Protein AF-0000000072294100 (afdb_homodimer)

Solvent-accessible surface area (backbone atoms only — not comparable to full-atom values): 34343 Å² total; per-residue (Å²): 130,80,55,60,40,29,37,27,40,62,36,71,49,70,52,37,43,16,49,45,47,56,40,46,75,69,44,30,41,40,36,28,47,60,72,92,53,54,70,67,53,51,52,52,34,57,74,61,70,39,41,77,34,87,36,61,46,58,42,53,72,61,26,45,32,34,45,44,48,45,55,43,87,44,50,56,59,48,53,51,50,49,45,53,27,51,71,64,42,84,73,66,74,85,65,66,34,36,38,35,41,38,29,60,35,17,21,70,55,50,44,50,45,46,50,49,41,51,72,75,35,63,68,46,44,57,25,32,15,14,70,44,61,46,53,35,41,52,64,85,48,82,82,63,79,83,53,46,57,43,48,58,72,58,78,81,53,69,45,36,55,30,43,24,36,24,10,16,80,51,57,57,52,72,41,88,67,49,14,46,61,49,29,56,74,54,38,51,46,80,74,44,56,50,66,24,43,15,14,35,40,38,33,29,52,43,43,46,54,58,46,39,32,50,39,43,54,52,24,44,25,33,22,47,77,57,73,35,37,70,59,44,53,51,50,34,54,50,24,31,43,34,51,40,66,40,44,55,37,32,53,35,37,34,38,52,43,19,65,58,44,22,53,32,25,44,22,35,18,39,37,39,17,76,59,65,44,77,37,22,77,80,60,76,83,76,71,91,73,58,55,24,46,31,38,35,44,18,48,53,28,42,42,42,28,72,44,26,74,40,34,72,30,36,88,92,57,71,84,68,32,81,38,63,68,45,36,24,48,40,48,49,53,21,48,52,52,52,53,60,73,73,106,131,80,55,60,40,29,37,26,40,61,38,73,49,72,52,36,42,17,48,46,46,55,40,47,78,69,44,30,39,40,34,29,48,60,71,92,55,56,70,68,52,51,53,52,33,58,75,60,70,39,41,78,36,87,38,62,46,56,42,53,72,63,25,45,32,35,45,42,46,45,55,42,85,44,49,55,59,48,52,51,53,51,46,54,25,51,71,63,43,83,73,66,75,85,65,65,35,35,39,36,41,38,28,59,34,18,23,69,53,49,44,50,44,46,49,51,42,50,73,77,34,62,67,46,44,57,25,32,15,13,67,44,63,46,53,35,40,54,65,86,50,82,80,64,78,85,54,47,55,43,49,60,72,60,79,81,53,70,45,35,57,30,44,25,35,25,10,16,80,52,59,56,53,72,39,88,68,49,14,46,60,49,29,58,73,55,39,50,44,82,75,44,56,51,66,25,44,15,13,36,39,37,32,29,52,45,42,46,55,59,45,39,33,48,39,42,54,52,24,43,25,32,21,47,75,58,73,34,37,71,58,44,54,50,49,34,53,50,23,32,44,36,52,40,67,38,44,56,39,33,53,34,35,33,38,52,43,19,64,58,45,23,53,31,25,42,23,35,19,38,38,38,17,75,58,63,43,77,37,24,79,81,59,77,86,75,72,91,72,58,55,25,45,31,39,35,45,19,49,53,27,42,42,43,28,73,44,25,74,41,34,73,30,37,88,92,58,71,83,67,30,82,39,61,68,44,36,25,49,40,47,49,54,22,49,52,52,52,52,60,72,74,105

Sequence (686 aa):
MSPLATVGIISIGEMGMGVAKLLIAHNYRVVTNIEGRSQDTHDRAQKSKIELLPTDTSLVSQSDYILSIVPPRDALPLAIRITTAFNSLSPPKSSPLFYLDLNAIAPATARSVASHISTTSPSIKFIDGGIIGGAPKLKNDTTTPNTTASIDPDLEHAWSRPSIPISGPHELSKAPISGAHLADLLNTNYLGEEIGKASGLKCCFASTTKGFTALCIQAFTSAQRLGVLGELEKEMSERVPGLWKSVNGGITGMPPKAYRWVREMEEIGICHGETGFSGGESTDGKGEEGKGIFGEIADVYRSVADETVLGEEKTEKRKRGKTVEDVAQCMTEGLTSKRAKKEMSPLATVGIISIGEMGMGVAKLLIAHNYRVVTNIEGRSQDTHDRAQKSKIELLPTDTSLVSQSDYILSIVPPRDALPLAIRITTAFNSLSPPKSSPLFYLDLNAIAPATARSVASHISTTSPSIKFIDGGIIGGAPKLKNDTTTPNTTASIDPDLEHAWSRPSIPISGPHELSKAPISGAHLADLLNTNYLGEEIGKASGLKCCFASTTKGFTALCIQAFTSAQRLGVLGELEKEMSERVPGLWKSVNGGITGMPPKAYRWVREMEEIGICHGETGFSGGESTDGKGEEGKGIFGEIADVYRSVADETVLGEEKTEKRKRGKTVEDVAQCMTEGLTSKRAKKE

Organism: Botryotinia fuckeliana (strain B05.10) (NCBI:txid332648)

pLDDT: mean 90.98, std 12.31, range [32.12, 98.88]

Secondary structure (DSSP, 8-state):
---S-EEEE---SHHHHHHHHHHHHTT-EEEEE-TT--HHHHHHHHHTTPEEESSHHHHHHH-SEEEE---GGGHHHHHHHHHHHHHH-SSPPSSPPEEEE-SS--HHHHHHHHHHHHHH-TTSEEEEE--BSPPPEETT--SS---SS-----SSSSEE--BEEEESSS-GGG-TTTHHHHHHHTTEEE--SSTTHHHHHHHHHHHHHHHHHHHHHHHHHHHHHTT-HHHHHHHHHHH-HHHHHHHHHHHHHSGGGHHHHHHHHHHHHHHHHHTT-TTS---STTS----HHHHHHHHHHHHHHHHSGGGG-BTTB--S-SSHHHHHHHHHHHHHHHHHHH-/---S-EEEE---SHHHHHHHHHHHHTT-EEEEE-TT--HHHHHHHHHTTPEEESSHHHHHHH-SEEEE---GGGHHHHHHHHHHHHHH-SSPPSSPPEEEE-SS--HHHHHHHHHHHHHH-TTSEEEEE--BSPPPEETT--SS---SS------SSSEE--BEEEESSS-GGG-TTTHHHHHHHTTEEE--SSTTHHHHHHHHHHHHHHHHHHHHHHHHHHHHHTT-HHHHHHHHHHH-HHHHHHHHHHHHHSGGGHHHHHHHHHHHHHHHHHTT-TTS---SSSS----HHHHHHHHHHHHHHHHSGGGG-BTTB--S-SSHHHHHHHHHHHHHHHHHHH-

Nearest PDB structures (foldseek):
  1i36-assembly1_A  TM=6.777E-01  e=4.966E-16  Methanothermobacter thermautotrophicus
  3qsg-assembly1_A-2  TM=7.563E-01  e=5.477E-14  Alicyclobacillus acidocaldarius subsp. acidocaldarius DSM 446
  2y0d-assembly1_C  TM=5.256E-01  e=2.795E-09  Burkholderia cepacia
  9d9k-assembly1_A  TM=7.387E-01  e=4.416E-02  Pseudomonas aeruginosa PAO1
  4hv4-assembly2_B  TM=6.264E-01  e=1.853E-01  Yersinia pestis CO92

Foldseek 3Di:
DAALFEEEEADCDQQSVLLLLLRVVVRYQYEYECVPHDPVRVVSCVVSNHHYDHALLVRLQRGQEYEYEDQPVCQQVVLVRNLVSQVPDVPHRPFEYEYEDAYLFALVVQVVSVVVCCVRPVSHHYKYKYWAAGHKDFPPDPPADQQALDFQPDPPDRIRATEMEIEAQDQQCPGPRCSVVSCVSNNYDYDYHDRRPRSLVNLVVCCVQLVLQLVLLVVQLVCVVVVNNVVVLVCCCPPPVVSSSSHWSSQLSCLQPLVSVLVSLLRSQQNVVVVPDFQHDPPDPDDPGDNPSSNVSSVSSVLSLPQFPSVVAHSNRGDFSNGSNRSSVRSNVSVVVVVVVVD/DAALFEEEEADCDQQSVLLLLLRVVVRYQYEYECVPHDPVRVVSCVVSNHHYDHALLVRLQRGQEYEYEDQPVCQQVVLVRNLVSQVPDVPHRPFEYEYEDAYLFALVVQVVSVVVCCVRPVSHHYKYKYWAAGHKDFPPDPPADQQALDDQPDPPDRIRATEMEIEAQDQQCPGPRCSVVSCVSNNYDYDYHDRRPRSLVNLVVCCVQLVLQLVLLVVQLVCVVVVNNVVVLVCCCPPVVVSSSSHWSSQLSCLQPLVSVLVSLLRSQQNVVVVPDFQHDPPDPDDPGDNPSSNVSSVSSVLSLPQFPSVVAHSNRGDFSNGSNRSSVRSNVSVVVVVVVVD

Structure (mmCIF, N/CA/C/O backbone):
data_AF-0000000072294100-model_v1
#
loop_
_entity.id
_entity.type
_entity.pdbx_description
1 polymer '6-phosphogluconate dehydrogenase protein'
#
loop_
_atom_site.group_PDB
_atom_site.id
_atom_site.type_symbol
_atom_site.label_atom_id
_atom_site.label_alt_id
_atom_site.label_comp_id
_atom_site.label_asym_id
_atom_site.label_entity_id
_atom_site.label_seq_id
_atom_site.pdbx_PDB_ins_code
_atom_site.Cartn_x
_atom_site.Cartn_y
_atom_site.Cartn_z
_atom_site.occupancy
_atom_site.B_iso_or_equiv
_atom_site.auth_seq_id
_atom_site.auth_comp_id
_atom_site.auth_asym_id
_atom_site.auth_atom_id
_atom_site.pdbx_PDB_model_num
ATOM 1 N N . MET A 1 1 ? 3.203 48.438 1.327 1 75.81 1 MET A N 1
ATOM 2 C CA . MET A 1 1 ? 1.822 48.188 1.729 1 75.81 1 MET A CA 1
ATOM 3 C C . MET A 1 1 ? 1.77 47.375 3.018 1 75.81 1 MET A C 1
ATOM 5 O O . MET A 1 1 ? 2.658 46.562 3.279 1 75.81 1 MET A O 1
ATOM 9 N N . SER A 1 2 ? 0.898 47.719 3.846 1 93 2 SER A N 1
ATOM 10 C CA . SER A 1 2 ? 0.736 47 5.109 1 93 2 SER A CA 1
ATOM 11 C C . SER A 1 2 ? 0.395 45.531 4.883 1 93 2 SER A C 1
ATOM 13 O O . SER A 1 2 ? -0.343 45.188 3.955 1 93 2 SER A O 1
ATOM 15 N N . PRO A 1 3 ? 0.986 44.688 5.68 1 95.88 3 PRO A N 1
ATOM 16 C CA . PRO A 1 3 ? 0.688 43.25 5.484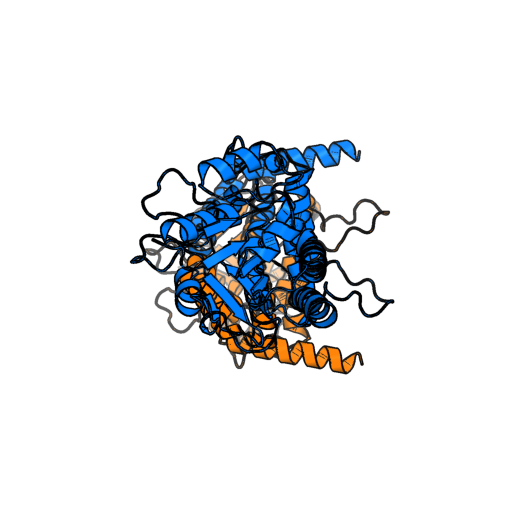 1 95.88 3 PRO A CA 1
ATOM 17 C C . PRO A 1 3 ? -0.783 42.938 5.727 1 95.88 3 PRO A C 1
ATOM 19 O O . PRO A 1 3 ? -1.448 43.594 6.523 1 95.88 3 PRO A O 1
ATOM 22 N N . LEU A 1 4 ? -1.256 41.969 5.008 1 97.69 4 LEU A N 1
ATOM 23 C CA . LEU A 1 4 ? -2.641 41.531 5.141 1 97.69 4 LEU A CA 1
ATOM 24 C C . LEU A 1 4 ? -2.898 40.938 6.531 1 97.69 4 LEU A C 1
ATOM 26 O O . LEU A 1 4 ? -3.965 41.156 7.105 1 97.69 4 LEU A O 1
ATOM 30 N N . ALA A 1 5 ? -1.98 40.25 7.09 1 97.94 5 ALA A N 1
ATOM 31 C CA . ALA A 1 5 ? -1.996 39.625 8.414 1 97.94 5 ALA A CA 1
ATOM 32 C C . ALA A 1 5 ? -0.599 39.156 8.828 1 97.94 5 ALA A C 1
ATOM 34 O O . ALA A 1 5 ? 0.326 39.188 8.008 1 97.94 5 ALA A O 1
ATOM 35 N N . THR A 1 6 ? -0.448 38.938 10.039 1 97.88 6 THR A N 1
ATOM 36 C CA . THR A 1 6 ? 0.78 38.312 10.547 1 97.88 6 THR A CA 1
ATOM 37 C C . THR A 1 6 ? 0.568 36.844 10.875 1 97.88 6 THR A C 1
ATOM 39 O O . THR A 1 6 ? -0.317 36.5 11.656 1 97.88 6 THR A O 1
ATOM 42 N N . VAL A 1 7 ? 1.367 36 10.219 1 98.5 7 VAL A N 1
ATOM 43 C CA . VAL A 1 7 ? 1.238 34.562 10.383 1 98.5 7 VAL A CA 1
ATOM 44 C C . VAL A 1 7 ? 2.496 34 11.047 1 98.5 7 VAL A C 1
ATOM 46 O O . VAL A 1 7 ? 3.607 34.188 10.547 1 98.5 7 VAL A O 1
ATOM 49 N N . GLY A 1 8 ? 2.332 33.406 12.219 1 97.38 8 GLY A N 1
ATOM 50 C CA . GLY A 1 8 ? 3.426 32.688 12.859 1 97.38 8 GLY A CA 1
ATOM 51 C C . GLY A 1 8 ? 3.572 31.25 12.375 1 97.38 8 GLY A C 1
ATOM 52 O O . GLY A 1 8 ? 2.602 30.5 12.367 1 97.38 8 GLY A O 1
ATOM 53 N N . ILE A 1 9 ? 4.75 30.859 11.898 1 95.19 9 ILE A N 1
ATOM 54 C CA . ILE A 1 9 ? 5.09 29.484 11.539 1 95.19 9 ILE A CA 1
ATOM 55 C C . ILE A 1 9 ? 6.258 29.016 12.406 1 95.19 9 ILE A C 1
ATOM 57 O O . ILE A 1 9 ? 7.367 29.547 12.312 1 95.19 9 ILE A O 1
ATOM 61 N N . ILE A 1 10 ? 6.066 28.047 13.211 1 83.56 10 ILE A N 1
ATOM 62 C CA . ILE A 1 10 ? 7.016 27.688 14.258 1 83.56 10 ILE A CA 1
ATOM 63 C C . ILE A 1 10 ? 8.148 26.844 13.672 1 83.56 10 ILE A C 1
ATOM 65 O O . ILE A 1 10 ? 9.32 27.078 13.977 1 83.56 10 ILE A O 1
ATOM 69 N N . SER A 1 11 ? 7.809 25.812 12.852 1 84 11 SER A N 1
ATOM 70 C CA . SER A 1 11 ? 8.852 24.969 12.266 1 84 11 SER A CA 1
ATOM 71 C C . SER A 1 11 ? 9.055 25.312 10.789 1 84 11 SER A C 1
ATOM 73 O O . SER A 1 11 ? 8.109 25.297 10.008 1 84 11 SER A O 1
ATOM 75 N N . ILE A 1 12 ? 10.352 25.609 10.492 1 85.25 12 ILE A N 1
ATOM 76 C CA . ILE A 1 12 ? 10.672 26.031 9.133 1 85.25 12 ILE A CA 1
ATOM 77 C C . ILE A 1 12 ? 11.367 24.891 8.391 1 85.25 12 ILE A C 1
ATOM 79 O O . ILE A 1 12 ? 12.43 25.094 7.793 1 85.25 12 ILE A O 1
ATOM 83 N N . GLY A 1 13 ? 10.703 23.719 8.438 1 82.12 13 GLY A N 1
ATOM 84 C CA . GLY A 1 13 ? 11.125 22.672 7.535 1 82.12 13 GLY A CA 1
ATOM 85 C C . GLY A 1 13 ? 10.703 22.906 6.098 1 82.12 13 GLY A C 1
ATOM 86 O O . GLY A 1 13 ? 10.367 24.031 5.719 1 82.12 13 GLY A O 1
ATOM 87 N N . GLU A 1 14 ? 10.75 21.891 5.309 1 83.94 14 GLU A N 1
ATOM 88 C CA . GLU A 1 14 ? 10.414 22.016 3.893 1 83.94 14 GLU A CA 1
ATOM 89 C C . GLU A 1 14 ? 9.008 22.578 3.703 1 83.94 14 GLU A C 1
ATOM 91 O O . GLU A 1 14 ? 8.82 23.531 2.943 1 83.94 14 GLU A O 1
ATOM 96 N N . MET A 1 15 ? 8.031 22.016 4.422 1 90.81 15 MET A N 1
ATOM 97 C CA . MET A 1 15 ? 6.645 22.453 4.285 1 90.81 15 MET A CA 1
ATOM 98 C C . MET A 1 15 ? 6.457 23.844 4.867 1 90.81 15 MET A C 1
ATOM 100 O O . MET A 1 15 ? 5.859 24.719 4.227 1 90.81 15 MET A O 1
ATOM 104 N N . GLY A 1 16 ? 7.027 24.062 6.086 1 92.19 16 GLY A N 1
ATOM 105 C CA . GLY A 1 16 ? 6.93 25.391 6.691 1 92.19 16 GLY A CA 1
ATOM 106 C C . GLY A 1 16 ? 7.555 26.484 5.848 1 92.19 16 GLY A C 1
ATOM 107 O O . GLY A 1 16 ? 6.988 27.562 5.715 1 92.19 16 GLY A O 1
ATOM 108 N N . MET A 1 17 ? 8.664 26.203 5.254 1 89.81 17 MET A N 1
ATOM 109 C CA . MET A 1 17 ? 9.352 27.156 4.398 1 89.81 17 MET A CA 1
ATOM 110 C C . MET A 1 17 ? 8.539 27.453 3.139 1 89.81 17 MET A C 1
ATOM 112 O O . MET A 1 17 ? 8.438 28.609 2.719 1 89.81 17 MET A O 1
ATOM 116 N N . GLY A 1 18 ? 7.996 26.391 2.529 1 92.5 18 GLY A N 1
ATOM 117 C CA . GLY A 1 18 ? 7.164 26.578 1.354 1 92.5 18 GLY A CA 1
ATOM 118 C C . GLY A 1 18 ? 5.945 27.438 1.622 1 92.5 18 GLY A C 1
ATOM 119 O O . GLY A 1 18 ? 5.629 28.344 0.84 1 92.5 18 GLY A O 1
ATOM 120 N N . VAL A 1 19 ? 5.32 27.234 2.742 1 96.5 19 VAL A N 1
ATOM 121 C CA . VAL A 1 19 ? 4.137 28 3.129 1 96.5 19 VAL A CA 1
ATOM 122 C C . VAL A 1 19 ? 4.531 29.453 3.426 1 96.5 19 VAL A C 1
ATOM 124 O O . VAL A 1 19 ? 3.834 30.375 3.025 1 96.5 19 VAL A O 1
ATOM 127 N N . ALA A 1 20 ? 5.664 29.625 4.082 1 96 20 ALA A N 1
ATOM 128 C CA . ALA A 1 20 ? 6.152 30.953 4.398 1 96 20 ALA A CA 1
ATOM 129 C C . ALA A 1 20 ? 6.41 31.766 3.129 1 96 20 ALA A C 1
ATOM 131 O O . ALA A 1 20 ? 5.996 32.906 3.021 1 96 20 ALA A O 1
ATOM 132 N N . LYS A 1 21 ? 7.066 31.141 2.186 1 94.38 21 LYS A N 1
ATOM 133 C CA . LYS A 1 21 ? 7.383 31.828 0.934 1 94.38 21 LYS A CA 1
ATOM 134 C C . LYS A 1 21 ? 6.113 32.219 0.185 1 94.38 21 LYS A C 1
ATOM 136 O O . LYS A 1 21 ? 6.027 33.312 -0.373 1 94.38 21 LYS A O 1
ATOM 141 N N . LEU A 1 22 ? 5.152 31.328 0.161 1 96.69 22 LEU A N 1
ATOM 142 C CA . LEU A 1 22 ? 3.871 31.609 -0.478 1 96.69 22 LEU A CA 1
ATOM 143 C C . LEU A 1 22 ? 3.195 32.812 0.158 1 96.69 22 LEU A C 1
ATOM 145 O O . LEU A 1 22 ? 2.736 33.719 -0.546 1 96.69 22 LEU A O 1
ATOM 149 N N . LEU A 1 23 ? 3.184 32.844 1.499 1 98.12 23 LEU A N 1
ATOM 150 C CA . LEU A 1 23 ? 2.523 33.906 2.244 1 98.12 23 LEU A CA 1
ATOM 151 C C . LEU A 1 23 ? 3.232 35.25 2.031 1 98.12 23 LEU A C 1
ATOM 153 O O . LEU A 1 23 ? 2.586 36.25 1.769 1 98.12 23 LEU A O 1
ATOM 157 N N . ILE A 1 24 ? 4.535 35.219 2.066 1 97.06 24 ILE A N 1
ATOM 158 C CA . ILE A 1 24 ? 5.324 36.438 1.92 1 97.06 24 ILE A CA 1
ATOM 159 C C . ILE A 1 24 ? 5.145 37 0.513 1 97.06 24 ILE A C 1
ATOM 161 O O . ILE A 1 24 ? 4.977 38.219 0.34 1 97.06 24 ILE A O 1
ATOM 165 N N . ALA A 1 25 ? 5.105 36.125 -0.446 1 95.88 25 ALA A N 1
ATOM 166 C CA . ALA A 1 25 ? 4.934 36.531 -1.834 1 95.88 25 ALA A CA 1
ATOM 167 C C . ALA A 1 25 ? 3.57 37.188 -2.043 1 95.88 25 ALA A C 1
ATOM 169 O O . ALA A 1 25 ? 3.346 37.875 -3.053 1 95.88 25 ALA A O 1
ATOM 170 N N . HIS A 1 26 ? 2.652 37.031 -1.127 1 97.69 26 HIS A N 1
ATOM 171 C CA . HIS A 1 26 ? 1.308 37.562 -1.276 1 97.69 26 HIS A CA 1
ATOM 172 C C . HIS A 1 26 ? 0.988 38.562 -0.163 1 97.69 26 HIS A C 1
ATOM 174 O O . HIS A 1 26 ? -0.151 38.625 0.307 1 97.69 26 HIS A O 1
ATOM 180 N N . ASN A 1 27 ? 1.977 39.125 0.441 1 97.75 27 ASN A N 1
ATOM 181 C CA . ASN A 1 27 ? 1.911 40.312 1.293 1 97.75 27 ASN A CA 1
ATOM 182 C C . ASN A 1 27 ? 1.47 39.969 2.711 1 97.75 27 ASN A C 1
ATOM 184 O O . ASN A 1 27 ? 0.745 40.719 3.35 1 97.75 27 ASN A O 1
ATOM 188 N N . TYR A 1 28 ? 1.839 38.812 3.15 1 98.38 28 TYR A N 1
ATOM 189 C CA . TYR A 1 28 ? 1.704 38.469 4.562 1 98.38 28 TYR A CA 1
ATOM 190 C C . TYR A 1 28 ? 3.023 38.656 5.301 1 98.38 28 TYR A C 1
ATOM 192 O O . TYR A 1 28 ? 4.098 38.438 4.73 1 98.38 28 TYR A O 1
ATOM 200 N N . ARG A 1 29 ? 2.898 39.125 6.512 1 97.94 29 ARG A N 1
ATOM 201 C CA . ARG A 1 29 ? 4.043 39.125 7.414 1 97.94 29 ARG A CA 1
ATOM 202 C C . ARG A 1 29 ? 4.191 37.75 8.078 1 97.94 29 ARG A C 1
ATOM 204 O O . ARG A 1 29 ? 3.236 37.219 8.656 1 97.94 29 ARG A O 1
ATOM 211 N N . VAL A 1 30 ? 5.332 37.094 7.875 1 97.69 30 VAL A N 1
ATOM 212 C CA . VAL A 1 30 ? 5.559 35.781 8.461 1 97.69 30 VAL A CA 1
ATOM 213 C C . VAL A 1 30 ? 6.633 35.875 9.547 1 97.69 30 VAL A C 1
ATOM 215 O O . VAL A 1 30 ? 7.703 36.438 9.32 1 97.69 30 VAL A O 1
ATOM 218 N N . VAL A 1 31 ? 6.34 35.375 10.727 1 96.12 31 VAL A N 1
ATOM 219 C CA . VAL A 1 31 ? 7.258 35.438 11.859 1 96.12 31 VAL A CA 1
ATOM 220 C C . VAL A 1 31 ? 7.512 34.031 12.414 1 96.12 31 VAL A C 1
ATOM 222 O O . VAL A 1 31 ? 6.68 33.156 12.25 1 96.12 31 VAL A O 1
ATOM 225 N N . THR A 1 32 ? 8.641 33.75 12.977 1 94.19 32 THR A N 1
ATOM 226 C CA . THR A 1 32 ? 8.984 32.5 13.648 1 94.19 32 THR A CA 1
ATOM 227 C C . THR A 1 32 ? 9.867 32.75 14.859 1 94.19 32 THR A C 1
ATOM 229 O O . THR A 1 32 ? 10.344 33.875 15.062 1 94.19 32 THR A O 1
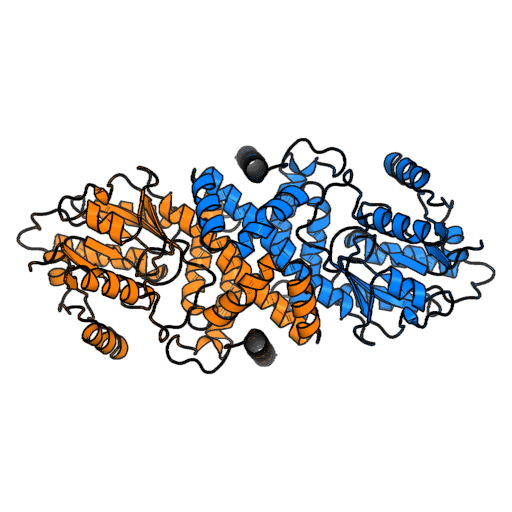ATOM 232 N N . ASN A 1 33 ? 9.805 31.781 15.797 1 88.31 33 ASN A N 1
ATOM 233 C CA . ASN A 1 33 ? 10.727 31.781 16.922 1 88.31 33 ASN A CA 1
ATOM 234 C C . ASN A 1 33 ? 11.852 30.766 16.719 1 88.31 33 ASN A C 1
ATOM 236 O O . ASN A 1 33 ? 11.609 29.547 16.688 1 88.31 33 ASN A O 1
ATOM 240 N N . ILE A 1 34 ? 13.016 31.172 16.5 1 71.31 34 ILE A N 1
ATOM 241 C CA . ILE A 1 34 ? 14.078 30.219 16.203 1 71.31 34 ILE A CA 1
ATOM 242 C C . ILE A 1 34 ? 14.953 30.016 17.438 1 71.31 34 ILE A C 1
ATOM 244 O O . ILE A 1 34 ? 16.125 29.641 17.312 1 71.31 34 ILE A O 1
ATOM 248 N N . GLU A 1 35 ? 14.32 30.297 18.547 1 70.12 35 GLU A N 1
ATOM 249 C CA . GLU A 1 35 ? 15.125 30.047 19.734 1 70.12 35 GLU A CA 1
ATOM 250 C C . GLU A 1 35 ? 15.484 28.562 19.844 1 70.12 35 GLU A C 1
ATOM 252 O O . GLU A 1 35 ? 14.617 27.703 19.734 1 70.12 35 GLU A O 1
ATOM 257 N N . GLY A 1 36 ? 16.688 28.219 19.969 1 64.94 36 GLY A N 1
ATOM 258 C CA . GLY A 1 36 ? 17.156 26.859 20.172 1 64.94 36 GLY A CA 1
ATOM 259 C C . GLY A 1 36 ? 17.234 26.062 18.891 1 64.94 36 GLY A C 1
ATOM 260 O O . GLY A 1 36 ? 17.375 24.828 18.922 1 64.94 36 GLY A O 1
ATOM 261 N N . ARG A 1 37 ? 17.109 26.766 17.734 1 71 37 ARG A N 1
ATOM 262 C CA . ARG A 1 37 ? 17.156 26.016 16.469 1 71 37 ARG A CA 1
ATOM 263 C C . ARG A 1 37 ? 18.547 26.047 15.867 1 71 37 ARG A C 1
ATOM 265 O O . ARG A 1 37 ? 19.422 26.781 16.344 1 71 37 ARG A O 1
ATOM 272 N N . SER A 1 38 ? 18.719 25.141 14.93 1 69.81 38 SER A N 1
ATOM 273 C CA . SER A 1 38 ? 20.016 25 14.289 1 69.81 38 SER A CA 1
ATOM 274 C C . SER A 1 38 ? 20.344 26.219 13.445 1 69.81 38 SER A C 1
ATOM 276 O O . SER A 1 38 ? 19.469 27.016 13.109 1 69.81 38 SER A O 1
ATOM 278 N N . GLN A 1 39 ? 21.688 26.406 13.172 1 74.94 39 GLN A N 1
ATOM 279 C CA . GLN A 1 39 ? 22.172 27.469 12.305 1 74.94 39 GLN A CA 1
ATOM 280 C C . GLN A 1 39 ? 21.562 27.359 10.914 1 74.94 39 GLN A C 1
ATOM 282 O O . GLN A 1 39 ? 21.266 28.375 10.273 1 74.94 39 GLN A O 1
ATOM 287 N N . ASP A 1 40 ? 21.312 26.188 10.539 1 70.94 40 ASP A N 1
ATOM 288 C CA . ASP A 1 40 ? 20.703 25.969 9.227 1 70.94 40 ASP A CA 1
ATOM 289 C C . ASP A 1 40 ? 19.297 26.562 9.156 1 70.94 40 ASP A C 1
ATOM 291 O O . ASP A 1 40 ? 18.938 27.172 8.156 1 70.94 40 ASP A O 1
ATOM 295 N N . THR A 1 41 ? 18.625 26.422 10.227 1 73.56 41 THR A N 1
ATOM 296 C CA . THR A 1 41 ? 17.266 26.953 10.289 1 73.56 41 THR A CA 1
ATOM 297 C C . THR A 1 41 ? 17.297 28.484 10.297 1 73.56 41 THR A C 1
ATOM 299 O O . THR A 1 41 ? 16.469 29.125 9.641 1 73.56 41 THR A O 1
ATOM 302 N N . HIS A 1 42 ? 18.312 29.016 10.969 1 76.56 42 HIS A N 1
ATOM 303 C CA . HIS A 1 42 ? 18.469 30.469 11 1 76.56 42 HIS A CA 1
ATOM 304 C C . HIS A 1 42 ? 18.75 31.016 9.609 1 76.56 42 HIS A C 1
ATOM 306 O O . HIS A 1 42 ? 18.141 32 9.203 1 76.56 42 HIS A O 1
ATOM 312 N N . ASP A 1 43 ? 19.609 30.375 9 1 76.56 43 ASP A N 1
ATOM 313 C CA . ASP A 1 43 ? 20 30.828 7.676 1 76.56 43 ASP A CA 1
ATOM 314 C C . ASP A 1 43 ? 18.844 30.75 6.691 1 76.56 43 ASP A C 1
ATOM 316 O O . ASP A 1 43 ? 18.625 31.672 5.902 1 76.56 43 ASP A O 1
ATOM 320 N N . ARG A 1 44 ? 18.031 29.734 6.797 1 75.12 44 ARG A N 1
ATOM 321 C CA . ARG A 1 44 ? 16.891 29.547 5.91 1 75.12 44 ARG A CA 1
ATOM 322 C C . ARG A 1 44 ? 15.836 30.625 6.137 1 75.12 44 ARG A C 1
ATOM 324 O O . ARG A 1 44 ? 15.266 31.156 5.18 1 75.12 44 ARG A O 1
ATOM 331 N N . ALA A 1 45 ? 15.672 30.906 7.363 1 80.06 45 ALA A N 1
ATOM 332 C CA . ALA A 1 45 ? 14.664 31.891 7.723 1 80.06 45 ALA A CA 1
ATOM 333 C C . ALA A 1 45 ? 15.062 33.281 7.242 1 80.06 45 ALA A C 1
ATOM 335 O O . ALA A 1 45 ? 14.242 34.031 6.695 1 80.06 45 ALA A O 1
ATOM 336 N N . GLN A 1 46 ? 16.297 33.531 7.387 1 78.56 46 GLN A N 1
ATOM 337 C CA . GLN A 1 46 ? 16.797 34.844 6.988 1 78.56 46 GLN A CA 1
ATOM 338 C C . GLN A 1 46 ? 16.734 35.031 5.473 1 78.56 46 GLN A C 1
ATOM 340 O O . GLN A 1 46 ? 16.312 36.062 4.977 1 78.56 46 GLN A O 1
ATOM 345 N N . LYS A 1 47 ? 17.047 34 4.832 1 80.44 47 LYS A N 1
ATOM 346 C CA . LYS A 1 47 ? 17.078 34.062 3.373 1 80.44 47 LYS A CA 1
ATOM 347 C C . LYS A 1 47 ? 15.672 34.156 2.797 1 80.44 47 LYS A C 1
ATOM 349 O O . LYS A 1 47 ? 15.484 34.719 1.707 1 80.44 47 LYS A O 1
ATOM 354 N N . SER A 1 48 ? 14.727 33.781 3.543 1 83.56 48 SER A N 1
ATOM 355 C CA . SER A 1 48 ? 13.359 33.719 3.033 1 83.56 48 SER A CA 1
ATOM 356 C C . SER A 1 48 ? 12.508 34.875 3.57 1 83.56 48 SER A C 1
ATOM 358 O O . SER A 1 48 ? 11.281 34.844 3.451 1 83.56 48 SER A O 1
ATOM 360 N N . LYS A 1 49 ? 13.102 35.844 4.242 1 88.56 49 LYS A N 1
ATOM 361 C CA . LYS A 1 49 ? 12.445 37.062 4.742 1 88.56 49 LYS A CA 1
ATOM 362 C C . LYS A 1 49 ? 11.438 36.719 5.836 1 88.56 49 LYS A C 1
ATOM 364 O O . LYS A 1 49 ? 10.398 37.375 5.957 1 88.56 49 LYS A O 1
ATOM 369 N N . ILE A 1 50 ? 11.664 35.594 6.477 1 92.75 50 ILE A N 1
ATOM 370 C CA . ILE A 1 50 ? 10.906 35.25 7.672 1 92.75 50 ILE A CA 1
ATOM 371 C C . ILE A 1 50 ? 11.453 36.031 8.867 1 92.75 50 ILE A C 1
ATOM 373 O O . ILE A 1 50 ? 12.648 36 9.141 1 92.75 50 ILE A O 1
ATOM 377 N N . GLU A 1 51 ? 10.617 36.781 9.469 1 92.94 51 GLU A N 1
ATOM 378 C CA . GLU A 1 51 ? 11.07 37.625 10.586 1 92.94 51 GLU A CA 1
ATOM 379 C C . GLU A 1 51 ? 11.266 36.75 11.844 1 92.94 51 GLU A C 1
ATOM 381 O O . GLU A 1 51 ? 10.398 35.969 12.195 1 92.94 51 GLU A O 1
ATOM 386 N N . LEU A 1 52 ? 12.383 36.969 12.461 1 90.94 52 LEU A N 1
ATOM 387 C CA . LEU A 1 52 ? 12.711 36.25 13.68 1 90.94 52 LEU A CA 1
ATOM 388 C C . LEU A 1 52 ? 12.32 37.031 14.922 1 90.94 52 LEU A C 1
ATOM 390 O O . LEU A 1 52 ? 12.688 38.188 15.055 1 90.94 52 LEU A O 1
ATOM 394 N N . LEU A 1 53 ? 11.523 36.406 15.703 1 91.5 53 LEU A N 1
ATOM 395 C CA . LEU A 1 53 ? 11.156 37 16.984 1 91.5 53 LEU A CA 1
ATOM 396 C C . LEU A 1 53 ? 11.844 36.281 18.141 1 91.5 53 LEU A C 1
ATOM 398 O O . LEU A 1 53 ? 12.117 35.094 18.047 1 91.5 53 LEU A O 1
ATOM 402 N N . PRO A 1 54 ? 12.109 36.906 19.203 1 87.56 54 PRO A N 1
ATOM 403 C CA . PRO A 1 54 ? 13.008 36.375 20.234 1 87.56 54 PRO A CA 1
ATOM 404 C C . PRO A 1 54 ? 12.32 35.375 21.156 1 87.56 54 PRO A C 1
ATOM 406 O O . PRO A 1 54 ? 12.984 34.5 21.75 1 87.56 54 PRO A O 1
ATOM 409 N N . THR A 1 55 ? 10.953 35.531 21.359 1 90.38 55 THR A N 1
ATOM 410 C CA . THR A 1 55 ? 10.258 34.688 22.328 1 90.38 55 THR A CA 1
ATOM 411 C C . THR A 1 55 ? 8.914 34.219 21.781 1 90.38 55 THR A C 1
ATOM 413 O O . THR A 1 55 ? 8.383 34.844 20.828 1 90.38 55 THR A O 1
ATOM 416 N N . ASP A 1 56 ? 8.367 33.219 22.438 1 93.81 56 ASP A N 1
ATOM 417 C CA . ASP A 1 56 ? 7.02 32.781 22.109 1 93.81 56 ASP A CA 1
ATOM 418 C C . ASP A 1 56 ? 5.984 33.844 22.406 1 93.81 56 ASP A C 1
ATOM 420 O O . ASP A 1 56 ? 4.992 34 21.688 1 93.81 56 ASP A O 1
ATOM 424 N N . THR A 1 57 ? 6.273 34.594 23.469 1 94.25 57 THR A N 1
ATOM 425 C CA . THR A 1 57 ? 5.363 35.688 23.844 1 94.25 57 THR A CA 1
ATOM 426 C C . THR A 1 57 ? 5.301 36.75 22.75 1 94.25 57 THR A C 1
ATOM 428 O O . THR A 1 57 ? 4.215 37.219 22.391 1 94.25 57 THR A O 1
ATOM 431 N N . SER A 1 58 ? 6.469 37.125 22.234 1 93.44 58 SER A N 1
ATOM 432 C CA . SER A 1 58 ? 6.508 38.062 21.141 1 93.44 58 SER A CA 1
ATOM 433 C C . SER A 1 58 ? 5.832 37.5 19.891 1 93.44 58 SER A C 1
ATOM 435 O O . SER A 1 58 ? 5.145 38.25 19.172 1 93.44 58 SER A O 1
ATOM 437 N N . LEU A 1 59 ? 5.988 36.219 19.672 1 95.31 59 LEU A N 1
ATOM 438 C CA . LEU A 1 59 ? 5.391 35.562 18.516 1 95.31 59 LEU A CA 1
ATOM 439 C C . LEU A 1 59 ? 3.867 35.594 18.609 1 95.31 59 LEU A C 1
ATOM 441 O O . LEU A 1 59 ? 3.188 36 17.656 1 95.31 59 LEU A O 1
ATOM 445 N N . VAL A 1 60 ? 3.33 35.219 19.734 1 96.31 60 VAL A N 1
ATOM 446 C CA . VAL A 1 60 ? 1.888 35.094 19.922 1 96.31 60 VAL A CA 1
ATOM 447 C C . VAL A 1 60 ? 1.267 36.5 19.922 1 96.31 60 VAL A C 1
ATOM 449 O O . VAL A 1 60 ? 0.18 36.688 19.375 1 96.31 60 VAL A O 1
ATOM 452 N N . SER A 1 61 ? 1.986 37.5 20.516 1 95.44 61 SER A N 1
ATOM 453 C CA . SER A 1 61 ? 1.465 38.844 20.609 1 95.44 61 SER A CA 1
ATOM 454 C C . SER A 1 61 ? 1.329 39.469 19.219 1 95.44 61 SER A C 1
ATOM 456 O O . SER A 1 61 ? 0.411 40.25 18.984 1 95.44 61 SER A O 1
ATOM 458 N N . GLN A 1 62 ? 2.172 39.094 18.344 1 94.94 62 GLN A N 1
ATOM 459 C CA . GLN A 1 62 ? 2.225 39.781 17.047 1 94.94 62 GLN A CA 1
ATOM 460 C C . GLN A 1 62 ? 1.462 39 15.977 1 94.94 62 GLN A C 1
ATOM 462 O O . GLN A 1 62 ? 1.151 39.531 14.914 1 94.94 62 GLN A O 1
ATOM 467 N N . SER A 1 63 ? 1.104 37.719 16.266 1 97.56 63 SER A N 1
ATOM 468 C CA . SER A 1 63 ? 0.507 36.875 15.258 1 97.56 63 SER A CA 1
ATOM 469 C C . SER A 1 63 ? -1.016 36.938 15.289 1 97.56 63 SER A C 1
ATOM 471 O O . SER A 1 63 ? -1.621 36.969 16.359 1 97.56 63 SER A O 1
ATOM 473 N N . ASP A 1 64 ? -1.595 37.031 14.133 1 98.12 64 ASP A N 1
ATOM 474 C CA . ASP A 1 64 ? -3.033 36.812 13.977 1 98.12 64 ASP A CA 1
ATOM 475 C C . ASP A 1 64 ? -3.373 35.344 13.836 1 98.12 64 ASP A C 1
ATOM 477 O O . ASP A 1 64 ? -4.426 34.906 14.297 1 98.12 64 ASP A O 1
ATOM 481 N N . TYR A 1 65 ? -2.537 34.625 13.172 1 98.5 65 TYR A N 1
ATOM 482 C CA . TYR A 1 65 ? -2.635 33.188 12.922 1 98.5 65 TYR A CA 1
ATOM 483 C C . TYR A 1 65 ? -1.337 32.469 13.297 1 98.5 65 TYR A C 1
ATOM 485 O O . TYR A 1 65 ? -0.247 33 13.07 1 98.5 65 TYR A O 1
ATOM 493 N N . ILE A 1 66 ? -1.436 31.328 13.852 1 98.19 66 ILE A N 1
ATOM 494 C CA . ILE A 1 66 ? -0.298 30.438 14.031 1 98.19 66 ILE A CA 1
ATOM 495 C C . ILE A 1 66 ? -0.548 29.125 13.281 1 98.19 66 ILE A C 1
ATOM 497 O O . ILE A 1 66 ? -1.576 28.484 13.484 1 98.19 66 ILE A O 1
ATOM 501 N N . LEU A 1 67 ? 0.319 28.797 12.367 1 98.38 67 LEU A N 1
ATOM 502 C CA . LEU A 1 67 ? 0.271 27.531 11.656 1 98.38 67 LEU A CA 1
ATOM 503 C C . LEU A 1 67 ? 1.203 26.516 12.305 1 98.38 67 LEU A C 1
ATOM 505 O O . LEU A 1 67 ? 2.424 26.688 12.289 1 98.38 67 LEU A O 1
ATOM 509 N N . SER A 1 68 ? 0.598 25.547 12.945 1 97.56 68 SER A N 1
ATOM 510 C CA . SER A 1 68 ? 1.376 24.438 13.5 1 97.56 68 SER A CA 1
ATOM 511 C C . SER A 1 68 ? 1.721 23.406 12.43 1 97.56 68 SER A C 1
ATOM 513 O O . SER A 1 68 ? 0.856 22.656 11.992 1 97.56 68 SER A O 1
ATOM 515 N N . ILE A 1 69 ? 2.902 23.375 11.93 1 95.62 69 ILE A N 1
ATOM 516 C CA . ILE A 1 69 ? 3.459 22.438 10.961 1 95.62 69 ILE A CA 1
ATOM 517 C C . ILE A 1 69 ? 4.707 21.781 11.547 1 95.62 69 ILE A C 1
ATOM 519 O O . ILE A 1 69 ? 5.832 22.172 11.227 1 95.62 69 ILE A O 1
ATOM 523 N N . VAL A 1 70 ? 4.523 20.828 12.422 1 93.06 70 VAL A N 1
ATOM 524 C CA . VAL A 1 70 ? 5.605 20.172 13.148 1 93.06 70 VAL A CA 1
ATOM 525 C C . VAL A 1 70 ? 5.426 18.656 13.07 1 93.06 70 VAL A C 1
ATOM 527 O O . VAL A 1 70 ? 4.355 18.172 12.703 1 93.06 70 VAL A O 1
ATOM 530 N N . PRO A 1 71 ? 6.48 17.906 13.305 1 91.44 71 PRO A N 1
ATOM 531 C CA . PRO A 1 71 ? 6.281 16.453 13.43 1 91.44 71 PRO A CA 1
ATOM 532 C C . PRO A 1 71 ? 5.227 16.094 14.469 1 91.44 71 PRO A C 1
ATOM 534 O O . PRO A 1 71 ? 5.039 16.828 15.445 1 91.44 71 PRO A O 1
ATOM 537 N N . PRO A 1 72 ? 4.566 14.992 14.273 1 94.81 72 PRO A N 1
ATOM 538 C CA . PRO A 1 72 ? 3.451 14.633 15.148 1 94.81 72 PRO A CA 1
ATOM 539 C C . PRO A 1 72 ? 3.826 14.664 16.625 1 94.81 72 PRO A C 1
ATOM 541 O O . PRO A 1 72 ? 3.025 15.094 17.469 1 94.81 72 PRO A O 1
ATOM 544 N N . ARG A 1 73 ? 5.047 14.281 16.984 1 91.5 73 ARG A N 1
ATOM 545 C CA . ARG A 1 73 ? 5.469 14.203 18.391 1 91.5 73 ARG A CA 1
ATOM 546 C C . ARG A 1 73 ? 5.48 15.586 19.031 1 91.5 73 ARG A C 1
ATOM 548 O O . ARG A 1 73 ? 5.383 15.703 20.25 1 91.5 73 ARG A O 1
ATOM 555 N N . ASP A 1 74 ? 5.512 16.578 18.25 1 93.81 74 ASP A N 1
ATOM 556 C CA . ASP A 1 74 ? 5.668 17.938 18.75 1 93.81 74 ASP A CA 1
ATOM 557 C C . ASP A 1 74 ? 4.34 18.703 18.734 1 93.81 74 ASP A C 1
ATOM 559 O O . ASP A 1 74 ? 4.262 19.844 19.172 1 93.81 74 ASP A O 1
ATOM 563 N N . ALA A 1 75 ? 3.225 18.062 18.281 1 96.5 75 ALA A N 1
ATOM 564 C CA . ALA A 1 75 ? 1.953 18.75 18.094 1 96.5 75 ALA A CA 1
ATOM 565 C C . ALA A 1 75 ? 1.404 19.25 19.422 1 96.5 75 ALA A C 1
ATOM 567 O O . ALA A 1 75 ? 1.146 20.453 19.594 1 96.5 75 ALA A O 1
ATOM 568 N N . LEU A 1 76 ? 1.277 18.375 20.422 1 97.5 76 LEU A N 1
ATOM 569 C CA . LEU A 1 76 ? 0.71 18.75 21.719 1 97.5 76 LEU A CA 1
ATOM 570 C C . LEU A 1 76 ? 1.677 19.625 22.5 1 97.5 76 LEU A C 1
ATOM 572 O O . LEU A 1 76 ? 1.275 20.656 23.047 1 97.5 76 LEU A O 1
ATOM 576 N N . PRO A 1 77 ? 2.973 19.328 22.516 1 96.56 77 PRO A N 1
ATOM 577 C CA . PRO A 1 77 ? 3.928 20.219 23.188 1 96.56 77 PRO A CA 1
ATOM 578 C C . PRO A 1 77 ? 3.91 21.641 22.625 1 96.56 77 PRO A C 1
ATOM 580 O O . PRO A 1 77 ? 4.035 22.609 23.391 1 96.56 77 PRO A O 1
ATOM 583 N N . LEU A 1 78 ? 3.781 21.781 21.328 1 95.94 78 LEU A N 1
ATOM 584 C CA . LEU A 1 78 ? 3.732 23.109 20.734 1 95.94 78 LEU A CA 1
ATOM 585 C C . LEU A 1 78 ? 2.482 23.859 21.172 1 95.94 78 LEU A C 1
ATOM 587 O O . LEU A 1 78 ? 2.543 25.047 21.484 1 95.94 78 LEU A O 1
ATOM 591 N N . ALA A 1 79 ? 1.347 23.172 21.203 1 98 79 ALA A N 1
ATOM 592 C CA . ALA A 1 79 ? 0.112 23.797 21.672 1 98 79 ALA A CA 1
ATOM 593 C C . ALA A 1 79 ? 0.261 24.297 23.094 1 98 79 ALA A C 1
ATOM 595 O O . ALA A 1 79 ? -0.194 25.391 23.438 1 98 79 ALA A O 1
ATOM 596 N N . ILE A 1 80 ? 0.896 23.484 23.891 1 97.94 80 ILE A N 1
ATOM 597 C CA . ILE A 1 80 ? 1.128 23.844 25.281 1 97.94 80 ILE A CA 1
ATOM 598 C C . ILE A 1 80 ? 2.012 25.094 25.359 1 97.94 80 ILE A C 1
ATOM 600 O O . ILE A 1 80 ? 1.726 26.016 26.109 1 97.94 80 ILE A O 1
ATOM 604 N N . ARG A 1 81 ? 3.01 25.094 24.531 1 95.94 81 ARG A N 1
ATOM 605 C CA . ARG A 1 81 ? 3.932 26.219 24.469 1 95.94 81 ARG A CA 1
ATOM 606 C C . ARG A 1 81 ? 3.205 27.5 24.062 1 95.94 81 ARG A C 1
ATOM 608 O O . ARG A 1 81 ? 3.404 28.547 24.672 1 95.94 81 ARG A O 1
ATOM 615 N N . ILE A 1 82 ? 2.373 27.422 23.109 1 96.81 82 ILE A N 1
ATOM 616 C CA . ILE A 1 82 ? 1.675 28.578 22.562 1 96.81 82 ILE A CA 1
ATOM 617 C C . ILE A 1 82 ? 0.639 29.078 23.562 1 96.81 82 ILE A C 1
ATOM 619 O O . ILE A 1 82 ? 0.503 30.297 23.781 1 96.81 82 ILE A O 1
ATOM 623 N N . THR A 1 83 ? -0.103 28.188 24.203 1 97.62 83 THR A N 1
ATOM 624 C CA . THR A 1 83 ? -1.108 28.594 25.188 1 97.62 83 THR A CA 1
ATOM 625 C C . THR A 1 83 ? -0.45 29.219 26.406 1 97.62 83 THR A C 1
ATOM 627 O O . THR A 1 83 ? -0.97 30.188 26.969 1 97.62 83 THR A O 1
ATOM 630 N N . THR A 1 84 ? 0.704 28.656 26.797 1 97.56 84 THR A N 1
ATOM 631 C CA . THR A 1 84 ? 1.447 29.234 27.906 1 97.56 84 THR A CA 1
ATOM 632 C C . THR A 1 84 ? 1.862 30.672 27.594 1 97.56 84 THR A C 1
ATOM 634 O O . THR A 1 84 ? 1.669 31.578 28.422 1 97.56 84 THR A O 1
ATOM 637 N N . ALA A 1 85 ? 2.389 30.875 26.422 1 96.75 85 ALA A N 1
ATOM 638 C CA . ALA A 1 85 ? 2.799 32.219 26 1 96.75 85 ALA A CA 1
ATOM 639 C C . ALA A 1 85 ? 1.598 33.156 25.891 1 96.75 85 ALA A C 1
ATOM 641 O O . ALA A 1 85 ? 1.672 34.312 26.312 1 96.75 85 ALA A O 1
ATOM 642 N N . PHE A 1 86 ? 0.533 32.656 25.359 1 97.25 86 PHE A N 1
ATOM 643 C CA . PHE A 1 86 ? -0.683 33.438 25.172 1 97.25 86 PHE A CA 1
ATOM 644 C C . PHE A 1 86 ? -1.218 33.938 26.516 1 97.25 86 PHE A C 1
ATOM 646 O O . PHE A 1 86 ? -1.573 35.125 26.656 1 97.25 86 PHE A O 1
ATOM 653 N N . ASN A 1 87 ? -1.213 33.062 27.453 1 96.25 87 ASN A N 1
ATOM 654 C CA . ASN A 1 87 ? -1.771 33.375 28.766 1 96.25 87 ASN A CA 1
ATOM 655 C C . ASN A 1 87 ? -0.859 34.312 29.562 1 96.25 87 ASN A C 1
ATOM 657 O O . ASN A 1 87 ? -1.294 34.938 30.531 1 96.25 87 ASN A O 1
ATOM 661 N N . SER A 1 88 ? 0.378 34.438 29.109 1 95.81 88 SER A N 1
ATOM 662 C CA . SER A 1 88 ? 1.338 35.281 29.812 1 95.81 88 SER A CA 1
ATOM 663 C C . SER A 1 88 ? 1.316 36.719 29.281 1 95.81 88 SER A C 1
ATOM 665 O O . SER A 1 88 ? 1.943 37.594 29.859 1 95.81 88 SER A O 1
ATOM 667 N N . LEU A 1 89 ? 0.584 36.906 28.25 1 94.88 89 LEU A N 1
ATOM 668 C CA . LEU A 1 89 ? 0.547 38.25 27.641 1 94.88 89 LEU A CA 1
ATOM 669 C C . LEU A 1 89 ? -0.087 39.25 28.594 1 94.88 89 LEU A C 1
ATOM 671 O O . LEU A 1 89 ? -1.104 38.969 29.234 1 94.88 89 LEU A O 1
ATOM 675 N N . SER A 1 90 ? 0.56 40.469 28.703 1 91.69 90 SER A N 1
ATOM 676 C CA . SER A 1 90 ? 0.045 41.594 29.469 1 91.69 90 SER A CA 1
ATOM 677 C C . SER A 1 90 ? 0.259 42.906 28.719 1 91.69 90 SER A C 1
ATOM 679 O O . SER A 1 90 ? 1.397 43.312 28.516 1 91.69 90 SER A O 1
ATOM 681 N N . PRO A 1 91 ? -0.852 43.531 28.25 1 90.38 91 PRO A N 1
ATOM 682 C CA . PRO A 1 91 ? -2.26 43.156 28.375 1 90.38 91 PRO A CA 1
ATOM 683 C C . PRO A 1 91 ? -2.623 41.969 27.484 1 90.38 91 PRO A C 1
ATOM 685 O O . PRO A 1 91 ? -1.848 41.594 26.594 1 90.38 91 PRO A O 1
ATOM 688 N N . PRO A 1 92 ? -3.771 41.438 27.703 1 88.81 92 PRO A N 1
ATOM 689 C CA . PRO A 1 92 ? -4.211 40.312 26.859 1 88.81 92 PRO A CA 1
ATOM 690 C C . PRO A 1 92 ? -4.398 40.719 25.406 1 88.81 92 PRO A C 1
ATOM 692 O O . PRO A 1 92 ? -4.625 41.906 25.109 1 88.81 92 PRO A O 1
ATOM 695 N N . LYS A 1 93 ? -4.238 39.781 24.625 1 90.12 93 LYS A N 1
ATOM 696 C CA . LYS A 1 93 ? -4.418 40.031 23.203 1 90.12 93 LYS A CA 1
ATOM 697 C C . LYS A 1 93 ? -5.852 40.438 22.891 1 90.12 93 LYS A C 1
ATOM 699 O O . LYS A 1 93 ? -6.801 39.812 23.375 1 90.12 93 LYS A O 1
ATOM 704 N N . SER A 1 94 ? -5.945 41.469 22.203 1 82.62 94 SER A N 1
ATOM 705 C CA . SER A 1 94 ? -7.254 42.031 21.906 1 82.62 94 SER A CA 1
ATOM 706 C C . SER A 1 94 ? -7.98 41.219 20.844 1 82.62 94 SER A C 1
ATOM 708 O O . SER A 1 94 ? -9.203 41.062 20.906 1 82.62 94 SER A O 1
ATOM 710 N N . SER A 1 95 ? -7.305 40.812 19.797 1 82.12 95 SER A N 1
ATOM 711 C CA . SER A 1 95 ? -7.895 40.031 18.703 1 82.12 95 SER A CA 1
ATOM 712 C C . SER A 1 95 ? -7.684 38.531 18.922 1 82.12 95 SER A C 1
ATOM 714 O O . SER A 1 95 ? -6.688 38.125 19.531 1 82.12 95 SER A O 1
ATOM 716 N N . PRO A 1 96 ? -8.648 37.812 18.438 1 89.69 96 PRO A N 1
ATOM 717 C CA . PRO A 1 96 ? -8.508 36.375 18.594 1 89.69 96 PRO A CA 1
ATOM 718 C C . PRO A 1 96 ? -7.324 35.812 17.828 1 89.69 96 PRO A C 1
ATOM 720 O O . PRO A 1 96 ? -7.043 36.25 16.703 1 89.69 96 PRO A O 1
ATOM 723 N N . LEU A 1 97 ? -6.609 35 18.453 1 97.12 97 LEU A N 1
ATOM 724 C CA . LEU A 1 97 ? -5.562 34.219 17.797 1 97.12 97 LEU A CA 1
ATOM 725 C C . LEU A 1 97 ? -6.129 32.938 17.203 1 97.12 97 LEU A C 1
ATOM 727 O O . LEU A 1 97 ? -6.848 32.188 17.875 1 97.12 97 LEU A O 1
ATOM 731 N N . PHE A 1 98 ? -5.949 32.75 15.93 1 98.5 98 PHE A N 1
ATOM 732 C CA . PHE A 1 98 ? -6.332 31.5 15.281 1 98.5 98 PHE A CA 1
ATOM 733 C C . PHE A 1 98 ? -5.16 30.516 15.25 1 98.5 98 PHE A C 1
ATOM 735 O O . PHE A 1 98 ? -4.062 30.875 14.812 1 98.5 98 PHE A O 1
ATOM 742 N N . TYR A 1 99 ? -5.367 29.391 15.828 1 98.69 99 TYR A N 1
ATOM 743 C CA . TYR A 1 99 ? -4.371 28.328 15.844 1 98.69 99 TYR A CA 1
ATOM 744 C C . TYR A 1 99 ? -4.762 27.203 14.883 1 98.69 99 TYR A C 1
ATOM 746 O O . TYR A 1 99 ? -5.715 26.469 15.141 1 98.69 99 TYR A O 1
ATOM 754 N N . LEU A 1 100 ? -4.074 27.094 13.781 1 98.81 100 LEU A N 1
ATOM 755 C CA . LEU A 1 100 ? -4.316 26.047 12.805 1 98.81 100 LEU A CA 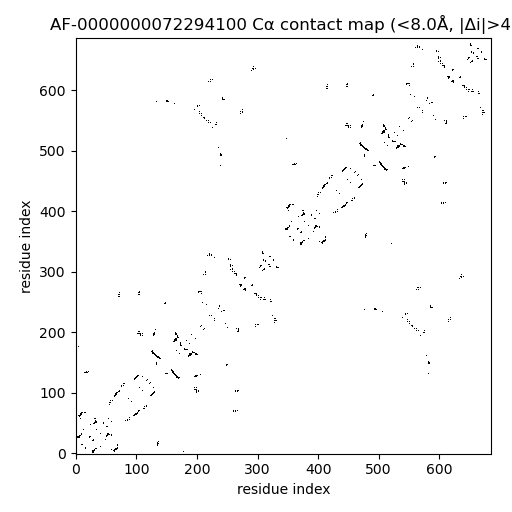1
ATOM 756 C C . LEU A 1 100 ? -3.375 24.859 13.031 1 98.81 100 LEU A C 1
ATOM 758 O O . LEU A 1 100 ? -2.166 24.984 12.805 1 98.81 100 LEU A O 1
ATOM 762 N N . ASP A 1 101 ? -3.926 23.766 13.5 1 98.69 101 ASP A N 1
ATOM 763 C CA . ASP A 1 101 ? -3.15 22.547 13.625 1 98.69 101 ASP A CA 1
ATOM 764 C C . ASP A 1 101 ? -3.098 21.781 12.305 1 98.69 101 ASP A C 1
ATOM 766 O O . ASP A 1 101 ? -4.008 21.016 11.977 1 98.69 101 ASP A O 1
ATOM 770 N N . LEU A 1 102 ? -2.01 21.953 11.586 1 98.5 102 LEU A N 1
ATOM 771 C CA . LEU A 1 102 ? -1.887 21.375 10.25 1 98.5 102 LEU A CA 1
ATOM 772 C C . LEU A 1 102 ? -0.931 20.188 10.258 1 98.5 102 LEU A C 1
ATOM 774 O O . LEU A 1 102 ? -0.279 19.891 9.25 1 98.5 102 LEU A O 1
ATOM 778 N N . ASN A 1 103 ? -0.79 19.547 11.453 1 97.5 103 ASN A N 1
ATOM 779 C CA . ASN A 1 103 ? 0.135 18.438 11.664 1 97.5 103 ASN A CA 1
ATOM 780 C C . ASN A 1 103 ? -0.455 17.125 11.172 1 97.5 103 ASN A C 1
ATOM 782 O O . ASN A 1 103 ? -1.676 16.984 11.078 1 97.5 103 ASN A O 1
ATOM 786 N N . ALA A 1 104 ? 0.431 16.203 10.82 1 97.56 104 ALA A N 1
ATOM 787 C CA . ALA A 1 104 ? 0.02 14.852 10.438 1 97.56 104 ALA A CA 1
ATOM 788 C C . ALA A 1 104 ? -0.312 14.008 11.664 1 97.56 104 ALA A C 1
ATOM 790 O O . ALA A 1 104 ? 0.439 13.102 12.023 1 97.56 104 ALA A O 1
ATOM 791 N N . ILE A 1 105 ? -1.438 14.258 12.305 1 98.25 105 ILE A N 1
ATOM 792 C CA . ILE A 1 105 ? -1.839 13.586 13.539 1 98.25 105 ILE A CA 1
ATOM 793 C C . ILE A 1 105 ? -3.223 12.969 13.359 1 98.25 105 ILE A C 1
ATOM 795 O O . ILE A 1 105 ? -3.953 13.32 12.43 1 98.25 105 ILE A O 1
ATOM 799 N N . ALA A 1 106 ? -3.584 12.031 14.242 1 98.44 106 ALA A N 1
ATOM 800 C CA . ALA A 1 106 ? -4.883 11.367 14.234 1 98.44 106 ALA A CA 1
ATOM 801 C C . ALA A 1 106 ? -5.98 12.305 14.742 1 98.44 106 ALA A C 1
ATOM 803 O O . ALA A 1 106 ? -5.699 13.258 15.461 1 98.44 106 ALA A O 1
ATOM 804 N N . PRO A 1 107 ? -7.219 12 14.367 1 98.5 107 PRO A N 1
ATOM 805 C CA . PRO A 1 107 ? -8.344 12.773 14.898 1 98.5 107 PRO A CA 1
ATOM 806 C C . PRO A 1 107 ? -8.344 12.828 16.422 1 98.5 107 PRO A C 1
ATOM 808 O O . PRO A 1 107 ? -8.609 13.883 17.016 1 98.5 107 PRO A O 1
ATOM 811 N N . ALA A 1 108 ? -8.055 11.719 17.062 1 97.56 108 ALA A N 1
ATOM 812 C CA . ALA A 1 108 ? -8.016 11.68 18.516 1 97.56 108 ALA A CA 1
ATOM 813 C C . ALA A 1 108 ? -6.969 12.641 19.078 1 97.56 108 ALA A C 1
ATOM 815 O O . ALA A 1 108 ? -7.207 13.32 20.078 1 97.56 108 ALA A O 1
ATOM 816 N N . THR A 1 109 ? -5.84 12.695 18.453 1 98.19 109 THR A N 1
ATOM 817 C CA . THR A 1 109 ? -4.785 13.617 18.859 1 98.19 109 THR A CA 1
ATOM 818 C C . THR A 1 109 ? -5.211 15.062 18.609 1 98.19 109 THR A C 1
ATOM 820 O O . THR A 1 109 ? -4.969 15.93 19.453 1 98.19 109 THR A O 1
ATOM 823 N N . ALA A 1 110 ? -5.809 15.312 17.484 1 98.69 110 ALA A N 1
ATOM 824 C CA . ALA A 1 110 ? -6.316 16.656 17.203 1 98.69 110 ALA A CA 1
ATOM 825 C C . ALA A 1 110 ? -7.32 17.094 18.25 1 98.69 110 ALA A C 1
ATOM 827 O O . ALA A 1 110 ? -7.301 18.25 18.688 1 98.69 110 ALA A O 1
ATOM 828 N N . ARG A 1 111 ? -8.18 16.203 18.656 1 98.5 111 ARG A N 1
ATOM 829 C CA . ARG A 1 111 ? -9.164 16.516 19.688 1 98.5 111 ARG A CA 1
ATOM 830 C C . ARG A 1 111 ? -8.484 16.781 21.031 1 98.5 111 ARG A C 1
ATOM 832 O O . ARG A 1 111 ? -8.938 17.641 21.797 1 98.5 111 ARG A O 1
ATOM 839 N N . SER A 1 112 ? -7.406 16.062 21.25 1 98.19 112 SER A N 1
ATOM 840 C CA . SER A 1 112 ? -6.645 16.312 22.469 1 98.19 112 SER A CA 1
ATOM 841 C C . SER A 1 112 ? -6.02 17.703 22.453 1 98.19 112 SER A C 1
ATOM 843 O O . SER A 1 112 ? -6.031 18.391 23.469 1 98.19 112 SER A O 1
ATOM 845 N N . VAL A 1 113 ? -5.457 18.094 21.375 1 98.69 113 VAL A N 1
ATOM 846 C CA . VAL A 1 113 ? -4.875 19.438 21.234 1 98.69 113 VAL A CA 1
ATOM 847 C C . VAL A 1 113 ? -5.965 20.484 21.391 1 98.69 113 VAL A C 1
ATOM 849 O O . VAL A 1 113 ? -5.789 21.469 22.109 1 98.69 113 VAL A O 1
ATOM 852 N N . ALA A 1 114 ? -7.066 20.266 20.75 1 98.69 114 ALA A N 1
ATOM 853 C CA . ALA A 1 114 ? -8.195 21.188 20.828 1 98.69 114 ALA A CA 1
ATOM 854 C C . ALA A 1 114 ? -8.688 21.344 22.266 1 98.69 114 ALA A C 1
ATOM 856 O O . ALA A 1 114 ? -8.984 22.453 22.703 1 98.69 114 ALA A O 1
ATOM 857 N N . SER A 1 115 ? -8.82 20.203 22.906 1 98.38 115 SER A N 1
ATOM 858 C CA . SER A 1 115 ? -9.289 20.203 24.297 1 98.38 115 SER A CA 1
ATOM 859 C C . SER A 1 115 ? -8.344 20.984 25.188 1 98.38 115 SER A C 1
ATOM 861 O O . SER A 1 115 ? -8.781 21.75 26.047 1 98.38 115 SER A O 1
ATOM 863 N N . HIS A 1 116 ? -7.102 20.812 24.969 1 98.56 116 HIS A N 1
ATOM 864 C CA . HIS A 1 116 ? -6.121 21.562 25.75 1 98.56 116 HIS A CA 1
ATOM 865 C C . HIS A 1 116 ? -6.277 23.062 25.547 1 98.56 116 HIS A C 1
ATOM 867 O O . HIS A 1 116 ? -6.309 23.828 26.516 1 98.56 116 HIS A O 1
ATOM 873 N N . ILE A 1 117 ? -6.383 23.5 24.328 1 98.25 117 ILE A N 1
ATOM 874 C CA . ILE A 1 117 ? -6.465 24.906 24 1 98.25 117 ILE A CA 1
ATOM 875 C C . ILE A 1 117 ? -7.766 25.5 24.531 1 98.25 117 ILE A C 1
ATOM 877 O O . ILE A 1 117 ? -7.766 26.562 25.156 1 98.25 117 ILE A O 1
ATOM 881 N N . SER A 1 118 ? -8.875 24.766 24.344 1 96.88 118 SER A N 1
ATOM 882 C CA . SER A 1 118 ? -10.172 25.266 24.781 1 96.88 118 SER A CA 1
ATOM 883 C C . SER A 1 118 ? -10.234 25.406 26.297 1 96.88 118 SER A C 1
ATOM 885 O O . SER A 1 118 ? -10.891 26.312 26.812 1 96.88 118 SER A O 1
ATOM 887 N N . THR A 1 119 ? -9.539 24.516 27 1 97.5 119 THR A N 1
ATOM 888 C CA . THR A 1 119 ? -9.57 24.516 28.453 1 97.5 119 THR A CA 1
ATOM 889 C C . THR A 1 119 ? -8.641 25.594 29.031 1 97.5 119 THR A C 1
ATOM 891 O O . THR A 1 119 ? -9 26.281 29.984 1 97.5 119 THR A O 1
ATOM 894 N N . THR A 1 120 ? -7.523 25.797 28.406 1 96.94 120 THR A N 1
ATOM 895 C CA . THR A 1 120 ? -6.496 26.656 29 1 96.94 120 THR A CA 1
ATOM 896 C C . THR A 1 120 ? -6.562 28.062 28.422 1 96.94 120 THR A C 1
ATOM 898 O O . THR A 1 120 ? -6.195 29.031 29.109 1 96.94 120 THR A O 1
ATOM 901 N N . SER A 1 121 ? -6.938 28.188 27.188 1 96.06 121 SER A N 1
ATOM 902 C CA . SER A 1 121 ? -6.988 29.469 26.5 1 96.06 121 SER A CA 1
ATOM 903 C C . SER A 1 121 ? -8.188 29.547 25.562 1 96.06 121 SER A C 1
ATOM 905 O O . SER A 1 121 ? -8.031 29.641 24.344 1 96.06 121 SER A O 1
ATOM 907 N N . PRO A 1 122 ? -9.375 29.688 26.125 1 93.81 122 PRO A N 1
ATOM 908 C CA . PRO A 1 122 ? -10.602 29.609 25.328 1 93.81 122 PRO A CA 1
ATOM 909 C C . PRO A 1 122 ? -10.703 30.734 24.281 1 93.81 122 PRO A C 1
ATOM 911 O O . PRO A 1 122 ? -11.492 30.641 23.344 1 93.81 122 PRO A O 1
ATOM 914 N N . SER A 1 123 ? -9.906 31.766 24.438 1 94.88 123 SER A N 1
ATOM 915 C CA . SER A 1 123 ? -9.945 32.875 23.5 1 94.88 123 SER A CA 1
ATOM 916 C C . SER A 1 123 ? -9.219 32.531 22.203 1 94.88 123 SER A C 1
ATOM 918 O O . SER A 1 123 ? -9.367 33.219 21.188 1 94.88 123 SER A O 1
ATOM 920 N N . ILE A 1 124 ? -8.383 31.5 22.203 1 97.62 124 ILE A N 1
ATOM 921 C CA . ILE A 1 124 ? -7.727 31.016 21 1 97.62 124 ILE A CA 1
ATOM 922 C C . ILE A 1 124 ? -8.703 30.188 20.172 1 97.62 124 ILE A C 1
ATOM 924 O O . ILE A 1 124 ? -9.375 29.297 20.703 1 97.62 124 ILE A O 1
ATOM 928 N N . LYS A 1 125 ? -8.852 30.547 18.938 1 98.25 125 LYS A N 1
ATOM 929 C CA . LYS A 1 125 ? -9.711 29.797 18.031 1 98.25 125 LYS A CA 1
ATOM 930 C C . LYS A 1 125 ? -8.945 28.656 17.359 1 98.25 125 LYS A C 1
ATOM 932 O O . LYS A 1 125 ? -8.078 28.906 16.516 1 98.25 125 LYS A O 1
ATOM 937 N N . PHE A 1 126 ? -9.312 27.438 17.688 1 98.62 126 PHE A N 1
ATOM 938 C CA . PHE A 1 126 ? -8.625 26.25 17.188 1 98.62 126 PHE A CA 1
ATOM 939 C C . PHE A 1 126 ? -9.242 25.781 15.867 1 98.62 126 PHE A C 1
ATOM 941 O O . PHE A 1 126 ? -10.461 25.688 15.75 1 98.62 126 PHE A O 1
ATOM 948 N N . ILE A 1 127 ? -8.414 25.5 14.875 1 98.81 127 ILE A N 1
ATOM 949 C CA . ILE A 1 127 ? -8.828 24.938 13.594 1 98.81 127 ILE A CA 1
ATOM 950 C C . ILE A 1 127 ? -8.062 23.641 13.336 1 98.81 127 ILE A C 1
ATOM 952 O O . ILE A 1 127 ? -6.828 23.625 13.328 1 98.81 127 ILE A O 1
ATOM 956 N N . ASP A 1 128 ? -8.797 22.516 13.211 1 98.88 128 ASP A N 1
ATOM 957 C CA . ASP A 1 128 ? -8.25 21.234 12.812 1 98.88 128 ASP A CA 1
ATOM 958 C C . ASP A 1 128 ? -7.918 21.203 11.328 1 98.88 128 ASP A C 1
ATOM 960 O O . ASP A 1 128 ? -8.727 21.641 10.5 1 98.88 128 ASP A O 1
ATOM 964 N N . GLY A 1 129 ? -6.727 20.719 11.016 1 98.69 129 GLY A N 1
ATOM 965 C CA . GLY A 1 129 ? -6.363 20.672 9.609 1 98.69 129 GLY A CA 1
ATOM 966 C C . GLY A 1 129 ? -5.332 19.609 9.297 1 98.69 129 GLY A C 1
ATOM 967 O O . GLY A 1 129 ? -4.965 18.812 10.164 1 98.69 129 GLY A O 1
ATOM 968 N N . GLY A 1 130 ? -4.969 19.484 8.062 1 98.19 130 GLY A N 1
ATOM 969 C CA . GLY A 1 130 ? -3.916 18.656 7.504 1 98.19 130 GLY A CA 1
ATOM 970 C C . GLY A 1 130 ? -3.451 19.109 6.137 1 98.19 130 GLY A C 1
ATOM 971 O O . GLY A 1 130 ? -4.191 19.797 5.418 1 98.19 130 GLY A O 1
ATOM 972 N N . ILE A 1 131 ? -2.236 18.812 5.867 1 97.81 131 ILE A N 1
ATOM 973 C CA . ILE A 1 131 ? -1.679 19.234 4.582 1 97.81 131 ILE A CA 1
ATOM 974 C C . ILE A 1 131 ? -1.545 18.016 3.67 1 97.81 131 ILE A C 1
ATOM 976 O O . ILE A 1 131 ? -0.888 17.031 4.023 1 97.81 131 ILE A O 1
ATOM 980 N N . ILE A 1 132 ? -2.164 18.062 2.508 1 97.44 132 ILE A N 1
ATOM 981 C CA . ILE A 1 132 ? -2.102 17 1.514 1 97.44 132 ILE A CA 1
ATOM 982 C C . ILE A 1 132 ? -1.4 17.5 0.256 1 97.44 132 ILE A C 1
ATOM 984 O O . ILE A 1 132 ? -1.885 18.422 -0.403 1 97.44 132 ILE A O 1
ATOM 988 N N . GLY A 1 133 ? -0.281 16.891 -0.073 1 94 133 GLY A N 1
ATOM 989 C CA . GLY A 1 133 ? 0.496 17.312 -1.225 1 94 133 GLY A CA 1
ATOM 990 C C . GLY A 1 133 ? 1.841 17.906 -0.849 1 94 133 GLY A C 1
ATOM 991 O O . GLY A 1 133 ? 2.219 17.906 0.325 1 94 133 GLY A O 1
ATOM 992 N N . GLY A 1 134 ? 2.584 18.438 -1.795 1 91.06 134 GLY A N 1
ATOM 993 C CA . GLY A 1 134 ? 3.924 18.953 -1.585 1 91.06 134 GLY A CA 1
ATOM 994 C C . GLY A 1 134 ? 3.934 20.391 -1.114 1 91.06 134 GLY A C 1
ATOM 995 O O . GLY A 1 134 ? 2.916 21.094 -1.192 1 91.06 134 GLY A O 1
ATOM 996 N N . ALA A 1 135 ? 5.109 20.781 -0.637 1 92.25 135 ALA A N 1
ATOM 997 C CA . ALA A 1 135 ? 5.273 22.156 -0.188 1 92.25 135 ALA A CA 1
ATOM 998 C C . ALA A 1 135 ? 5.047 23.141 -1.335 1 92.25 135 ALA A C 1
ATOM 1000 O O . ALA A 1 135 ? 5.41 22.859 -2.48 1 92.25 135 ALA A O 1
ATOM 1001 N N . PRO A 1 136 ? 4.465 24.266 -1 1 94.69 136 PRO A N 1
ATOM 1002 C CA . PRO A 1 136 ? 4.266 25.297 -2.027 1 94.69 136 PRO A CA 1
ATOM 1003 C C . PRO A 1 136 ? 5.566 25.703 -2.715 1 94.69 136 PRO A C 1
ATOM 1005 O O . PRO A 1 136 ? 6.605 25.828 -2.061 1 94.69 136 PRO A O 1
ATOM 1008 N N . LYS A 1 137 ? 5.508 25.844 -4.008 1 92.62 137 LYS A N 1
ATOM 1009 C CA . LYS A 1 137 ? 6.629 26.328 -4.812 1 92.62 137 LYS A CA 1
ATOM 1010 C C . LYS A 1 137 ? 6.141 26.969 -6.105 1 92.62 137 LYS A C 1
ATOM 1012 O O . LYS A 1 137 ? 5.059 26.641 -6.602 1 92.62 137 LYS A O 1
ATOM 1017 N N . LEU A 1 138 ? 6.953 27.828 -6.547 1 92.81 138 LEU A N 1
ATOM 1018 C CA . LEU A 1 138 ? 6.652 28.391 -7.859 1 92.81 138 LEU A CA 1
ATOM 1019 C C . LEU A 1 138 ? 6.762 27.328 -8.945 1 92.81 138 LEU A C 1
ATOM 1021 O O . LEU A 1 138 ? 7.73 26.562 -8.969 1 92.81 138 LEU A O 1
ATOM 1025 N N . LYS A 1 139 ? 5.777 27.188 -9.758 1 89.75 139 LYS A N 1
ATOM 1026 C CA . LYS A 1 139 ? 5.734 26.141 -10.781 1 89.75 139 LYS A CA 1
ATOM 1027 C C . LYS A 1 139 ? 6.895 26.281 -11.758 1 89.75 139 LYS A C 1
ATOM 1029 O O . LYS A 1 139 ? 7.387 25.281 -12.297 1 89.75 139 LYS A O 1
ATOM 1034 N N . ASN A 1 140 ? 7.422 27.406 -12 1 85.88 140 ASN A N 1
ATOM 1035 C CA . ASN A 1 140 ? 8.539 27.594 -12.914 1 85.88 140 ASN A CA 1
ATOM 1036 C C . ASN A 1 140 ? 9.883 27.453 -12.203 1 85.88 140 ASN A C 1
ATOM 1038 O O . ASN A 1 140 ? 10.93 27.578 -12.828 1 85.88 140 ASN A O 1
ATOM 1042 N N . ASP A 1 141 ? 9.742 27.125 -10.898 1 82.88 141 ASP A N 1
ATOM 1043 C CA . ASP A 1 141 ? 10.969 26.875 -10.141 1 82.88 141 ASP A CA 1
ATOM 1044 C C . ASP A 1 141 ? 11.547 25.5 -10.477 1 82.88 141 ASP A C 1
ATOM 1046 O O . ASP A 1 141 ? 10.953 24.469 -10.141 1 82.88 141 ASP A O 1
ATOM 1050 N N . THR A 1 142 ? 12.609 25.406 -11.125 1 75.62 142 THR A N 1
ATOM 1051 C CA . THR A 1 142 ? 13.242 24.156 -11.523 1 75.62 142 THR A CA 1
ATOM 1052 C C . THR A 1 142 ? 14.32 23.75 -10.523 1 75.62 142 THR A C 1
ATOM 1054 O O . THR A 1 142 ? 14.977 22.719 -10.695 1 75.62 142 THR A O 1
ATOM 1057 N N . THR A 1 143 ? 14.5 24.531 -9.539 1 70.81 143 THR A N 1
ATOM 1058 C CA . THR A 1 143 ? 15.594 24.297 -8.602 1 70.81 143 THR A CA 1
ATOM 1059 C C . THR A 1 143 ? 15.117 23.438 -7.422 1 70.81 143 THR A C 1
ATOM 1061 O O . THR A 1 143 ? 15.93 22.781 -6.762 1 70.81 143 THR A O 1
ATOM 1064 N N . THR A 1 144 ? 13.875 23.484 -7.223 1 69.75 144 THR A N 1
ATOM 1065 C CA . THR A 1 144 ? 13.344 22.719 -6.098 1 69.75 144 THR A CA 1
ATOM 1066 C C . THR A 1 144 ? 12.844 21.359 -6.562 1 69.75 144 THR A C 1
ATOM 1068 O O . THR A 1 144 ? 11.93 21.281 -7.387 1 69.75 144 THR A O 1
ATOM 1071 N N . PRO A 1 145 ? 13.531 20.328 -6.086 1 66.56 145 PRO A N 1
ATOM 1072 C CA . PRO A 1 145 ? 13.102 19 -6.523 1 66.56 145 PRO A CA 1
ATOM 1073 C C . PRO A 1 145 ? 11.727 18.609 -5.988 1 66.56 145 PRO A C 1
ATOM 1075 O O . PRO A 1 145 ? 11.336 19.047 -4.898 1 66.56 145 PRO A O 1
ATOM 1078 N N . ASN A 1 146 ? 11.016 17.875 -6.898 1 66.56 146 ASN A N 1
ATOM 1079 C CA . ASN A 1 146 ? 9.773 17.266 -6.43 1 66.56 146 ASN A CA 1
ATOM 1080 C C . ASN A 1 146 ? 10.031 16.078 -5.52 1 66.56 146 ASN A C 1
ATOM 1082 O O . ASN A 1 146 ? 10.734 15.141 -5.898 1 66.56 146 ASN A O 1
ATOM 1086 N N . THR A 1 147 ? 9.523 16.156 -4.348 1 68.31 147 THR A N 1
ATOM 1087 C CA . THR A 1 147 ? 9.859 15.125 -3.373 1 68.31 147 THR A CA 1
ATOM 1088 C C . THR A 1 147 ? 8.617 14.336 -2.971 1 68.31 147 THR A C 1
ATOM 1090 O O . THR A 1 147 ? 8.609 13.664 -1.938 1 68.31 147 THR A O 1
ATOM 1093 N N . THR A 1 148 ? 7.527 14.539 -3.684 1 76.5 148 THR A N 1
ATOM 1094 C CA . THR A 1 148 ? 6.301 13.836 -3.334 1 76.5 148 THR A CA 1
ATOM 1095 C C . THR A 1 148 ? 5.672 13.195 -4.57 1 76.5 148 THR A C 1
ATOM 1097 O O . THR A 1 148 ? 5.93 13.625 -5.695 1 76.5 148 THR A O 1
ATOM 1100 N N . ALA A 1 149 ? 4.875 12.195 -4.312 1 74.31 149 ALA A N 1
ATOM 1101 C CA . ALA A 1 149 ? 4.141 11.523 -5.379 1 74.31 149 ALA A CA 1
ATOM 1102 C C . ALA A 1 149 ? 2.9 12.32 -5.781 1 74.31 149 ALA A C 1
ATOM 1104 O O . ALA A 1 149 ? 2.336 12.102 -6.855 1 74.31 149 ALA A O 1
ATOM 1105 N N . SER A 1 150 ? 2.564 13.281 -5.047 1 85.88 150 SER A N 1
ATOM 1106 C CA . SER A 1 150 ? 1.363 14.078 -5.277 1 85.88 150 SER A CA 1
ATOM 1107 C C . SER A 1 150 ? 1.614 15.164 -6.316 1 85.88 150 SER A C 1
ATOM 1109 O O . SER A 1 150 ? 2.709 15.727 -6.383 1 85.88 150 SER A O 1
ATOM 1111 N N . ILE A 1 151 ? 0.607 15.391 -7.098 1 86 151 ILE A N 1
ATOM 1112 C CA . ILE A 1 151 ? 0.687 16.453 -8.094 1 86 151 ILE A CA 1
ATOM 1113 C C . ILE A 1 151 ? -0.3 17.562 -7.738 1 86 151 ILE A C 1
ATOM 1115 O O . ILE A 1 151 ? -1.246 17.344 -6.977 1 86 151 ILE A O 1
ATOM 1119 N N . ASP A 1 152 ? -0.001 18.75 -8.219 1 89.5 152 ASP A N 1
ATOM 1120 C CA . ASP A 1 152 ? -0.94 19.875 -8.125 1 89.5 152 ASP A CA 1
ATOM 1121 C C . ASP A 1 152 ? -1.889 19.891 -9.32 1 89.5 152 ASP A C 1
ATOM 1123 O O . ASP A 1 152 ? -1.458 20.109 -10.461 1 89.5 152 ASP A O 1
ATOM 1127 N N . PRO A 1 153 ? -3.176 19.719 -8.984 1 89.38 153 PRO A N 1
ATOM 1128 C CA . PRO A 1 153 ? -4.113 19.656 -10.109 1 89.38 153 PRO A CA 1
ATOM 1129 C C . PRO A 1 153 ? -4.395 21.031 -10.719 1 89.38 153 PRO A C 1
ATOM 1131 O O . PRO A 1 153 ? -4.969 21.125 -11.805 1 89.38 153 PRO A O 1
ATOM 1134 N N . ASP A 1 154 ? -4.09 22.078 -9.969 1 90.12 154 ASP A N 1
ATOM 1135 C CA . ASP A 1 154 ? -4.352 23.438 -10.438 1 90.12 154 ASP A CA 1
ATOM 1136 C C . ASP A 1 154 ? -3.213 23.938 -11.32 1 90.12 154 ASP A C 1
ATOM 1138 O O . ASP A 1 154 ? -2.238 24.5 -10.828 1 90.12 154 ASP A O 1
ATOM 1142 N N . LEU A 1 155 ? -3.453 23.953 -12.594 1 84.69 155 LEU A N 1
ATOM 1143 C CA . LEU A 1 155 ? -2.395 24.312 -13.531 1 84.69 155 LEU A CA 1
ATOM 1144 C C . LEU A 1 155 ? -2.352 25.828 -13.758 1 84.69 155 LEU A C 1
ATOM 1146 O O . LEU A 1 155 ? -1.342 26.359 -14.227 1 84.69 155 LEU A O 1
ATOM 1150 N N . GLU A 1 156 ? -3.365 26.484 -13.344 1 89.62 156 GLU A N 1
ATOM 1151 C CA . GLU A 1 156 ? -3.48 27.906 -13.664 1 89.62 156 GLU A CA 1
ATOM 1152 C C . GLU A 1 156 ? -2.775 28.766 -12.617 1 89.62 156 GLU A C 1
ATOM 1154 O O . GLU A 1 156 ? -2.219 29.812 -12.945 1 89.62 156 GLU A O 1
ATOM 1159 N N . HIS A 1 157 ? -2.795 28.312 -11.414 1 92.12 157 HIS A N 1
ATOM 1160 C CA . HIS A 1 157 ? -2.143 29.078 -10.359 1 92.12 157 HIS A CA 1
ATOM 1161 C C . HIS A 1 157 ? -0.627 29.078 -10.539 1 92.12 157 HIS A C 1
ATOM 1163 O O . HIS A 1 157 ? -0.038 28.062 -10.906 1 92.12 157 HIS A O 1
ATOM 1169 N N . ALA A 1 158 ? 0.025 30.188 -10.25 1 94.06 158 ALA A N 1
ATOM 1170 C CA . ALA A 1 158 ? 1.462 30.328 -10.477 1 94.06 158 ALA A CA 1
ATOM 1171 C C . ALA A 1 158 ? 2.252 29.438 -9.523 1 94.06 158 ALA A C 1
ATOM 1173 O O . ALA A 1 158 ? 3.391 29.062 -9.812 1 94.06 158 ALA A O 1
ATOM 1174 N N . TRP A 1 159 ? 1.588 29.141 -8.414 1 95.62 159 TRP A N 1
ATOM 1175 C CA . TRP A 1 159 ? 2.229 28.312 -7.398 1 95.62 159 TRP A CA 1
ATOM 1176 C C . TRP A 1 159 ? 1.63 26.906 -7.383 1 95.62 159 TRP A C 1
ATOM 1178 O O . TRP A 1 159 ? 0.426 26.734 -7.594 1 95.62 159 TRP A O 1
ATOM 1188 N N . SER A 1 160 ? 2.457 25.891 -7.285 1 94.62 160 SER A N 1
ATOM 1189 C CA . SER A 1 160 ? 1.951 24.609 -6.809 1 94.62 160 SER A CA 1
ATOM 1190 C C . SER A 1 160 ? 1.633 24.656 -5.316 1 94.62 160 SER A C 1
ATOM 1192 O O . SER A 1 160 ? 2.467 25.078 -4.512 1 94.62 160 SER A O 1
ATOM 1194 N N . ARG A 1 161 ? 0.436 24.344 -5.008 1 96 161 ARG A N 1
ATOM 1195 C CA . ARG A 1 161 ? -0.014 24.422 -3.619 1 96 161 ARG A CA 1
ATOM 1196 C C . ARG A 1 161 ? -0.627 23.109 -3.168 1 96 161 ARG A C 1
ATOM 1198 O O . ARG A 1 161 ? -1.298 22.422 -3.949 1 96 161 ARG A O 1
ATOM 1205 N N . PRO A 1 162 ? -0.402 22.719 -1.933 1 96.88 162 PRO A N 1
ATOM 1206 C CA . PRO A 1 162 ? -1.118 21.547 -1.392 1 96.88 162 PRO A CA 1
ATOM 1207 C C . PRO A 1 162 ? -2.596 21.844 -1.136 1 96.88 162 PRO A C 1
ATOM 1209 O O . PRO A 1 162 ? -3.037 22.984 -1.266 1 96.88 162 PRO A O 1
ATOM 1212 N N . SER A 1 163 ? -3.348 20.766 -0.915 1 97.62 163 SER A N 1
ATOM 1213 C CA . SER A 1 163 ? -4.695 20.859 -0.362 1 97.62 163 SER A CA 1
ATOM 1214 C C . SER A 1 163 ? -4.668 20.859 1.162 1 97.62 163 SER A C 1
ATOM 1216 O O . SER A 1 163 ? -3.973 20.047 1.774 1 97.62 163 SER A O 1
ATOM 1218 N N . ILE A 1 164 ? -5.398 21.797 1.726 1 98.62 164 ILE A N 1
ATOM 1219 C CA . ILE A 1 164 ? -5.434 21.875 3.182 1 98.62 164 ILE A CA 1
ATOM 1220 C C . ILE A 1 164 ? -6.875 21.75 3.674 1 98.62 164 ILE A C 1
ATOM 1222 O O . ILE A 1 164 ? -7.547 22.766 3.885 1 98.62 164 ILE A O 1
ATOM 1226 N N . PRO A 1 165 ? -7.324 20.547 3.885 1 98.88 165 PRO A N 1
ATOM 1227 C CA . PRO A 1 165 ? -8.617 20.406 4.57 1 98.88 165 PRO A CA 1
ATOM 1228 C C . PRO A 1 165 ? -8.594 20.969 5.988 1 98.88 165 PRO A C 1
ATOM 1230 O O . PRO A 1 165 ? -7.59 20.828 6.699 1 98.88 165 PRO A O 1
ATOM 1233 N N . ILE A 1 166 ? -9.672 21.641 6.371 1 98.88 166 ILE A N 1
ATOM 1234 C CA . ILE A 1 166 ? -9.812 22.172 7.727 1 98.88 166 ILE A CA 1
ATOM 1235 C C . ILE A 1 166 ? -11.195 21.812 8.273 1 98.88 166 ILE A C 1
ATOM 1237 O O . ILE A 1 166 ? -12.133 21.594 7.504 1 98.88 166 ILE A O 1
ATOM 1241 N N . SER A 1 167 ? -11.312 21.703 9.523 1 98.88 167 SER A N 1
ATOM 1242 C CA . SER A 1 167 ? -12.578 21.406 10.195 1 98.88 167 SER A CA 1
ATOM 1243 C C . SER A 1 167 ? -12.609 22 11.602 1 98.88 167 SER A C 1
ATOM 1245 O O . SER A 1 167 ? -11.594 22.5 12.086 1 98.88 167 SER A O 1
ATOM 1247 N N . GLY A 1 168 ? -13.727 21.969 12.242 1 98.5 168 GLY A N 1
ATOM 1248 C CA . GLY A 1 168 ? -13.961 22.562 13.555 1 98.5 168 GLY A CA 1
ATOM 1249 C C . GLY A 1 168 ? -14.945 23.719 13.523 1 98.5 168 GLY A C 1
ATOM 1250 O O . GLY A 1 168 ? -15.398 24.125 12.453 1 98.5 168 GLY A O 1
ATOM 1251 N N . PRO A 1 169 ? -15.242 24.203 14.656 1 98 169 PRO A N 1
ATOM 1252 C CA . PRO A 1 169 ? -16.312 25.203 14.75 1 98 169 PRO A CA 1
ATOM 1253 C C . PRO A 1 169 ? -15.93 26.547 14.125 1 98 169 PRO A C 1
ATOM 1255 O O . PRO A 1 169 ? -16.797 27.359 13.836 1 98 169 PRO A O 1
ATOM 1258 N N . HIS A 1 170 ? -14.703 26.828 13.875 1 97.62 170 HIS A N 1
ATOM 1259 C CA . HIS A 1 170 ? -14.242 28.094 13.328 1 97.62 170 HIS A CA 1
ATOM 1260 C C . HIS A 1 170 ? -13.781 27.938 11.883 1 97.62 170 HIS A C 1
ATOM 1262 O O . HIS A 1 170 ? -12.789 27.25 11.617 1 97.62 170 HIS A O 1
ATOM 1268 N N . GLU A 1 171 ? -14.414 28.594 11.008 1 97.75 171 GLU A N 1
ATOM 1269 C CA . GLU A 1 171 ? -14.039 28.594 9.594 1 97.75 171 GLU A CA 1
ATOM 1270 C C . GLU A 1 171 ? -12.992 29.672 9.305 1 97.75 171 GLU A C 1
ATOM 1272 O O . GLU A 1 171 ? -13.188 30.844 9.617 1 97.75 171 GLU A O 1
ATOM 1277 N N . LEU A 1 172 ? -11.945 29.281 8.672 1 98.62 172 LEU A N 1
ATOM 1278 C CA . LEU A 1 172 ? -10.852 30.203 8.406 1 98.62 172 LEU A CA 1
ATOM 1279 C C . LEU A 1 172 ? -11.32 31.375 7.547 1 98.62 172 LEU A C 1
ATOM 1281 O O . LEU A 1 172 ? -10.922 32.5 7.773 1 98.62 172 LEU A O 1
ATOM 1285 N N . SER A 1 173 ? -12.18 31.125 6.57 1 98.44 173 SER A N 1
ATOM 1286 C CA . SER A 1 173 ? -12.633 32.125 5.625 1 98.44 173 SER A CA 1
ATOM 1287 C C . SER A 1 173 ? -13.438 33.219 6.328 1 98.44 173 SER A C 1
ATOM 1289 O O . SER A 1 173 ? -13.617 34.312 5.789 1 98.44 173 SER A O 1
ATOM 1291 N N . LYS A 1 174 ? -13.883 32.969 7.535 1 97.81 174 LYS A N 1
ATOM 1292 C CA . LYS A 1 174 ? -14.703 33.906 8.281 1 97.81 174 LYS A CA 1
ATOM 1293 C C . LYS A 1 174 ? -13.883 34.625 9.344 1 97.81 174 LYS A C 1
ATOM 1295 O O . LYS A 1 174 ? -14.406 35.469 10.078 1 97.81 174 LYS A O 1
ATOM 1300 N N . ALA A 1 175 ? -12.602 34.312 9.453 1 97.56 175 ALA A N 1
ATOM 1301 C CA . ALA A 1 175 ? -11.734 35.031 10.391 1 97.56 175 ALA A CA 1
ATOM 1302 C C . ALA A 1 175 ? -11.648 36.5 10.031 1 97.56 175 ALA A C 1
ATOM 1304 O O . ALA A 1 175 ? -11.609 36.875 8.852 1 97.56 175 ALA A O 1
ATOM 1305 N N . PRO A 1 176 ? -11.57 37.375 10.977 1 96.12 176 PRO A N 1
ATOM 1306 C CA . PRO A 1 176 ? -11.727 38.812 10.742 1 96.12 176 PRO A CA 1
ATOM 1307 C C . PRO A 1 176 ? -10.531 39.406 10.023 1 96.12 176 PRO A C 1
ATOM 1309 O O . PRO A 1 176 ? -10.688 40.375 9.273 1 96.12 176 PRO A O 1
ATOM 1312 N N . ILE A 1 177 ? -9.383 38.844 10.25 1 97.06 177 ILE A N 1
ATOM 1313 C CA . ILE A 1 177 ? -8.188 39.469 9.68 1 97.06 177 ILE A CA 1
ATOM 1314 C C . ILE A 1 177 ? -7.754 38.688 8.438 1 97.06 177 ILE A C 1
ATOM 1316 O O . ILE A 1 177 ? -6.961 37.75 8.523 1 97.06 177 ILE A O 1
ATOM 1320 N N . SER A 1 178 ? -8.227 39.125 7.277 1 97.81 178 SER A N 1
ATOM 1321 C CA . SER A 1 178 ? -7.871 38.625 5.961 1 97.81 178 SER A CA 1
ATOM 1322 C C . SER A 1 178 ? -8.188 37.125 5.855 1 97.81 178 SER A C 1
ATOM 1324 O O . SER A 1 178 ? -7.539 36.406 5.098 1 97.81 178 SER A O 1
ATOM 1326 N N . GLY A 1 179 ? -9.18 36.625 6.562 1 98.19 179 GLY A N 1
ATOM 1327 C CA . GLY A 1 179 ? -9.492 35.219 6.645 1 98.19 179 GLY A CA 1
ATOM 1328 C C . GLY A 1 179 ? -9.852 34.594 5.305 1 98.19 179 GLY A C 1
ATOM 1329 O O . GLY A 1 179 ? -9.383 33.5 4.961 1 98.19 179 GLY A O 1
ATOM 1330 N N . ALA A 1 180 ? -10.656 35.25 4.551 1 98.44 180 ALA A N 1
ATOM 1331 C CA . ALA A 1 180 ? -11.109 34.75 3.254 1 98.44 180 ALA A CA 1
ATOM 1332 C C . ALA A 1 180 ? -9.938 34.625 2.279 1 98.44 180 ALA A C 1
ATOM 1334 O O . ALA A 1 180 ? -9.82 33.625 1.563 1 98.44 180 ALA A O 1
ATOM 1335 N N . HIS A 1 181 ? -9.133 35.656 2.26 1 98.56 181 HIS A N 1
ATOM 1336 C CA . HIS A 1 181 ? -7.98 35.656 1.367 1 98.56 181 HIS A CA 1
ATOM 1337 C C . HIS A 1 181 ? -6.984 34.562 1.769 1 98.56 181 HIS A C 1
ATOM 1339 O O . HIS A 1 181 ? -6.43 33.875 0.909 1 98.56 181 HIS A O 1
ATOM 1345 N N . LEU A 1 182 ? -6.742 34.406 3.08 1 98.75 182 LEU A N 1
ATOM 1346 C CA . LEU A 1 182 ? -5.812 33.406 3.58 1 98.75 182 LEU A CA 1
ATOM 1347 C C . LEU A 1 182 ? -6.301 32 3.24 1 98.75 182 LEU A C 1
ATOM 1349 O O . LEU A 1 182 ? -5.516 31.156 2.814 1 98.75 182 LEU A O 1
ATOM 1353 N N . ALA A 1 183 ? -7.59 31.781 3.432 1 98.81 183 ALA A N 1
ATOM 1354 C CA . ALA A 1 183 ? -8.188 30.484 3.131 1 98.81 183 ALA A CA 1
ATOM 1355 C C . ALA A 1 183 ? -8.016 30.125 1.655 1 98.81 183 ALA A C 1
ATOM 1357 O O . ALA A 1 183 ? -7.707 28.984 1.314 1 98.81 183 ALA A O 1
ATOM 1358 N N . ASP A 1 184 ? -8.219 31.078 0.868 1 98 184 ASP A N 1
ATOM 1359 C CA . ASP A 1 184 ? -8.078 30.859 -0.57 1 98 184 ASP A CA 1
ATOM 1360 C C . ASP A 1 184 ? -6.617 30.625 -0.948 1 98 184 ASP A C 1
ATOM 1362 O O . ASP A 1 184 ? -6.312 29.688 -1.695 1 98 184 ASP A O 1
ATOM 1366 N N . LEU A 1 185 ? -5.734 31.453 -0.431 1 98.19 185 LEU A N 1
ATOM 1367 C CA . LEU A 1 185 ? -4.316 31.375 -0.765 1 98.19 185 LEU A CA 1
ATOM 1368 C C . LEU A 1 185 ? -3.732 30.031 -0.335 1 98.19 185 LEU A C 1
ATOM 1370 O O . LEU A 1 185 ? -2.939 29.422 -1.065 1 98.19 185 LEU A O 1
ATOM 1374 N N . LEU A 1 186 ? -4.172 29.547 0.821 1 98.19 186 LEU A N 1
ATOM 1375 C CA . LEU A 1 186 ? -3.664 28.297 1.356 1 98.19 186 LEU A CA 1
ATOM 1376 C C . LEU A 1 186 ? -4.375 27.109 0.72 1 98.19 186 LEU A C 1
ATOM 1378 O O . LEU A 1 186 ? -4.039 25.953 1 1 98.19 186 LEU A O 1
ATOM 1382 N N . ASN A 1 187 ? -5.344 27.375 -0.132 1 97.81 187 ASN A N 1
ATOM 1383 C CA . ASN A 1 187 ? -6.078 26.328 -0.824 1 97.81 187 ASN A CA 1
ATOM 1384 C C . ASN A 1 187 ? -6.805 25.406 0.158 1 97.81 187 ASN A C 1
ATOM 1386 O O . ASN A 1 187 ? -6.703 24.188 0.062 1 97.81 187 ASN A O 1
ATOM 1390 N N . THR A 1 188 ? -7.52 26.031 1.146 1 98.44 188 THR A N 1
ATOM 1391 C CA . THR A 1 188 ? -8.188 25.266 2.191 1 98.44 188 THR A CA 1
ATOM 1392 C C . THR A 1 188 ? -9.547 24.75 1.704 1 98.44 188 THR A C 1
ATOM 1394 O O . THR A 1 188 ? -10.133 25.328 0.786 1 98.44 188 THR A O 1
ATOM 1397 N N . ASN A 1 189 ? -10.008 23.641 2.182 1 98.06 189 ASN A N 1
ATOM 1398 C CA . ASN A 1 189 ? -11.344 23.062 2.027 1 98.06 189 ASN A CA 1
ATOM 1399 C C . ASN A 1 189 ? -11.992 22.781 3.379 1 98.06 189 ASN A C 1
ATOM 1401 O O . ASN A 1 189 ? -11.523 21.922 4.129 1 98.06 189 ASN A O 1
ATOM 1405 N N . TYR A 1 190 ? -13.055 23.547 3.738 1 98.75 190 TYR A N 1
ATOM 1406 C CA . TYR A 1 190 ? -13.711 23.406 5.031 1 98.75 190 TYR A CA 1
ATOM 1407 C C . TYR A 1 190 ? -14.641 22.203 5.047 1 98.75 190 TYR A C 1
ATOM 1409 O O . TYR A 1 190 ? -15.555 22.094 4.219 1 98.75 190 TYR A O 1
ATOM 1417 N N . LEU A 1 191 ? -14.477 21.266 6.008 1 98.75 191 LEU A N 1
ATOM 1418 C CA . LEU A 1 191 ? -15.148 19.969 5.98 1 98.75 191 LEU A CA 1
ATOM 1419 C C . LEU A 1 191 ? -16.281 19.922 7.004 1 98.75 191 LEU A C 1
ATOM 1421 O O . LEU A 1 191 ? -16.938 18.891 7.148 1 98.75 191 LEU A O 1
ATOM 1425 N N . GLY A 1 192 ? -16.453 20.953 7.758 1 98.25 192 GLY A N 1
ATOM 1426 C CA . GLY A 1 192 ? -17.547 20.969 8.719 1 98.25 192 GLY A CA 1
ATOM 1427 C C . GLY A 1 192 ? -17.094 21.328 10.125 1 98.25 192 GLY A C 1
ATOM 1428 O O . GLY A 1 192 ? -15.914 21.578 10.359 1 98.25 192 GLY A O 1
ATOM 1429 N N . GLU A 1 193 ? -17.969 21.266 11.07 1 98.31 193 GLU A N 1
ATOM 1430 C CA . GLU A 1 193 ? -17.781 21.844 12.398 1 98.31 193 GLU A CA 1
ATOM 1431 C C . GLU A 1 193 ? -17.109 20.844 13.344 1 98.31 193 GLU A C 1
ATOM 1433 O O . GLU A 1 193 ? -16.672 21.219 14.438 1 98.31 193 GLU A O 1
ATOM 1438 N N . GLU A 1 194 ? -16.969 19.672 12.906 1 98.12 194 GLU A N 1
ATOM 1439 C CA . GLU A 1 194 ? -16.484 18.625 13.797 1 98.12 194 GLU A CA 1
ATOM 1440 C C . GLU A 1 194 ? -14.953 18.516 13.742 1 98.12 194 GLU A C 1
ATOM 1442 O O . GLU A 1 194 ? -14.383 18.375 12.656 1 98.12 194 GLU A O 1
ATOM 1447 N N . ILE A 1 195 ? -14.32 18.656 14.922 1 98.5 195 ILE A N 1
ATOM 1448 C CA . ILE A 1 195 ? -12.883 18.453 15.016 1 98.5 195 ILE A CA 1
ATOM 1449 C C . ILE A 1 195 ? -12.562 16.984 14.742 1 98.5 195 ILE A C 1
ATOM 1451 O O . ILE A 1 195 ? -13.211 16.094 15.289 1 98.5 195 ILE A O 1
ATOM 1455 N N . GLY A 1 196 ? -11.617 16.781 13.867 1 98.56 196 GLY A N 1
ATOM 1456 C CA . GLY A 1 196 ? -11.234 15.406 13.57 1 98.56 196 GLY A CA 1
ATOM 1457 C C . GLY A 1 196 ? -11.469 15.023 12.117 1 98.56 196 GLY A C 1
ATOM 1458 O O . GLY A 1 196 ? -10.805 14.125 11.594 1 98.56 196 GLY A O 1
ATOM 1459 N N . LYS A 1 197 ? -12.32 15.727 11.398 1 98.69 197 LYS A N 1
ATOM 1460 C CA . LYS A 1 197 ? -12.609 15.398 10 1 98.69 197 LYS A CA 1
ATOM 1461 C C . LYS A 1 197 ? -11.398 15.695 9.117 1 98.69 197 LYS A C 1
ATOM 1463 O O . LYS A 1 197 ? -11.023 14.867 8.281 1 98.69 197 LYS A O 1
ATOM 1468 N N . ALA A 1 198 ? -10.82 16.828 9.305 1 98.88 198 ALA A N 1
ATOM 1469 C CA . ALA A 1 198 ? -9.688 17.219 8.461 1 98.88 198 ALA A CA 1
ATOM 1470 C C . ALA A 1 198 ? -8.461 16.359 8.742 1 98.88 198 ALA A C 1
ATOM 1472 O O . ALA A 1 198 ? -7.82 15.867 7.816 1 98.88 198 ALA A O 1
ATOM 1473 N N . SER A 1 199 ? -8.133 16.25 10.047 1 98.81 199 SER A N 1
ATOM 1474 C CA . SER A 1 199 ? -7.016 15.375 10.406 1 98.81 199 SER A CA 1
ATOM 1475 C C . SER A 1 199 ? -7.273 13.938 9.977 1 98.81 199 SER A C 1
ATOM 1477 O O . SER A 1 199 ? -6.352 13.234 9.555 1 98.81 199 SER A O 1
ATOM 1479 N N . GLY A 1 200 ? -8.523 13.516 10.07 1 98.75 200 GLY A N 1
ATOM 1480 C CA . GLY A 1 200 ? -8.891 12.188 9.609 1 98.75 200 GLY A CA 1
ATOM 1481 C C . GLY A 1 200 ? -8.703 11.992 8.117 1 98.75 200 GLY A C 1
ATOM 1482 O O . GLY A 1 200 ? -8.195 10.961 7.676 1 98.75 200 GLY A O 1
ATOM 1483 N N . LEU A 1 201 ? -9.133 12.977 7.316 1 98.88 201 LEU A N 1
ATOM 1484 C CA . LEU A 1 201 ? -8.938 12.93 5.871 1 98.88 201 LEU A CA 1
ATOM 1485 C C . LEU A 1 201 ? -7.457 12.828 5.523 1 98.88 201 LEU A C 1
ATOM 1487 O O . LEU A 1 201 ? -7.066 12.039 4.66 1 98.88 201 LEU A O 1
ATOM 1491 N N . LYS A 1 202 ? -6.645 13.625 6.199 1 98.62 202 LYS A N 1
ATOM 1492 C CA . LYS A 1 202 ? -5.199 13.602 5.988 1 98.62 202 LYS A CA 1
ATOM 1493 C C . LYS A 1 202 ? -4.629 12.219 6.301 1 98.62 202 LYS A C 1
ATOM 1495 O O . LYS A 1 202 ? -3.807 11.695 5.543 1 98.62 202 LYS A O 1
ATOM 1500 N N . CYS A 1 203 ? -5.09 11.648 7.414 1 98.5 203 CYS A N 1
ATOM 1501 C CA . CYS A 1 203 ? -4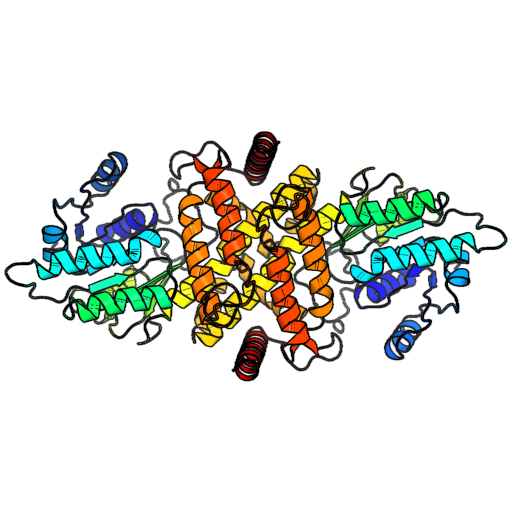.617 10.328 7.801 1 98.5 203 CYS A CA 1
ATOM 1502 C C . CYS A 1 203 ? -4.973 9.289 6.746 1 98.5 203 CYS A C 1
ATOM 1504 O O . CYS A 1 203 ? -4.137 8.469 6.367 1 98.5 203 CYS A O 1
ATOM 1506 N N . CYS A 1 204 ? -6.199 9.312 6.301 1 98.69 204 CYS A N 1
ATOM 1507 C CA . CYS A 1 204 ? -6.668 8.344 5.32 1 98.69 204 CYS A CA 1
ATOM 1508 C C . CYS A 1 204 ? -5.902 8.477 4.012 1 98.69 204 CYS A C 1
ATOM 1510 O O . CYS A 1 204 ? -5.488 7.477 3.422 1 98.69 204 CYS A O 1
ATOM 1512 N N . PHE A 1 205 ? -5.711 9.711 3.582 1 98.62 205 PHE A N 1
ATOM 1513 C CA . PHE A 1 205 ? -4.961 9.953 2.355 1 98.62 205 PHE A CA 1
ATOM 1514 C C . PHE A 1 205 ? -3.521 9.469 2.5 1 98.62 205 PHE A C 1
ATOM 1516 O O . PHE A 1 205 ? -3.021 8.734 1.644 1 98.62 205 PHE A O 1
ATOM 1523 N N . ALA A 1 206 ? -2.885 9.859 3.586 1 97.75 206 ALA A N 1
ATOM 1524 C CA . ALA A 1 206 ? -1.481 9.531 3.814 1 97.75 206 ALA A CA 1
ATOM 1525 C C . ALA A 1 206 ? -1.292 8.023 3.953 1 97.75 206 ALA A C 1
ATOM 1527 O O . ALA A 1 206 ? -0.252 7.48 3.566 1 97.75 206 ALA A O 1
ATOM 1528 N N . SER A 1 207 ? -2.285 7.355 4.523 1 97.75 207 SER A N 1
ATOM 1529 C CA . SER A 1 207 ? -2.188 5.906 4.668 1 97.75 207 SER A CA 1
ATOM 1530 C C . SER A 1 207 ? -2.004 5.227 3.314 1 97.75 207 SER A C 1
ATOM 1532 O O . SER A 1 207 ? -1.262 4.25 3.199 1 97.75 207 SER A O 1
ATOM 1534 N N . THR A 1 208 ? -2.648 5.73 2.246 1 97.69 208 THR A N 1
ATOM 1535 C CA . THR A 1 208 ? -2.555 5.113 0.928 1 97.69 208 THR A CA 1
ATOM 1536 C C . THR A 1 208 ? -1.221 5.445 0.268 1 97.69 208 THR A C 1
ATOM 1538 O O . THR A 1 208 ? -0.597 4.582 -0.353 1 97.69 208 THR A O 1
ATOM 1541 N N . THR A 1 209 ? -0.721 6.672 0.412 1 96.81 209 THR A N 1
ATOM 1542 C CA . THR A 1 209 ? 0.486 7.09 -0.293 1 96.81 209 THR A CA 1
ATOM 1543 C C . THR A 1 209 ? 1.734 6.602 0.435 1 96.81 209 THR A C 1
ATOM 1545 O O . THR A 1 209 ? 2.559 5.891 -0.142 1 96.81 209 THR A O 1
ATOM 1548 N N . LYS A 1 210 ? 1.825 6.938 1.736 1 96.88 210 LYS A N 1
ATOM 1549 C CA . LYS A 1 210 ? 3.006 6.551 2.502 1 96.88 210 LYS A CA 1
ATOM 1550 C C . LYS A 1 210 ? 3 5.055 2.807 1 96.88 210 LYS A C 1
ATOM 1552 O O . LYS A 1 210 ? 4.059 4.426 2.885 1 96.88 210 LYS A O 1
ATOM 1557 N N . GLY A 1 211 ? 1.75 4.52 3.043 1 98.06 211 GLY A N 1
ATOM 1558 C CA . GLY A 1 211 ? 1.649 3.076 3.188 1 98.06 211 GLY A CA 1
ATOM 1559 C C . GLY A 1 211 ? 2.135 2.32 1.965 1 98.06 211 GLY A C 1
ATOM 1560 O O . GLY A 1 211 ? 2.859 1.331 2.088 1 98.06 211 GLY A O 1
ATOM 1561 N N . PHE A 1 212 ? 1.725 2.83 0.805 1 98.12 212 PHE A N 1
ATOM 1562 C CA . PHE A 1 212 ? 2.15 2.189 -0.434 1 98.12 212 PHE A CA 1
ATOM 1563 C C . PHE A 1 212 ? 3.664 2.268 -0.593 1 98.12 212 PHE A C 1
ATOM 1565 O O . PHE A 1 212 ? 4.293 1.315 -1.054 1 98.12 212 PHE A O 1
ATOM 1572 N N . THR A 1 213 ? 4.285 3.369 -0.287 1 97.38 213 THR A N 1
ATOM 1573 C CA . THR A 1 213 ? 5.738 3.516 -0.352 1 97.38 213 THR A CA 1
ATOM 1574 C C . THR A 1 213 ? 6.426 2.449 0.492 1 97.38 213 THR A C 1
ATOM 1576 O O . THR A 1 213 ? 7.414 1.851 0.06 1 97.38 213 THR A O 1
ATOM 1579 N N . ALA A 1 214 ? 5.891 2.209 1.675 1 97.56 214 ALA A N 1
ATOM 1580 C CA . ALA A 1 214 ? 6.477 1.203 2.557 1 97.56 214 ALA A CA 1
ATOM 1581 C C . ALA A 1 214 ? 6.375 -0.19 1.943 1 97.56 214 ALA A C 1
ATOM 1583 O O . ALA A 1 214 ? 7.305 -0.995 2.061 1 97.56 214 ALA A O 1
ATOM 1584 N N . LEU A 1 215 ? 5.223 -0.505 1.35 1 98.19 215 LEU A N 1
ATOM 1585 C CA . LEU A 1 215 ? 5.066 -1.777 0.653 1 98.19 215 LEU A CA 1
ATOM 1586 C C . LEU A 1 215 ? 6.125 -1.934 -0.435 1 98.19 215 LEU A C 1
ATOM 1588 O O . LEU A 1 215 ? 6.703 -3.012 -0.595 1 98.19 215 LEU A O 1
ATOM 1592 N N . CYS A 1 216 ? 6.367 -0.871 -1.156 1 98.06 216 CYS A N 1
ATOM 1593 C CA . CYS A 1 216 ? 7.332 -0.905 -2.25 1 98.06 216 CYS A CA 1
ATOM 1594 C C . CYS A 1 216 ? 8.75 -1.097 -1.722 1 98.06 216 CYS A C 1
ATOM 1596 O O . CYS A 1 216 ? 9.547 -1.806 -2.33 1 98.06 216 CYS A O 1
ATOM 1598 N N . ILE A 1 217 ? 9.062 -0.428 -0.608 1 97 217 ILE A N 1
ATOM 1599 C CA . ILE A 1 217 ? 10.383 -0.607 -0.009 1 97 217 ILE A CA 1
ATOM 1600 C C . ILE A 1 217 ? 10.625 -2.09 0.257 1 97 217 ILE A C 1
ATOM 1602 O O . ILE A 1 217 ? 11.68 -2.623 -0.096 1 97 217 ILE A O 1
ATOM 1606 N N . GLN A 1 218 ? 9.648 -2.762 0.816 1 96.56 218 GLN A N 1
ATOM 1607 C CA . GLN A 1 218 ? 9.789 -4.184 1.103 1 96.56 218 GLN A CA 1
ATOM 1608 C C . GLN A 1 218 ? 9.891 -5 -0.185 1 96.56 218 GLN A C 1
ATOM 1610 O O . GLN A 1 218 ? 10.773 -5.855 -0.316 1 96.56 218 GLN A O 1
ATOM 1615 N N . ALA A 1 219 ? 8.977 -4.723 -1.11 1 98.44 219 ALA A N 1
ATOM 1616 C CA . ALA A 1 219 ? 8.906 -5.496 -2.348 1 98.44 219 ALA A CA 1
ATOM 1617 C C . ALA A 1 219 ? 10.195 -5.371 -3.15 1 98.44 219 ALA A C 1
ATOM 1619 O O . ALA A 1 219 ? 10.758 -6.375 -3.602 1 98.44 219 ALA A O 1
ATOM 1620 N N . PHE A 1 220 ? 10.703 -4.148 -3.279 1 98.31 220 PHE A N 1
ATOM 1621 C CA . PHE A 1 220 ? 11.859 -3.902 -4.129 1 98.31 220 PHE A CA 1
ATOM 1622 C C . PHE A 1 220 ? 13.141 -4.383 -3.453 1 98.31 220 PHE A C 1
ATOM 1624 O O . PHE A 1 220 ? 14.062 -4.852 -4.121 1 98.31 220 PHE A O 1
ATOM 1631 N N . THR A 1 221 ? 13.203 -4.234 -2.127 1 97.44 221 THR A N 1
ATOM 1632 C CA . THR A 1 221 ? 14.352 -4.77 -1.396 1 97.44 221 THR A CA 1
ATOM 1633 C C . THR A 1 221 ? 14.398 -6.289 -1.51 1 97.44 221 THR A C 1
ATOM 1635 O O . THR A 1 221 ? 15.453 -6.863 -1.787 1 97.44 221 THR A O 1
ATOM 1638 N N . SER A 1 222 ? 13.242 -6.965 -1.288 1 97.81 222 SER A N 1
ATOM 1639 C CA . SER A 1 222 ? 13.172 -8.414 -1.423 1 97.81 222 SER A CA 1
ATOM 1640 C C . SER A 1 222 ? 13.516 -8.859 -2.842 1 97.81 222 SER A C 1
ATOM 1642 O O . SER A 1 222 ? 14.234 -9.836 -3.035 1 97.81 222 SER A O 1
ATOM 1644 N N . ALA A 1 223 ? 12.977 -8.148 -3.85 1 98.56 223 ALA A N 1
ATOM 1645 C CA . ALA A 1 223 ? 13.258 -8.477 -5.242 1 98.56 223 ALA A CA 1
ATOM 1646 C C . ALA A 1 223 ? 14.75 -8.375 -5.539 1 98.56 223 ALA A C 1
ATOM 1648 O O . ALA A 1 223 ? 15.305 -9.203 -6.262 1 98.56 223 ALA A O 1
ATOM 1649 N N . GLN A 1 224 ? 15.383 -7.328 -4.984 1 97.5 224 GLN A N 1
ATOM 1650 C CA . GLN A 1 224 ? 16.828 -7.168 -5.156 1 97.5 224 GLN A CA 1
ATOM 1651 C C . GLN A 1 224 ? 17.578 -8.352 -4.566 1 97.5 224 GLN A C 1
ATOM 1653 O O . GLN A 1 224 ? 18.5 -8.891 -5.199 1 97.5 224 GLN A O 1
ATOM 1658 N N . ARG A 1 225 ? 17.234 -8.766 -3.441 1 95.94 225 ARG A N 1
ATOM 1659 C CA . ARG A 1 225 ? 17.922 -9.836 -2.74 1 95.94 225 ARG A CA 1
ATOM 1660 C C . ARG A 1 225 ? 17.672 -11.18 -3.42 1 95.94 225 ARG A C 1
ATOM 1662 O O . ARG A 1 225 ? 18.5 -12.094 -3.312 1 95.94 225 ARG A O 1
ATOM 1669 N N . LEU A 1 226 ? 16.547 -11.273 -4.113 1 97.31 226 LEU A N 1
ATOM 1670 C CA . LEU A 1 226 ? 16.219 -12.5 -4.84 1 97.31 226 LEU A CA 1
ATOM 1671 C C . LEU A 1 226 ? 16.766 -12.453 -6.258 1 97.31 226 LEU A C 1
ATOM 1673 O O . LEU A 1 226 ? 16.656 -13.438 -7 1 97.31 226 LEU A O 1
ATOM 1677 N N . GLY A 1 227 ? 17.359 -11.305 -6.648 1 96.94 227 GLY A N 1
ATOM 1678 C CA . GLY A 1 227 ? 17.953 -11.156 -7.969 1 96.94 227 GLY A CA 1
ATOM 1679 C C . GLY A 1 227 ? 16.922 -10.961 -9.062 1 96.94 227 GLY A C 1
ATOM 1680 O O . GLY A 1 227 ? 17.156 -11.336 -10.219 1 96.94 227 GLY A O 1
ATOM 1681 N N . VAL A 1 228 ? 15.734 -10.398 -8.711 1 98.31 228 VAL A N 1
ATOM 1682 C CA . VAL A 1 228 ? 14.688 -10.273 -9.727 1 98.31 228 VAL A CA 1
ATOM 1683 C C . VAL A 1 228 ? 14.156 -8.836 -9.734 1 98.31 228 VAL A C 1
ATOM 1685 O O . VAL A 1 228 ? 12.984 -8.609 -10.039 1 98.31 228 VAL A O 1
ATOM 1688 N N . LEU A 1 229 ? 14.945 -7.812 -9.297 1 98.19 229 LEU A N 1
ATOM 1689 C CA . LEU A 1 229 ? 14.508 -6.422 -9.211 1 98.19 229 LEU A CA 1
ATOM 1690 C C . LEU A 1 229 ? 14.102 -5.898 -10.586 1 98.19 229 LEU A C 1
ATOM 1692 O O . LEU A 1 229 ? 13.047 -5.273 -10.727 1 98.19 229 LEU A O 1
ATOM 1696 N N . GLY A 1 230 ? 14.969 -6.121 -11.586 1 98.12 230 GLY A N 1
ATOM 1697 C CA . GLY A 1 230 ? 14.648 -5.672 -12.938 1 98.12 230 GLY A CA 1
ATOM 1698 C C . GLY A 1 230 ? 13.344 -6.234 -13.453 1 98.12 230 GLY A C 1
ATOM 1699 O O . GLY A 1 230 ? 12.57 -5.523 -14.102 1 98.12 230 GLY A O 1
ATOM 1700 N N . GLU A 1 231 ? 13.078 -7.527 -13.195 1 98.56 231 GLU A N 1
ATOM 1701 C CA . GLU A 1 231 ? 11.844 -8.18 -13.625 1 98.56 231 GLU A CA 1
ATOM 1702 C C . GLU A 1 231 ? 10.625 -7.578 -12.922 1 98.56 231 GLU A C 1
ATOM 1704 O O . GLU A 1 231 ? 9.562 -7.438 -13.523 1 98.56 231 GLU A O 1
ATOM 1709 N N . LEU A 1 232 ? 10.781 -7.254 -11.625 1 98.56 232 LEU A N 1
ATOM 1710 C CA . LEU A 1 232 ? 9.68 -6.621 -10.898 1 98.56 232 LEU A CA 1
ATOM 1711 C C . LEU A 1 232 ? 9.336 -5.27 -11.508 1 98.56 232 LEU A C 1
ATOM 1713 O O . LEU A 1 232 ? 8.156 -4.949 -11.695 1 98.56 232 LEU A O 1
ATOM 1717 N N . GLU A 1 233 ? 10.375 -4.449 -11.797 1 98 233 GLU A N 1
ATOM 1718 C CA . GLU A 1 233 ? 10.156 -3.146 -12.422 1 98 233 GLU A CA 1
ATOM 1719 C C . GLU A 1 233 ? 9.406 -3.281 -13.742 1 98 233 GLU A C 1
ATOM 1721 O O . GLU A 1 233 ? 8.484 -2.512 -14.023 1 98 233 GLU A O 1
ATOM 1726 N N . LYS A 1 234 ? 9.812 -4.277 -14.484 1 97.88 234 LYS A N 1
ATOM 1727 C CA . LYS A 1 234 ? 9.172 -4.512 -15.781 1 97.88 234 LYS A CA 1
ATOM 1728 C C . LYS A 1 234 ? 7.711 -4.91 -15.609 1 97.88 234 LYS A C 1
ATOM 1730 O O . LYS A 1 234 ? 6.836 -4.371 -16.297 1 97.88 234 LYS A O 1
ATOM 1735 N N . GLU A 1 235 ? 7.426 -5.871 -14.75 1 97.81 235 GLU A N 1
ATOM 1736 C CA . GLU A 1 235 ? 6.055 -6.32 -14.523 1 97.81 235 GLU A CA 1
ATOM 1737 C C . GLU A 1 235 ? 5.164 -5.168 -14.07 1 97.81 235 GLU A C 1
ATOM 1739 O O . GLU A 1 235 ? 4.043 -5.012 -14.562 1 97.81 235 GLU A O 1
ATOM 1744 N N . MET A 1 236 ? 5.664 -4.352 -13.125 1 97.31 236 MET A N 1
ATOM 1745 C CA . MET A 1 236 ? 4.848 -3.26 -12.594 1 97.31 236 MET A CA 1
ATOM 1746 C C . MET A 1 236 ? 4.613 -2.193 -13.664 1 97.31 236 MET A C 1
ATOM 1748 O O . MET A 1 236 ? 3.496 -1.689 -13.805 1 97.31 236 MET A O 1
ATOM 1752 N N . SER A 1 237 ? 5.648 -1.798 -14.438 1 96.88 237 SER A N 1
ATOM 1753 C CA . SER A 1 237 ? 5.512 -0.775 -15.477 1 96.88 237 SER A CA 1
ATOM 1754 C C . SER A 1 237 ? 4.504 -1.198 -16.531 1 96.88 237 SER A C 1
ATOM 1756 O O . SER A 1 237 ? 3.771 -0.364 -17.078 1 96.88 237 SER A O 1
ATOM 1758 N N . GLU A 1 238 ? 4.41 -2.498 -16.766 1 95.75 238 GLU A N 1
ATOM 1759 C CA . GLU A 1 238 ? 3.578 -2.988 -17.859 1 95.75 238 GLU A CA 1
ATOM 1760 C C . GLU A 1 238 ? 2.166 -3.309 -17.375 1 95.75 238 GLU A C 1
ATOM 1762 O O . GLU A 1 238 ? 1.191 -3.059 -18.094 1 95.75 238 GLU A O 1
ATOM 1767 N N . ARG A 1 239 ? 2.082 -3.83 -16.219 1 95.12 239 ARG A N 1
ATOM 1768 C CA . ARG A 1 239 ? 0.812 -4.441 -15.852 1 95.12 239 ARG A CA 1
ATOM 1769 C C . ARG A 1 239 ? 0.04 -3.553 -14.883 1 95.12 239 ARG A C 1
ATOM 1771 O O . ARG A 1 239 ? -1.185 -3.654 -14.781 1 95.12 239 ARG A O 1
ATOM 1778 N N . VAL A 1 240 ? 0.742 -2.73 -14.125 1 95.5 240 VAL A N 1
ATOM 1779 C CA . VAL A 1 240 ? 0.09 -1.789 -13.227 1 95.5 240 VAL A CA 1
ATOM 1780 C C . VAL A 1 240 ? 0.749 -0.417 -13.344 1 95.5 240 VAL A C 1
ATOM 1782 O O . VAL A 1 240 ? 1.204 0.149 -12.344 1 95.5 240 VAL A O 1
ATOM 1785 N N . PRO A 1 241 ? 0.672 0.179 -14.547 1 93.88 241 PRO A N 1
ATOM 1786 C CA . PRO A 1 241 ? 1.367 1.446 -14.781 1 93.88 241 PRO A CA 1
ATOM 1787 C C . PRO A 1 241 ? 0.903 2.561 -13.852 1 93.88 241 PRO A C 1
ATOM 1789 O O . PRO A 1 241 ? 1.682 3.457 -13.516 1 93.88 241 PRO A O 1
ATOM 1792 N N . GLY A 1 242 ? -0.338 2.545 -13.422 1 92.31 242 GLY A N 1
ATOM 1793 C CA . GLY A 1 242 ? -0.821 3.52 -12.461 1 92.31 242 GLY A CA 1
ATOM 1794 C C . GLY A 1 242 ? -0.054 3.49 -11.148 1 92.31 242 GLY A C 1
ATOM 1795 O O . GLY A 1 242 ? 0.405 4.527 -10.672 1 92.31 242 GLY A O 1
ATOM 1796 N N . LEU A 1 243 ? 0.108 2.279 -10.547 1 94.69 243 LEU A N 1
ATOM 1797 C CA . LEU A 1 243 ? 0.894 2.125 -9.328 1 94.69 243 LEU A CA 1
ATOM 1798 C C . LEU A 1 243 ? 2.357 2.477 -9.578 1 94.69 243 LEU A C 1
ATOM 1800 O O . LEU A 1 243 ? 2.988 3.145 -8.75 1 94.69 243 LEU A O 1
ATOM 1804 N N . TRP A 1 244 ? 2.846 2.029 -10.75 1 94.75 244 TRP A N 1
ATOM 1805 C CA . TRP A 1 244 ? 4.254 2.199 -11.102 1 94.75 244 TRP A CA 1
ATOM 1806 C C . TRP A 1 244 ? 4.641 3.674 -11.109 1 94.75 244 TRP A C 1
ATOM 1808 O O . TRP A 1 244 ? 5.746 4.035 -10.703 1 94.75 244 TRP A O 1
ATOM 1818 N N . LYS A 1 245 ? 3.73 4.539 -11.5 1 90.69 245 LYS A N 1
ATOM 1819 C CA . LYS A 1 245 ? 3.979 5.977 -11.594 1 90.69 245 LYS A CA 1
ATOM 1820 C C . LYS A 1 245 ? 4.254 6.578 -10.219 1 90.69 245 LYS A C 1
ATOM 1822 O O . LYS A 1 245 ? 4.922 7.609 -10.109 1 90.69 245 LYS A O 1
ATOM 1827 N N . SER A 1 246 ? 3.779 5.945 -9.219 1 91.5 246 SER A N 1
ATOM 1828 C CA . SER A 1 246 ? 3.92 6.492 -7.875 1 91.5 246 SER A CA 1
ATOM 1829 C C . SER A 1 246 ? 5.141 5.91 -7.168 1 91.5 246 SER A C 1
ATOM 1831 O O . SER A 1 246 ? 5.539 6.395 -6.109 1 91.5 246 SER A O 1
ATOM 1833 N N . VAL A 1 247 ? 5.758 4.867 -7.75 1 93.25 247 VAL A N 1
ATOM 1834 C CA . VAL A 1 247 ? 6.816 4.117 -7.086 1 93.25 247 VAL A CA 1
ATOM 1835 C C . VAL A 1 247 ? 8.062 4.988 -6.961 1 93.25 247 VAL A C 1
ATOM 1837 O O . VAL A 1 247 ? 8.602 5.168 -5.863 1 93.25 247 VAL A O 1
ATOM 1840 N N . ASN A 1 248 ? 8.508 5.551 -8.094 1 89.5 248 ASN A N 1
ATOM 1841 C CA . ASN A 1 248 ? 9.789 6.254 -8.117 1 89.5 248 ASN A CA 1
ATOM 1842 C C . ASN A 1 248 ? 9.781 7.461 -7.184 1 89.5 248 ASN A C 1
ATOM 1844 O O . ASN A 1 248 ? 10.656 7.59 -6.324 1 89.5 248 ASN A O 1
ATOM 1848 N N . GLY A 1 249 ? 8.766 8.352 -7.301 1 86.62 249 GLY A N 1
ATOM 1849 C CA . GLY A 1 249 ? 8.68 9.539 -6.465 1 86.62 249 GLY A CA 1
ATOM 1850 C C . GLY A 1 249 ? 8.555 9.219 -4.988 1 86.62 249 GLY A C 1
ATOM 1851 O O . GLY A 1 249 ? 9.203 9.859 -4.152 1 86.62 249 GLY A O 1
ATOM 1852 N N . GLY A 1 250 ? 7.781 8.195 -4.703 1 91.31 250 GLY A N 1
ATOM 1853 C CA . GLY A 1 250 ? 7.578 7.809 -3.314 1 91.31 250 GLY A CA 1
ATOM 1854 C C . GLY A 1 250 ? 8.828 7.25 -2.664 1 91.31 250 GLY A C 1
ATOM 1855 O O . GLY A 1 250 ? 9.195 7.66 -1.562 1 91.31 250 GLY A O 1
ATOM 1856 N N . ILE A 1 251 ? 9.484 6.367 -3.357 1 93.88 251 ILE A N 1
ATOM 1857 C CA . ILE A 1 251 ? 10.633 5.664 -2.801 1 93.88 251 ILE A CA 1
ATOM 1858 C C . ILE A 1 251 ? 11.82 6.621 -2.689 1 93.88 251 ILE A C 1
ATOM 1860 O O . ILE A 1 251 ? 12.484 6.672 -1.652 1 93.88 251 ILE A O 1
ATOM 1864 N N . THR A 1 252 ? 12.086 7.41 -3.701 1 92.44 252 THR A N 1
ATOM 1865 C CA . THR A 1 252 ? 13.289 8.234 -3.725 1 92.44 252 THR A CA 1
ATOM 1866 C C . THR A 1 252 ? 13.102 9.492 -2.889 1 92.44 252 THR A C 1
ATOM 1868 O O . THR A 1 252 ? 14.078 10.117 -2.463 1 92.44 252 THR A O 1
ATOM 1871 N N . GLY A 1 253 ? 11.852 9.922 -2.656 1 90.12 253 GLY A N 1
ATOM 1872 C CA . GLY A 1 253 ? 11.586 11.117 -1.865 1 90.12 253 GLY A CA 1
ATOM 1873 C C . GLY A 1 253 ? 11.531 10.844 -0.375 1 90.12 253 GLY A C 1
ATOM 1874 O O . GLY A 1 253 ? 11.578 11.766 0.435 1 90.12 253 GLY A O 1
ATOM 1875 N N . MET A 1 254 ? 11.578 9.602 -0.028 1 92.62 254 MET A N 1
ATOM 1876 C CA . MET A 1 254 ? 11.258 9.18 1.331 1 92.62 254 MET A CA 1
ATOM 1877 C C . MET A 1 254 ? 12.484 9.273 2.232 1 92.62 254 MET A C 1
ATOM 1879 O O . MET A 1 254 ? 12.359 9.477 3.439 1 92.62 254 MET A O 1
ATOM 1883 N N . PRO A 1 255 ? 13.742 9.062 1.755 1 93.38 255 PRO A N 1
ATOM 1884 C CA . PRO A 1 255 ? 14.875 8.859 2.662 1 93.38 255 PRO A CA 1
ATOM 1885 C C . PRO A 1 255 ? 15.086 10.039 3.611 1 93.38 255 PRO A C 1
ATOM 1887 O O . PRO A 1 255 ? 15.156 9.852 4.828 1 93.38 255 PRO A O 1
ATOM 1890 N N . PRO A 1 256 ? 15.047 11.297 3.121 1 89.81 256 PRO A N 1
ATOM 1891 C CA . PRO A 1 256 ? 15.281 12.406 4.047 1 89.81 256 PRO A CA 1
ATOM 1892 C C . PRO A 1 256 ? 14.148 12.586 5.055 1 89.81 256 PRO A C 1
ATOM 1894 O O . PRO A 1 256 ? 14.297 13.328 6.031 1 89.81 256 PRO A O 1
ATOM 1897 N N . LYS A 1 257 ? 13.062 11.914 4.852 1 90.38 257 LYS A N 1
ATOM 1898 C CA . LYS A 1 257 ? 11.859 12.156 5.648 1 90.38 257 LYS A CA 1
ATOM 1899 C C . LYS A 1 257 ? 11.516 10.945 6.508 1 90.38 257 LYS A C 1
ATOM 1901 O O . LYS A 1 257 ? 10.633 11.008 7.359 1 90.38 257 LYS A O 1
ATOM 1906 N N . ALA A 1 258 ? 12.219 9.859 6.336 1 93.75 258 ALA A N 1
ATOM 1907 C CA . ALA A 1 258 ? 11.867 8.586 6.957 1 93.75 258 ALA A CA 1
ATOM 1908 C C . ALA A 1 258 ? 11.734 8.727 8.469 1 93.75 258 ALA A C 1
ATOM 1910 O O . ALA A 1 258 ? 10.828 8.156 9.078 1 93.75 258 ALA A O 1
ATOM 1911 N N . TYR A 1 259 ? 12.586 9.484 9.148 1 90.69 259 TYR A N 1
ATOM 1912 C CA . TYR A 1 259 ? 12.586 9.617 10.602 1 90.69 259 TYR A CA 1
ATOM 1913 C C . TYR A 1 259 ? 11.281 10.234 11.094 1 90.69 259 TYR A C 1
ATOM 1915 O O . TYR A 1 259 ? 10.75 9.82 12.133 1 90.69 259 TYR A O 1
ATOM 1923 N N . ARG A 1 260 ? 10.766 11.195 10.398 1 90.19 260 ARG A N 1
ATOM 1924 C CA . ARG A 1 260 ? 9.539 11.852 10.844 1 90.19 260 ARG A CA 1
ATOM 1925 C C . ARG A 1 260 ? 8.305 11.031 10.469 1 90.19 260 ARG A C 1
ATOM 1927 O O . ARG A 1 260 ? 7.254 11.172 11.102 1 90.19 260 ARG A O 1
ATOM 1934 N N . TRP A 1 261 ? 8.438 10.117 9.406 1 94.62 261 TRP A N 1
ATOM 1935 C CA . TRP A 1 261 ? 7.305 9.305 8.977 1 94.62 261 TRP A CA 1
ATOM 1936 C C . TRP A 1 261 ? 6.98 8.227 10 1 94.62 261 TRP A C 1
ATOM 1938 O O . TRP A 1 261 ? 5.855 7.727 10.055 1 94.62 261 TRP A O 1
ATOM 1948 N N . VAL A 1 262 ? 7.969 7.898 10.867 1 95.5 262 VAL A N 1
ATOM 1949 C CA . VAL A 1 262 ? 7.738 6.875 11.883 1 95.5 262 VAL A CA 1
ATOM 1950 C C . VAL A 1 262 ? 6.539 7.262 12.75 1 95.5 262 VAL A C 1
ATOM 1952 O O . VAL A 1 262 ? 5.555 6.523 12.82 1 95.5 262 VAL A O 1
ATOM 1955 N N . ARG A 1 263 ? 6.543 8.406 13.305 1 95.88 263 ARG A N 1
ATOM 1956 C CA . ARG A 1 263 ? 5.461 8.836 14.195 1 95.88 263 ARG A CA 1
ATOM 1957 C C . ARG A 1 263 ? 4.195 9.141 13.398 1 95.88 263 ARG A C 1
ATOM 1959 O O . ARG A 1 263 ? 3.084 8.938 13.898 1 95.88 263 ARG A O 1
ATOM 1966 N N . GLU A 1 264 ? 4.352 9.633 12.172 1 96.75 264 GLU A N 1
ATOM 1967 C CA . GLU A 1 264 ? 3.18 9.844 11.328 1 96.75 264 GLU A CA 1
ATOM 1968 C C . GLU A 1 264 ? 2.424 8.539 11.094 1 96.75 264 GLU A C 1
ATOM 1970 O O . GLU A 1 264 ? 1.191 8.523 11.094 1 96.75 264 GLU A O 1
ATOM 1975 N N . MET A 1 265 ? 3.213 7.41 10.922 1 97.62 265 MET A N 1
ATOM 1976 C CA . MET A 1 265 ? 2.564 6.113 10.742 1 97.62 265 MET A CA 1
ATOM 1977 C C . MET A 1 265 ? 1.834 5.688 12.008 1 97.62 265 MET A C 1
ATOM 1979 O O . MET A 1 265 ? 0.749 5.105 11.938 1 97.62 265 MET A O 1
ATOM 1983 N N . GLU A 1 266 ? 2.416 5.973 13.141 1 96.38 266 GLU A N 1
ATOM 1984 C CA . GLU A 1 266 ? 1.77 5.648 14.406 1 96.38 266 GLU A CA 1
ATOM 1985 C C . GLU A 1 266 ? 0.45 6.398 14.562 1 96.38 266 GLU A C 1
ATOM 1987 O O . GLU A 1 266 ? -0.545 5.832 15.016 1 96.38 266 GLU A O 1
ATOM 1992 N N . GLU A 1 267 ? 0.463 7.672 14.172 1 97.62 267 GLU A N 1
ATOM 1993 C CA . GLU A 1 267 ? -0.76 8.469 14.203 1 97.62 267 GLU A CA 1
ATOM 1994 C C . GLU A 1 267 ? -1.809 7.906 13.25 1 97.62 267 GLU A C 1
ATOM 1996 O O . GLU A 1 267 ? -3.002 7.902 13.562 1 97.62 267 GLU A O 1
ATOM 2001 N N . ILE A 1 268 ? -1.376 7.461 12.086 1 98 268 ILE A N 1
ATOM 2002 C CA . ILE A 1 268 ? -2.287 6.824 11.141 1 98 268 ILE A CA 1
ATOM 2003 C C . ILE A 1 268 ? -2.881 5.562 11.758 1 98 268 ILE A C 1
ATOM 2005 O O . ILE A 1 268 ? -4.074 5.293 11.609 1 98 268 ILE A O 1
ATOM 2009 N N . GLY A 1 269 ? -2.012 4.777 12.469 1 96.88 269 GLY A N 1
ATOM 2010 C CA . GLY A 1 269 ? -2.512 3.625 13.203 1 96.88 269 GLY A CA 1
ATOM 2011 C C . GLY A 1 269 ? -3.586 3.977 14.211 1 96.88 269 GLY A C 1
ATOM 2012 O O . GLY A 1 269 ? -4.594 3.277 14.328 1 96.88 269 GLY A O 1
ATOM 2013 N N . ILE A 1 270 ? -3.396 5.039 14.961 1 96.25 270 ILE A N 1
ATOM 2014 C CA . ILE A 1 270 ? -4.371 5.52 15.938 1 96.25 270 ILE A CA 1
ATOM 2015 C C . ILE A 1 270 ? -5.672 5.887 15.227 1 96.25 270 ILE A C 1
ATOM 2017 O O . ILE A 1 270 ? -6.758 5.543 15.695 1 96.25 270 ILE A O 1
ATOM 2021 N N . CYS A 1 271 ? -5.57 6.555 14.109 1 97.38 271 CYS A N 1
ATOM 2022 C CA . CYS A 1 271 ? -6.738 6.949 13.328 1 97.38 271 CYS A CA 1
ATOM 2023 C C . CYS A 1 271 ? -7.547 5.73 12.898 1 97.38 271 CYS A C 1
ATOM 2025 O O . CYS A 1 271 ? -8.766 5.688 13.094 1 97.38 271 CYS A O 1
ATOM 2027 N N . HIS A 1 272 ? -6.887 4.73 12.312 1 96.25 272 HIS A N 1
ATOM 2028 C CA . HIS A 1 272 ? -7.574 3.516 11.898 1 96.25 272 HIS A CA 1
ATOM 2029 C C . HIS A 1 272 ? -8.141 2.764 13.094 1 96.25 272 HIS A C 1
ATOM 2031 O O . HIS A 1 272 ? -9.219 2.16 13 1 96.25 272 HIS A O 1
ATOM 2037 N N . GLY A 1 273 ? -7.426 2.803 14.195 1 92.94 273 GLY A N 1
ATOM 2038 C CA . GLY A 1 273 ? -7.918 2.184 15.414 1 92.94 273 GLY A CA 1
ATOM 2039 C C . GLY A 1 273 ? -9.219 2.787 15.906 1 92.94 273 GLY A C 1
ATOM 2040 O O . GLY A 1 273 ? -10.125 2.062 16.312 1 92.94 273 GLY A O 1
ATOM 2041 N N . GLU A 1 274 ? -9.312 4.066 15.859 1 92.06 274 GLU A N 1
ATOM 2042 C CA . GLU A 1 274 ? -10.508 4.75 16.344 1 92.06 274 GLU A CA 1
ATOM 2043 C C . GLU A 1 274 ? -11.703 4.48 15.438 1 92.06 274 GLU A C 1
ATOM 2045 O O . GLU A 1 274 ? -12.852 4.617 15.867 1 92.06 274 GLU A O 1
ATOM 2050 N N . THR A 1 275 ? -11.414 4.109 14.25 1 92.06 275 THR A N 1
ATOM 2051 C CA . THR A 1 275 ? -12.5 3.861 13.312 1 92.06 275 THR A CA 1
ATOM 2052 C C . THR A 1 275 ? -12.781 2.367 13.188 1 92.06 275 THR A C 1
ATOM 2054 O O . THR A 1 275 ? -13.555 1.943 12.32 1 92.06 275 THR A O 1
ATOM 2057 N N . GLY A 1 276 ? -12.141 1.486 13.953 1 86.88 276 GLY A N 1
ATOM 2058 C CA . GLY A 1 276 ? -12.609 0.117 14.094 1 86.88 276 GLY A CA 1
ATOM 2059 C C . GLY A 1 276 ? -11.57 -0.914 13.703 1 86.88 276 GLY A C 1
ATOM 2060 O O . GLY A 1 276 ? -11.797 -2.117 13.844 1 86.88 276 GLY A O 1
ATOM 2061 N N . PHE A 1 277 ? -10.469 -0.517 13.133 1 85.62 277 PHE A N 1
ATOM 2062 C CA . PHE A 1 277 ? -9.438 -1.476 12.766 1 85.62 277 PHE A CA 1
ATOM 2063 C C . PHE A 1 277 ? -8.484 -1.721 13.922 1 85.62 277 PHE A C 1
ATOM 2065 O O . PHE A 1 277 ? -8.461 -0.957 14.891 1 85.62 277 PHE A O 1
ATOM 2072 N N . SER A 1 278 ? -7.801 -3.059 13.836 1 63.81 278 SER A N 1
ATOM 2073 C CA . SER A 1 278 ? -6.836 -3.4 14.875 1 63.81 278 SER A CA 1
ATOM 2074 C C . SER A 1 278 ? -5.633 -2.465 14.844 1 63.81 278 SER A C 1
ATOM 2076 O O . SER A 1 278 ? -5.328 -1.872 13.805 1 63.81 278 SER A O 1
ATOM 2078 N N . GLY A 1 279 ? -4.848 -2.086 16 1 55.47 279 GLY A N 1
ATOM 2079 C CA . GLY A 1 279 ? -3.615 -1.325 16.141 1 55.47 279 GLY A CA 1
ATOM 2080 C C . GLY A 1 279 ? -3.795 -0.028 16.906 1 55.47 279 GLY A C 1
ATOM 2081 O O . GLY A 1 279 ? -2.816 0.606 17.297 1 55.47 279 GLY A O 1
ATOM 2082 N N . GLY A 1 280 ? -5.027 0.623 16.922 1 40.88 280 GLY A N 1
ATOM 2083 C CA . GLY A 1 280 ? -5.141 1.835 17.703 1 40.88 280 GLY A CA 1
ATOM 2084 C C . GLY A 1 280 ? -5.172 1.568 19.203 1 40.88 280 GLY A C 1
ATOM 2085 O O . GLY A 1 280 ? -4.285 0.898 19.734 1 40.88 280 GLY A O 1
ATOM 2086 N N . GLU A 1 281 ? -6.359 1.866 19.875 1 39.84 281 GLU A N 1
ATOM 2087 C CA . GLU A 1 281 ? -6.473 1.866 21.328 1 39.84 281 GLU A CA 1
ATOM 2088 C C . GLU A 1 281 ? -6.18 0.484 21.906 1 39.84 281 GLU A C 1
ATOM 2090 O O . GLU A 1 281 ? -6.648 -0.526 21.375 1 39.84 281 GLU A O 1
ATOM 2095 N N . SER A 1 282 ? -4.93 0.315 22.453 1 35.97 282 SER A N 1
ATOM 2096 C CA . SER A 1 282 ? -4.762 -0.68 23.5 1 35.97 282 SER A CA 1
ATOM 2097 C C . SER A 1 282 ? -6.035 -0.831 24.328 1 35.97 282 SER A C 1
ATOM 2099 O O . SER A 1 282 ? -6.145 -0.265 25.422 1 35.97 282 SER A O 1
ATOM 2101 N N . THR A 1 283 ? -7.043 -0.582 23.859 1 32.28 283 THR A N 1
ATOM 2102 C CA . THR A 1 283 ? -8.07 -0.538 24.891 1 32.28 283 THR A CA 1
ATOM 2103 C C . THR A 1 283 ? -7.98 -1.769 25.781 1 32.28 283 THR A C 1
ATOM 2105 O O . THR A 1 283 ? -8.172 -1.673 27 1 32.28 283 THR A O 1
ATOM 2108 N N . ASP A 1 284 ? -8.641 -2.975 25.359 1 33.34 284 ASP A N 1
ATOM 2109 C CA . ASP A 1 284 ? -9.039 -3.92 26.391 1 33.34 284 ASP A CA 1
ATOM 2110 C C . ASP A 1 284 ? -7.832 -4.691 26.922 1 33.34 284 ASP A C 1
ATOM 2112 O O . ASP A 1 284 ? -7 -5.16 26.156 1 33.34 284 ASP A O 1
ATOM 2116 N N . GLY A 1 285 ? -6.984 -4.32 27.953 1 32.34 285 GLY A N 1
ATOM 2117 C CA . GLY A 1 285 ? -6.043 -5.004 28.828 1 32.34 285 GLY A CA 1
ATOM 2118 C C . GLY A 1 285 ? -5.609 -6.355 28.297 1 32.34 285 GLY A C 1
ATOM 2119 O O . GLY A 1 285 ? -4.672 -6.965 28.812 1 32.34 285 GLY A O 1
ATOM 2120 N N . LYS A 1 286 ? -6.457 -7.309 28.172 1 36 286 LYS A N 1
ATOM 2121 C CA . LYS A 1 286 ? -5.988 -8.688 28.125 1 36 286 LYS A CA 1
ATOM 2122 C C . LYS A 1 286 ? -5.281 -8.984 26.797 1 36 286 LYS A C 1
ATOM 2124 O O . LYS A 1 286 ? -4.594 -9.992 26.672 1 36 286 LYS A O 1
ATOM 2129 N N . GLY A 1 287 ? -5.961 -9.047 25.516 1 37.66 287 GLY A N 1
ATOM 2130 C CA . GLY A 1 287 ? -5.531 -9.945 24.453 1 37.66 287 GLY A CA 1
ATOM 2131 C C . GLY A 1 287 ? -4.391 -9.391 23.625 1 37.66 287 GLY A C 1
ATOM 2132 O O . GLY A 1 287 ? -4.098 -8.195 23.672 1 37.66 287 GLY A O 1
ATOM 2133 N N . GLU A 1 288 ? -3.346 -10.117 23.094 1 44.47 288 GLU A N 1
ATOM 2134 C CA . GLU A 1 288 ? -2.137 -10.141 22.281 1 44.47 288 GLU A CA 1
ATOM 2135 C C . GLU A 1 288 ? -2.283 -9.25 21.047 1 44.47 288 GLU A C 1
ATOM 2137 O O . GLU A 1 288 ? -2.564 -9.742 19.953 1 44.47 288 GLU A O 1
ATOM 2142 N N . GLU A 1 289 ? -2.996 -8.062 21.078 1 53.97 289 GLU A N 1
ATOM 2143 C CA . GLU A 1 289 ? -3.412 -7.375 19.859 1 53.97 289 GLU A CA 1
ATOM 2144 C C . GLU A 1 289 ? -2.209 -6.82 19.094 1 53.97 289 GLU A C 1
ATOM 2146 O O . GLU A 1 289 ? -1.28 -6.285 19.703 1 53.97 289 GLU A O 1
ATOM 2151 N N . GLY A 1 290 ? -1.807 -7.223 17.969 1 66.06 290 GLY A N 1
ATOM 2152 C CA . GLY A 1 290 ? -0.738 -6.91 17.047 1 66.06 290 GLY A CA 1
ATOM 2153 C C . GLY A 1 290 ? -0.586 -5.422 16.781 1 66.06 290 GLY A C 1
ATOM 2154 O O . GLY A 1 290 ? -1.408 -4.621 17.234 1 66.06 290 GLY A O 1
ATOM 2155 N N . LYS A 1 291 ? 0.547 -4.844 16.406 1 82.75 291 LYS A N 1
ATOM 2156 C CA . LYS A 1 291 ? 0.92 -3.461 16.141 1 82.75 291 LYS A CA 1
ATOM 2157 C C . LYS A 1 291 ? 0.075 -2.873 15.016 1 82.75 291 LYS A C 1
ATOM 2159 O O . LYS A 1 291 ? 0.038 -1.655 14.828 1 82.75 291 LYS A O 1
ATOM 2164 N N . GLY A 1 292 ? -0.803 -3.643 14.383 1 90.62 292 GLY A N 1
ATOM 2165 C CA . GLY A 1 292 ? -1.55 -3.199 13.219 1 90.62 292 GLY A CA 1
ATOM 2166 C C . GLY A 1 292 ? -0.673 -2.959 12 1 90.62 292 GLY A C 1
ATOM 2167 O O . GLY A 1 292 ? 0.556 -2.986 12.102 1 90.62 292 GLY A O 1
ATOM 2168 N N . ILE A 1 293 ? -1.277 -2.711 10.883 1 95.25 293 ILE A N 1
ATOM 2169 C CA . ILE A 1 293 ? -0.552 -2.521 9.625 1 95.25 293 ILE A CA 1
ATOM 2170 C C . ILE A 1 293 ? 0.414 -1.347 9.766 1 95.25 293 ILE A C 1
ATOM 2172 O O . ILE A 1 293 ? 1.592 -1.46 9.414 1 95.25 293 ILE A O 1
ATOM 2176 N N . PHE A 1 294 ? -0.03 -0.258 10.328 1 97 294 PHE A N 1
ATOM 2177 C CA . PHE A 1 294 ? 0.756 0.969 10.289 1 97 294 PHE A CA 1
ATOM 2178 C C . PHE A 1 294 ? 1.762 1.005 11.438 1 97 294 PHE A C 1
ATOM 2180 O O . PHE A 1 294 ? 2.719 1.781 11.406 1 97 294 PHE A O 1
ATOM 2187 N N . GLY A 1 295 ? 1.522 0.206 12.516 1 94.12 295 GLY A N 1
ATOM 2188 C CA . GLY A 1 295 ? 2.631 -0.041 13.43 1 94.12 295 GLY A CA 1
ATOM 2189 C C . GLY A 1 295 ? 3.801 -0.744 12.766 1 94.12 295 GLY A C 1
ATOM 2190 O O . GLY A 1 295 ? 4.957 -0.395 13 1 94.12 295 GLY A O 1
ATOM 2191 N N . GLU A 1 296 ? 3.48 -1.754 11.922 1 94.62 296 GLU A N 1
ATOM 2192 C CA . GLU A 1 296 ? 4.512 -2.471 11.18 1 94.62 296 GLU A CA 1
ATOM 2193 C C . GLU A 1 296 ? 5.168 -1.57 10.133 1 94.62 296 GLU A C 1
ATOM 2195 O O . GLU A 1 296 ? 6.375 -1.658 9.906 1 94.62 296 GLU A O 1
ATOM 2200 N N . ILE A 1 297 ? 4.383 -0.734 9.477 1 96.56 297 ILE A N 1
ATOM 2201 C CA . ILE A 1 297 ? 4.91 0.189 8.477 1 96.56 297 ILE A CA 1
ATOM 2202 C C . ILE A 1 297 ? 5.828 1.207 9.141 1 96.56 297 ILE A C 1
ATOM 2204 O O . ILE A 1 297 ? 6.859 1.588 8.578 1 96.56 297 ILE A O 1
ATOM 2208 N N . ALA A 1 298 ? 5.449 1.675 10.383 1 96 298 ALA A N 1
ATOM 2209 C CA . ALA A 1 298 ? 6.344 2.543 11.148 1 96 298 ALA A CA 1
ATOM 2210 C C . ALA A 1 298 ? 7.711 1.893 11.336 1 96 298 ALA A C 1
ATOM 2212 O O . ALA A 1 298 ? 8.742 2.566 11.258 1 96 298 ALA A O 1
ATOM 2213 N N . ASP A 1 299 ? 7.715 0.611 11.547 1 93.56 299 ASP A N 1
ATOM 2214 C CA . ASP A 1 299 ? 8.969 -0.116 11.742 1 93.56 299 ASP A CA 1
ATOM 2215 C C . ASP A 1 299 ? 9.812 -0.108 10.469 1 93.56 299 ASP A C 1
ATOM 2217 O O . ASP A 1 299 ? 11.039 -0.085 10.539 1 93.56 299 ASP A O 1
ATOM 2221 N N . VAL A 1 300 ? 9.18 -0.223 9.328 1 94.38 300 VAL A N 1
ATOM 2222 C CA . VAL A 1 300 ? 9.906 -0.136 8.062 1 94.38 300 VAL A CA 1
ATOM 2223 C C . VAL A 1 300 ? 10.609 1.213 7.961 1 94.38 300 VAL A C 1
ATOM 2225 O O . VAL A 1 300 ? 11.797 1.276 7.633 1 94.38 300 VAL A O 1
ATOM 2228 N N . TYR A 1 301 ? 9.891 2.316 8.242 1 96.44 301 TYR A N 1
ATOM 2229 C CA . TYR A 1 301 ? 10.5 3.643 8.164 1 96.44 301 TYR A CA 1
ATOM 2230 C C . TYR A 1 301 ? 11.57 3.814 9.234 1 96.44 301 TYR A C 1
ATOM 2232 O O . TYR A 1 301 ? 12.57 4.504 9.016 1 96.44 301 TYR A O 1
ATOM 2240 N N . ARG A 1 302 ? 11.344 3.219 10.422 1 95 302 ARG A N 1
ATOM 2241 C CA . ARG A 1 302 ? 12.367 3.246 11.461 1 95 302 ARG A CA 1
ATOM 2242 C C . ARG A 1 302 ? 13.648 2.568 10.984 1 95 302 ARG A C 1
ATOM 2244 O O . ARG A 1 302 ? 14.75 3.057 11.242 1 95 302 ARG A O 1
ATOM 2251 N N . SER A 1 303 ? 13.5 1.434 10.289 1 93.31 303 SER A N 1
ATOM 2252 C CA . SER A 1 303 ? 14.648 0.733 9.727 1 93.31 303 SER A CA 1
ATOM 2253 C C . SER A 1 303 ? 15.375 1.602 8.711 1 93.31 303 SER A C 1
ATOM 2255 O O . SER A 1 303 ? 16.609 1.625 8.672 1 93.31 303 SER A O 1
ATOM 2257 N N . VAL A 1 304 ? 14.648 2.264 7.844 1 95.56 304 VAL A N 1
ATOM 2258 C CA . VAL A 1 304 ? 15.25 3.158 6.855 1 95.56 304 VAL A CA 1
ATOM 2259 C C . VAL A 1 304 ? 16.047 4.254 7.57 1 95.56 304 VAL A C 1
ATOM 2261 O O . VAL A 1 304 ? 17.203 4.508 7.234 1 95.56 304 VAL A O 1
ATOM 2264 N N . ALA A 1 305 ? 15.422 4.863 8.609 1 95.12 305 ALA A N 1
ATOM 2265 C CA . ALA A 1 305 ? 15.961 6.047 9.273 1 95.12 305 ALA A CA 1
ATOM 2266 C C . ALA A 1 305 ? 17.172 5.684 10.133 1 95.12 305 ALA A C 1
ATOM 2268 O O . ALA A 1 305 ? 18.141 6.438 10.195 1 95.12 305 ALA A O 1
ATOM 2269 N N . ASP A 1 306 ? 17.125 4.48 10.75 1 94 306 ASP A N 1
ATOM 2270 C CA . ASP A 1 306 ? 18.094 4.227 11.82 1 94 306 ASP A CA 1
ATOM 2271 C C . ASP A 1 306 ? 19.078 3.131 11.422 1 94 306 ASP A C 1
ATOM 2273 O O . ASP A 1 306 ? 20.125 2.984 12.047 1 94 306 ASP A O 1
ATOM 2277 N N . GLU A 1 307 ? 18.703 2.373 10.422 1 92.06 307 GLU A N 1
ATOM 2278 C CA . GLU A 1 307 ? 19.5 1.178 10.188 1 92.06 307 GLU A CA 1
ATOM 2279 C C . GLU A 1 307 ? 20.141 1.209 8.805 1 92.06 307 GLU A C 1
ATOM 2281 O O . GLU A 1 307 ? 20.75 0.224 8.367 1 92.06 307 GLU A O 1
ATOM 2286 N N . THR A 1 308 ? 19.969 2.242 8.047 1 94.94 308 THR A N 1
ATOM 2287 C CA . THR A 1 308 ? 20.562 2.357 6.719 1 94.94 308 THR A CA 1
ATOM 2288 C C . THR A 1 308 ? 21.203 3.732 6.527 1 94.94 308 THR A C 1
ATOM 2290 O O . THR A 1 308 ? 20.922 4.664 7.285 1 94.94 308 THR A O 1
ATOM 2293 N N . VAL A 1 309 ? 22.047 3.891 5.523 1 95.88 309 VAL A N 1
ATOM 2294 C CA . VAL A 1 309 ? 22.688 5.152 5.168 1 95.88 309 VAL A CA 1
ATOM 2295 C C . VAL A 1 309 ? 21.641 6.148 4.684 1 95.88 309 VAL A C 1
ATOM 2297 O O . VAL A 1 309 ? 21.891 7.355 4.672 1 95.88 309 VAL A O 1
ATOM 2300 N N . LEU A 1 310 ? 20.469 5.625 4.301 1 95.94 310 LEU A N 1
ATOM 2301 C CA . LEU A 1 310 ? 19.391 6.48 3.812 1 95.94 310 LEU A CA 1
ATOM 2302 C C . LEU A 1 310 ? 18.938 7.453 4.895 1 95.94 310 LEU A C 1
ATOM 2304 O O . LEU A 1 310 ? 18.438 8.531 4.59 1 95.94 310 LEU A O 1
ATOM 2308 N N . GLY A 1 311 ? 19.078 7.09 6.141 1 94.5 311 GLY A N 1
ATOM 2309 C CA . GLY A 1 311 ? 18.688 7.934 7.258 1 94.5 311 GLY A CA 1
ATOM 2310 C C . GLY A 1 311 ? 19.516 9.203 7.367 1 94.5 311 GLY A C 1
ATOM 2311 O O . GLY A 1 311 ? 19.109 10.156 8.031 1 94.5 311 GLY A O 1
ATOM 2312 N N . GLU A 1 312 ? 20.609 9.25 6.695 1 93.5 312 GLU A N 1
ATOM 2313 C CA . GLU A 1 312 ? 21.516 10.391 6.754 1 93.5 312 GLU A CA 1
ATOM 2314 C C . GLU A 1 312 ? 21.203 11.406 5.656 1 93.5 312 GLU A C 1
ATOM 2316 O O . GLU A 1 312 ? 21.734 12.516 5.656 1 93.5 312 GLU A O 1
ATOM 2321 N N . GLU A 1 313 ? 20.328 11.016 4.781 1 91.88 313 GLU A N 1
ATOM 2322 C CA . GLU A 1 313 ? 20.031 11.867 3.637 1 91.88 313 GLU A CA 1
ATOM 2323 C C . GLU A 1 313 ? 19.25 13.109 4.066 1 91.88 313 GLU A C 1
ATOM 2325 O O . GLU A 1 313 ? 18.406 13.039 4.957 1 91.88 313 GLU A O 1
ATOM 2330 N N . LYS A 1 314 ? 19.547 14.234 3.473 1 84.25 314 LYS A N 1
ATOM 2331 C CA . LYS A 1 314 ? 18.844 15.5 3.613 1 84.25 314 LYS A CA 1
ATOM 2332 C C . LYS A 1 314 ? 18.297 15.977 2.271 1 84.25 314 LYS A C 1
ATOM 2334 O O . LYS A 1 314 ? 18.906 15.75 1.228 1 84.25 314 LYS A O 1
ATOM 2339 N N . THR A 1 315 ? 17.141 16.625 2.301 1 79.94 315 THR A N 1
ATOM 2340 C CA . THR A 1 315 ? 16.453 17.031 1.077 1 79.94 315 THR A CA 1
ATOM 2341 C C . THR A 1 315 ? 17.375 17.875 0.194 1 79.94 315 THR A C 1
ATOM 2343 O O . THR A 1 315 ? 17.375 17.719 -1.029 1 79.94 315 THR A O 1
ATOM 2346 N N . GLU A 1 316 ? 18.172 18.719 0.801 1 77.25 316 GLU A N 1
ATOM 2347 C CA . GLU A 1 316 ? 19 19.656 0.054 1 77.25 316 GLU A CA 1
ATOM 2348 C C . GLU A 1 316 ? 20.359 19.062 -0.27 1 77.25 316 GLU A C 1
ATOM 2350 O O . GLU A 1 316 ? 21.109 19.609 -1.071 1 77.25 316 GLU A O 1
ATOM 2355 N N . LYS A 1 317 ? 20.688 17.969 0.293 1 82.19 317 LYS A N 1
ATOM 2356 C CA . LYS A 1 317 ? 21.984 17.328 0.117 1 82.19 317 LYS A CA 1
ATOM 2357 C C . LYS A 1 317 ? 21.844 15.812 -0.025 1 82.19 317 LYS A C 1
ATOM 2359 O O . LYS A 1 317 ? 22.203 15.062 0.887 1 82.19 317 LYS A O 1
ATOM 2364 N N . ARG A 1 318 ? 21.5 15.383 -1.189 1 89.31 318 ARG A N 1
ATOM 2365 C CA . ARG A 1 318 ? 21.25 13.961 -1.427 1 89.31 318 ARG A CA 1
ATOM 2366 C C . ARG A 1 318 ? 22.5 13.273 -1.963 1 89.31 318 ARG A C 1
ATOM 2368 O O . ARG A 1 318 ? 23.172 13.797 -2.863 1 89.31 318 ARG A O 1
ATOM 2375 N N . LYS A 1 319 ? 22.844 12.164 -1.415 1 94.19 319 LYS A N 1
ATOM 2376 C CA . LYS A 1 319 ? 23.984 11.367 -1.873 1 94.19 319 LYS A CA 1
ATOM 2377 C C . LYS A 1 319 ? 23.531 9.992 -2.361 1 94.19 319 LYS A C 1
ATOM 2379 O O . LYS A 1 319 ? 23.922 9.555 -3.447 1 94.19 319 LYS A O 1
ATOM 2384 N N . ARG A 1 320 ? 22.719 9.336 -1.602 1 95.38 320 ARG A N 1
ATOM 2385 C CA . ARG A 1 320 ? 22.219 7.996 -1.892 1 95.38 320 ARG A CA 1
ATOM 2386 C C . ARG A 1 320 ? 20.703 7.984 -1.969 1 95.38 320 ARG A C 1
ATOM 2388 O O . ARG A 1 320 ? 20.047 8.961 -1.592 1 95.38 320 ARG A O 1
ATOM 2395 N N . GLY A 1 321 ? 20.141 6.871 -2.547 1 94.62 321 GLY A N 1
ATOM 2396 C CA . GLY A 1 321 ? 18.703 6.707 -2.588 1 94.62 321 GLY A CA 1
ATOM 2397 C C . GLY A 1 321 ? 18.031 7.59 -3.625 1 94.62 321 GLY A C 1
ATOM 2398 O O . GLY A 1 321 ? 16.875 7.973 -3.463 1 94.62 321 GLY A O 1
ATOM 2399 N N . LYS A 1 322 ? 18.766 7.941 -4.641 1 93.19 322 LYS A N 1
ATOM 2400 C CA . LYS A 1 322 ? 18.234 8.82 -5.68 1 93.19 322 LYS A CA 1
ATOM 2401 C C . LYS A 1 322 ? 17.516 8.023 -6.762 1 93.19 322 LYS A C 1
ATOM 2403 O O . LYS A 1 322 ? 16.828 8.594 -7.613 1 93.19 322 LYS A O 1
ATOM 2408 N N . THR A 1 323 ? 17.672 6.695 -6.773 1 94.12 323 THR A N 1
ATOM 2409 C CA . THR A 1 323 ? 16.953 5.766 -7.633 1 94.12 323 THR A CA 1
ATOM 2410 C C . THR A 1 323 ? 16.328 4.633 -6.816 1 94.12 323 THR A C 1
ATOM 2412 O O . THR A 1 323 ? 16.75 4.391 -5.68 1 94.12 323 THR A O 1
ATOM 2415 N N . VAL A 1 324 ? 15.383 4.012 -7.402 1 94.69 324 VAL A N 1
ATOM 2416 C CA . VAL A 1 324 ? 14.727 2.885 -6.746 1 94.69 324 VAL A CA 1
ATOM 2417 C C . VAL A 1 324 ? 15.75 1.784 -6.465 1 94.69 324 VAL A C 1
ATOM 2419 O O . VAL A 1 324 ? 15.758 1.195 -5.383 1 94.69 324 VAL A O 1
ATOM 2422 N N . GLU A 1 325 ? 16.641 1.533 -7.418 1 96.62 325 GLU A N 1
ATOM 2423 C CA . GLU A 1 325 ? 17.688 0.51 -7.297 1 96.62 325 GLU A CA 1
ATOM 2424 C C . GLU A 1 325 ? 18.641 0.824 -6.145 1 96.62 325 GLU A C 1
ATOM 2426 O O . GLU A 1 325 ? 19 -0.067 -5.379 1 96.62 325 GLU A O 1
ATOM 2431 N N . ASP A 1 326 ? 18.984 2.088 -6.055 1 97.12 326 ASP A N 1
ATOM 2432 C CA . ASP A 1 326 ? 19.922 2.479 -5.008 1 97.12 326 ASP A CA 1
ATOM 2433 C C . ASP A 1 326 ? 19.266 2.379 -3.629 1 97.12 326 ASP A C 1
ATOM 2435 O O . ASP A 1 326 ? 19.938 2.035 -2.648 1 97.12 326 ASP A O 1
ATOM 2439 N N . VAL A 1 327 ? 18 2.75 -3.516 1 96.75 327 VAL A N 1
ATOM 2440 C CA . VAL A 1 327 ? 17.297 2.596 -2.246 1 96.75 327 VAL A CA 1
ATOM 2441 C C . VAL A 1 327 ? 17.266 1.122 -1.848 1 96.75 327 VAL A C 1
ATOM 2443 O O . VAL A 1 327 ? 17.562 0.776 -0.698 1 96.75 327 VAL A O 1
ATOM 2446 N N . ALA A 1 328 ? 16.938 0.234 -2.818 1 96.94 328 ALA A N 1
ATOM 2447 C CA . ALA A 1 328 ? 16.891 -1.201 -2.547 1 96.94 328 ALA A CA 1
ATOM 2448 C C . ALA A 1 328 ? 18.266 -1.716 -2.102 1 96.94 328 ALA A C 1
ATOM 2450 O O . ALA A 1 328 ? 18.359 -2.561 -1.208 1 96.94 328 ALA A O 1
ATOM 2451 N N . GLN A 1 329 ? 19.297 -1.228 -2.721 1 96.62 329 GLN A N 1
ATOM 2452 C CA . GLN A 1 329 ? 20.656 -1.617 -2.359 1 96.62 329 GLN A CA 1
ATOM 2453 C C . GLN A 1 329 ? 21 -1.156 -0.947 1 96.62 329 GLN A C 1
ATOM 2455 O O . GLN A 1 329 ? 21.594 -1.91 -0.169 1 96.62 329 GLN A O 1
ATOM 2460 N N . CYS A 1 330 ? 20.672 0.103 -0.629 1 97 330 CYS A N 1
ATOM 2461 C CA . CYS A 1 330 ? 20.922 0.643 0.701 1 97 330 CYS A CA 1
ATOM 2462 C C . CYS A 1 330 ? 20.172 -0.144 1.767 1 97 330 CYS A C 1
ATOM 2464 O O . CYS A 1 330 ? 20.719 -0.41 2.844 1 97 330 CYS A O 1
ATOM 2466 N N . MET A 1 331 ? 18.938 -0.466 1.455 1 96.12 331 MET A N 1
ATOM 2467 C CA . MET A 1 331 ? 18.156 -1.267 2.385 1 96.12 331 MET A CA 1
ATOM 2468 C C . MET A 1 331 ? 18.781 -2.637 2.596 1 96.12 331 MET A C 1
ATOM 2470 O O . MET A 1 331 ? 18.875 -3.117 3.729 1 96.12 331 MET A O 1
ATOM 2474 N N . THR A 1 332 ? 19.188 -3.322 1.492 1 94.69 332 THR A N 1
ATOM 2475 C CA . THR A 1 332 ? 19.828 -4.629 1.554 1 94.69 332 THR A CA 1
ATOM 2476 C C . THR A 1 332 ? 21.078 -4.582 2.436 1 94.69 332 THR A C 1
ATOM 2478 O O . THR A 1 332 ? 21.281 -5.465 3.268 1 94.69 332 THR A O 1
ATOM 2481 N N . GLU A 1 333 ? 21.875 -3.52 2.277 1 94.38 333 GLU A N 1
ATOM 2482 C CA . GLU A 1 333 ? 23.078 -3.34 3.062 1 94.38 333 GLU A CA 1
ATOM 2483 C C . GLU A 1 333 ? 22.766 -3.131 4.539 1 94.38 333 GLU A C 1
ATOM 2485 O O . GLU A 1 333 ? 23.438 -3.68 5.41 1 94.38 333 GLU A O 1
ATOM 2490 N N . GLY A 1 334 ? 21.766 -2.346 4.809 1 91.44 334 GLY A N 1
ATOM 2491 C CA . GLY A 1 334 ? 21.359 -2.105 6.184 1 91.44 334 GLY A CA 1
ATOM 2492 C C . GLY A 1 334 ? 20.844 -3.35 6.879 1 91.44 334 GLY A C 1
ATOM 2493 O O . GLY A 1 334 ? 21.188 -3.615 8.031 1 91.44 334 GLY A O 1
ATOM 2494 N N . LEU A 1 335 ? 20.031 -4.109 6.211 1 86.62 335 LEU A N 1
ATOM 2495 C CA . LEU A 1 335 ? 19.453 -5.324 6.77 1 86.62 335 LEU A CA 1
ATOM 2496 C C . LEU A 1 335 ? 20.531 -6.371 7.023 1 86.62 335 LEU A C 1
ATOM 2498 O O . LEU A 1 335 ? 20.469 -7.109 8.008 1 86.62 335 LEU A O 1
ATOM 2502 N N . THR A 1 336 ? 21.469 -6.48 6.16 1 86.81 336 THR A N 1
ATOM 2503 C CA . THR A 1 336 ? 22.562 -7.426 6.316 1 86.81 336 THR A CA 1
ATOM 2504 C C . THR A 1 336 ? 23.422 -7.059 7.52 1 86.81 336 THR A C 1
ATOM 2506 O O . THR A 1 336 ? 23.859 -7.934 8.273 1 86.81 336 THR A O 1
ATOM 2509 N N . SER A 1 337 ? 23.672 -5.777 7.652 1 84.88 337 SER A N 1
ATOM 2510 C CA . SER A 1 337 ? 24.469 -5.297 8.773 1 84.88 337 SER A CA 1
ATOM 2511 C C . SER A 1 337 ? 23.781 -5.562 10.102 1 84.88 337 SER A C 1
ATOM 2513 O O . SER A 1 337 ? 24.438 -5.902 11.094 1 84.88 337 SER A O 1
ATOM 2515 N N . LYS A 1 338 ? 22.547 -5.414 10.148 1 78.56 338 LYS A N 1
ATOM 2516 C CA . LYS A 1 338 ? 21.75 -5.664 11.352 1 78.56 338 LYS A CA 1
ATOM 2517 C C . LYS A 1 338 ? 21.812 -7.137 11.75 1 78.56 338 LYS A C 1
ATOM 2519 O O . LYS A 1 338 ? 21.922 -7.461 12.938 1 78.56 338 LYS A O 1
ATOM 2524 N N . ARG A 1 339 ? 21.719 -7.98 10.844 1 70.44 339 ARG A N 1
ATOM 2525 C CA . ARG A 1 339 ? 21.766 -9.414 11.102 1 70.44 339 ARG A CA 1
ATOM 2526 C C . ARG A 1 339 ? 23.141 -9.828 11.609 1 70.44 339 ARG A C 1
ATOM 2528 O O . ARG A 1 339 ? 23.25 -10.672 12.5 1 70.44 339 ARG A O 1
ATOM 2535 N N . ALA A 1 340 ? 24.141 -9.219 11.047 1 71.12 340 ALA A N 1
ATOM 2536 C CA . ALA A 1 340 ? 25.516 -9.531 11.453 1 71.12 340 ALA A CA 1
ATOM 2537 C C . ALA A 1 340 ? 25.766 -9.094 12.891 1 71.12 340 ALA A C 1
ATOM 2539 O O . ALA A 1 340 ? 26.469 -9.773 13.641 1 71.12 340 ALA A O 1
ATOM 2540 N N . LYS A 1 341 ? 25.109 -8.008 13.344 1 66.06 341 LYS A N 1
ATOM 2541 C CA . LYS A 1 341 ? 25.281 -7.484 14.695 1 66.06 341 LYS A CA 1
ATOM 2542 C C . LYS A 1 341 ? 24.531 -8.344 15.719 1 66.06 341 LYS A C 1
ATOM 2544 O O . LYS A 1 341 ? 24.922 -8.391 16.891 1 66.06 341 LYS A O 1
ATOM 2549 N N . LYS A 1 342 ? 23.516 -8.961 15.359 1 65.81 342 LYS A N 1
ATOM 2550 C CA . LYS A 1 342 ? 22.734 -9.82 16.25 1 65.81 342 LYS A CA 1
ATOM 2551 C C . LYS A 1 342 ? 23.391 -11.195 16.375 1 65.81 342 LYS A C 1
ATOM 2553 O O . LYS A 1 342 ? 23.188 -11.891 17.375 1 65.81 342 LYS A O 1
ATOM 2558 N N . GLU A 1 343 ? 24.109 -11.758 15.391 1 52.53 343 GLU A N 1
ATOM 2559 C CA . GLU A 1 343 ? 24.812 -13.031 15.445 1 52.53 343 GLU A CA 1
ATOM 2560 C C . GLU A 1 343 ? 26.156 -12.891 16.172 1 52.53 343 GLU A C 1
ATOM 2562 O O . GLU A 1 343 ? 26.578 -13.797 16.891 1 52.53 343 GLU A O 1
ATOM 2567 N N . MET B 1 1 ? -7.258 -32.844 -35.5 1 75.94 1 MET B N 1
ATOM 2568 C CA . MET B 1 1 ? -5.809 -32.844 -35.344 1 75.94 1 MET B CA 1
ATOM 2569 C C . MET B 1 1 ? -5.418 -33.281 -33.938 1 75.94 1 MET B C 1
ATOM 2571 O O . MET B 1 1 ? -6.148 -33.062 -32.969 1 75.94 1 MET B O 1
ATOM 2575 N N . SER B 1 2 ? -4.434 -34.062 -33.844 1 92.94 2 SER B N 1
ATOM 2576 C CA . SER B 1 2 ? -3.951 -34.531 -32.562 1 92.94 2 SER B CA 1
ATOM 2577 C C . SER B 1 2 ? -3.527 -33.406 -31.656 1 92.94 2 SER B C 1
ATOM 2579 O O . SER B 1 2 ? -2.973 -32.406 -32.125 1 92.94 2 SER B O 1
ATOM 2581 N N . PRO B 1 3 ? -3.861 -33.5 -30.391 1 95.75 3 PRO B N 1
ATOM 2582 C CA . PRO B 1 3 ? -3.477 -32.406 -29.5 1 95.75 3 PRO B CA 1
ATOM 2583 C C . PRO B 1 3 ? -1.962 -32.25 -29.391 1 95.75 3 PRO B C 1
ATOM 2585 O O . PRO B 1 3 ? -1.215 -33.219 -29.547 1 95.75 3 PRO B O 1
ATOM 2588 N N . LEU B 1 4 ? -1.552 -31.016 -29.203 1 97.62 4 LEU B N 1
ATOM 2589 C CA . LEU B 1 4 ? -0.134 -30.703 -29.062 1 97.62 4 LEU B CA 1
ATOM 2590 C C . LEU B 1 4 ? 0.456 -31.359 -27.828 1 97.62 4 LEU B C 1
ATOM 2592 O O . LEU B 1 4 ? 1.594 -31.844 -27.859 1 97.62 4 LEU B O 1
ATOM 2596 N N . ALA B 1 5 ? -0.253 -31.438 -26.75 1 97.94 5 ALA B N 1
ATOM 2597 C CA . ALA B 1 5 ? 0.092 -32.031 -25.469 1 97.94 5 ALA B CA 1
ATOM 2598 C C . ALA B 1 5 ? -1.142 -32.188 -24.594 1 97.94 5 ALA B C 1
ATOM 2600 O O . ALA B 1 5 ? -2.209 -31.656 -24.906 1 97.94 5 ALA B O 1
ATOM 2601 N N . THR B 1 6 ? -1.02 -32.969 -23.625 1 97.81 6 THR B N 1
ATOM 2602 C CA . THR B 1 6 ? -2.055 -33.094 -22.609 1 97.81 6 THR B CA 1
ATOM 2603 C C . THR B 1 6 ? -1.641 -32.375 -21.328 1 97.81 6 THR B C 1
ATOM 2605 O O . THR B 1 6 ? -0.584 -32.656 -20.766 1 97.81 6 THR B O 1
ATOM 2608 N N . VAL B 1 7 ? -2.477 -31.391 -20.922 1 98.44 7 VAL B N 1
ATOM 2609 C CA . VAL B 1 7 ? -2.176 -30.578 -19.766 1 98.44 7 VAL B CA 1
ATOM 2610 C C . VAL B 1 7 ? -3.211 -30.844 -18.672 1 98.44 7 VAL B C 1
ATOM 2612 O O . VAL B 1 7 ? -4.414 -30.688 -18.891 1 98.44 7 VAL B O 1
ATOM 2615 N N . GLY B 1 8 ? -2.746 -31.328 -17.516 1 97.38 8 GLY B N 1
ATOM 2616 C CA . GLY B 1 8 ? -3.609 -31.453 -16.359 1 97.38 8 GLY B CA 1
ATOM 2617 C C . GLY B 1 8 ? -3.715 -30.172 -15.547 1 97.38 8 GLY B C 1
ATOM 2618 O O . GLY B 1 8 ? -2.697 -29.578 -15.172 1 97.38 8 GLY B O 1
ATOM 2619 N N . ILE B 1 9 ? -4.926 -29.672 -15.297 1 95.12 9 ILE B N 1
ATOM 2620 C CA . ILE B 1 9 ? -5.199 -28.547 -14.414 1 95.12 9 ILE B CA 1
ATOM 2621 C C . ILE B 1 9 ? -6.105 -29 -13.273 1 95.12 9 ILE B C 1
ATOM 2623 O O . ILE B 1 9 ? -7.254 -29.391 -13.5 1 95.12 9 ILE B O 1
ATOM 2627 N N . ILE B 1 10 ? -5.66 -28.969 -12.086 1 83.75 10 ILE B N 1
ATOM 2628 C CA . ILE B 1 10 ? -6.324 -29.625 -10.961 1 83.75 10 ILE B CA 1
ATOM 2629 C C . ILE B 1 10 ? -7.477 -28.75 -10.469 1 83.75 10 ILE B C 1
ATOM 2631 O O . ILE B 1 10 ? -8.578 -29.25 -10.211 1 83.75 10 ILE B O 1
ATOM 2635 N N . SER B 1 11 ? -7.227 -27.438 -10.234 1 84 11 SER B N 1
ATOM 2636 C CA . SER B 1 11 ? -8.289 -26.547 -9.758 1 84 11 SER B CA 1
ATOM 2637 C C . SER B 1 11 ? -8.828 -25.672 -10.883 1 84 11 SER B C 1
ATOM 2639 O O . SER B 1 11 ? -8.055 -24.984 -11.562 1 84 11 SER B O 1
ATOM 2641 N N . ILE B 1 12 ? -10.18 -25.766 -11.031 1 85 12 ILE B N 1
ATOM 2642 C CA . ILE B 1 12 ? -10.805 -25.031 -12.133 1 85 12 ILE B CA 1
ATOM 2643 C C . ILE B 1 12 ? -11.531 -23.797 -11.586 1 85 12 ILE B C 1
ATOM 2645 O O . ILE B 1 12 ? -12.703 -23.578 -11.891 1 85 12 ILE B O 1
ATOM 2649 N N . GLY B 1 13 ? -10.758 -23.031 -10.797 1 82 13 GLY B N 1
ATOM 2650 C CA . GLY B 1 13 ? -11.258 -21.703 -10.461 1 82 13 GLY B CA 1
ATOM 2651 C C . GLY B 1 13 ? -11.164 -20.719 -11.617 1 82 13 GLY B C 1
ATOM 2652 O O . GLY B 1 13 ? -11.023 -21.125 -12.773 1 82 13 GLY B O 1
ATOM 2653 N N . GLU B 1 14 ? -11.266 -19.484 -11.336 1 83.75 14 GLU B N 1
ATOM 2654 C CA . GLU B 1 14 ? -11.242 -18.438 -12.367 1 83.75 14 GLU B CA 1
ATOM 2655 C C . GLU B 1 14 ? -9.969 -18.531 -13.203 1 83.75 14 GLU B C 1
ATOM 2657 O O . GLU B 1 14 ? -10.023 -18.547 -14.438 1 83.75 14 GLU B O 1
ATOM 2662 N N . MET B 1 15 ? -8.812 -18.625 -12.531 1 90.75 15 MET B N 1
ATOM 2663 C CA . MET B 1 15 ? -7.535 -18.672 -13.234 1 90.75 15 MET B CA 1
ATOM 2664 C C . MET B 1 15 ? -7.359 -19.984 -13.969 1 90.75 15 MET B C 1
ATOM 2666 O O . MET B 1 15 ? -6.996 -20 -15.148 1 90.75 15 MET B O 1
ATOM 2670 N N . GLY B 1 16 ? -7.688 -21.109 -13.266 1 92.06 16 GLY B N 1
ATOM 2671 C CA . GLY B 1 16 ? -7.594 -22.406 -13.914 1 92.06 16 GLY B CA 1
ATOM 2672 C C . GLY B 1 16 ? -8.477 -22.531 -15.141 1 92.06 16 GLY B C 1
ATOM 2673 O O . GLY B 1 16 ? -8.055 -23.078 -16.156 1 92.06 16 GLY B O 1
ATOM 2674 N N . MET B 1 17 ? -9.656 -22.016 -15.062 1 89.69 17 MET B N 1
ATOM 2675 C CA . MET B 1 17 ? -10.594 -22.047 -16.188 1 89.69 17 MET B CA 1
ATOM 2676 C C . MET B 1 17 ? -10.086 -21.203 -17.344 1 89.69 17 MET B C 1
ATOM 2678 O O . MET B 1 17 ? -10.18 -21.609 -18.5 1 89.69 17 MET B O 1
ATOM 2682 N N . GLY B 1 18 ? -9.586 -20 -17.031 1 92.38 18 GLY B N 1
ATOM 2683 C CA . GLY B 1 18 ? -9.031 -19.156 -18.078 1 92.38 18 GLY B CA 1
ATOM 2684 C C . GLY B 1 18 ? -7.875 -19.797 -18.812 1 92.38 18 GLY B C 1
ATOM 2685 O O . GLY B 1 18 ? -7.816 -19.766 -20.047 1 92.38 18 GLY B O 1
ATOM 2686 N N . VAL B 1 19 ? -7.012 -20.453 -18.094 1 96.44 19 VAL B N 1
ATOM 2687 C CA . VAL B 1 19 ? -5.855 -21.125 -18.672 1 96.44 19 VAL B CA 1
ATOM 2688 C C . VAL B 1 19 ? -6.316 -22.328 -19.5 1 96.44 19 VAL B C 1
ATOM 2690 O O . VAL B 1 19 ? -5.809 -22.547 -20.609 1 96.44 19 VAL B O 1
ATOM 2693 N N . ALA B 1 20 ? -7.297 -23.047 -19 1 95.94 20 ALA B N 1
ATOM 2694 C CA . ALA B 1 20 ? -7.836 -24.188 -19.719 1 95.94 20 ALA B CA 1
ATOM 2695 C C . ALA B 1 20 ? -8.422 -23.766 -21.062 1 95.94 20 ALA B C 1
ATOM 2697 O O . ALA B 1 20 ? -8.156 -24.391 -22.094 1 95.94 20 ALA B O 1
ATOM 2698 N N . LYS B 1 21 ? -9.203 -22.734 -21.047 1 94.31 21 LYS B N 1
ATOM 2699 C CA . LYS B 1 21 ? -9.828 -22.25 -22.266 1 94.31 21 LYS B CA 1
ATOM 2700 C C . LYS B 1 21 ? -8.781 -21.812 -23.297 1 94.31 21 LYS B C 1
ATOM 2702 O O . LYS B 1 21 ? -8.922 -22.094 -24.484 1 94.31 21 LYS B O 1
ATOM 2707 N N . LEU B 1 22 ? -7.766 -21.125 -22.828 1 96.62 22 LEU B N 1
ATOM 2708 C CA . LEU B 1 22 ? -6.676 -20.688 -23.688 1 96.62 22 LEU B CA 1
ATOM 2709 C C . LEU B 1 22 ? -6.004 -21.891 -24.359 1 96.62 22 LEU B C 1
ATOM 2711 O O . LEU B 1 22 ? -5.789 -21.891 -25.562 1 96.62 22 LEU B O 1
ATOM 2715 N N . LEU B 1 23 ? -5.715 -22.922 -23.547 1 98.06 23 LEU B N 1
ATOM 2716 C CA . LEU B 1 23 ? -5.02 -24.109 -24.031 1 98.06 23 LEU B CA 1
ATOM 2717 C C . LEU B 1 23 ? -5.883 -24.875 -25.031 1 98.06 23 LEU B C 1
ATOM 2719 O O . LEU B 1 23 ? -5.402 -25.266 -26.094 1 98.06 23 LEU B O 1
ATOM 2723 N N . ILE B 1 24 ? -7.141 -25.016 -24.734 1 97 24 ILE B N 1
ATOM 2724 C CA . ILE B 1 24 ? -8.055 -25.766 -25.578 1 97 24 ILE B CA 1
ATOM 2725 C C . ILE B 1 24 ? -8.219 -25.047 -26.922 1 97 24 ILE B C 1
ATOM 2727 O O . ILE B 1 24 ? -8.203 -25.672 -27.984 1 97 24 ILE B O 1
ATOM 2731 N N . ALA B 1 25 ? -8.297 -23.734 -26.844 1 95.81 25 ALA B N 1
ATOM 2732 C CA . ALA B 1 25 ? -8.453 -22.938 -28.062 1 95.81 25 ALA B CA 1
ATOM 2733 C C . ALA B 1 25 ? -7.23 -23.062 -28.953 1 95.81 25 ALA B C 1
ATOM 2735 O O . ALA B 1 25 ? -7.281 -22.719 -30.141 1 95.81 25 ALA B O 1
ATOM 2736 N N . HIS B 1 26 ? -6.141 -23.578 -28.453 1 97.62 26 HIS B N 1
ATOM 2737 C CA . HIS B 1 26 ? -4.91 -23.688 -29.234 1 97.62 26 HIS B CA 1
ATOM 2738 C C . HIS B 1 26 ? -4.469 -25.141 -29.375 1 97.62 26 HIS B C 1
ATOM 2740 O O . HIS B 1 26 ? -3.27 -25.422 -29.375 1 97.62 26 HIS B O 1
ATOM 2746 N N . ASN B 1 27 ? -5.367 -26.047 -29.219 1 97.75 27 ASN B N 1
ATOM 2747 C CA . ASN B 1 27 ? -5.246 -27.453 -29.594 1 97.75 27 ASN B CA 1
ATOM 2748 C C . ASN B 1 27 ? -4.488 -28.25 -28.547 1 97.75 27 ASN B C 1
ATOM 2750 O O . ASN B 1 27 ? -3.723 -29.156 -28.891 1 97.75 27 ASN B O 1
ATOM 2754 N N . TYR B 1 28 ? -4.645 -27.891 -27.328 1 98.38 28 TYR B N 1
ATOM 2755 C CA . TYR B 1 28 ? -4.188 -28.719 -26.219 1 98.38 28 TYR B CA 1
ATOM 2756 C C . TYR B 1 28 ? -5.34 -29.531 -25.641 1 98.38 28 TYR B C 1
ATOM 2758 O O . TYR B 1 28 ? -6.484 -29.062 -25.609 1 98.38 28 TYR B O 1
ATOM 2766 N N . ARG B 1 29 ? -5.02 -30.75 -25.281 1 97.88 29 ARG B N 1
ATOM 2767 C CA . ARG B 1 29 ? -5.945 -31.531 -24.469 1 97.88 29 ARG B CA 1
ATOM 2768 C C . ARG B 1 29 ? -5.824 -31.156 -23 1 97.88 29 ARG B C 1
ATOM 2770 O O . ARG B 1 29 ? -4.727 -31.172 -22.438 1 97.88 29 ARG B O 1
ATOM 2777 N N . VAL B 1 30 ? -6.91 -30.703 -22.391 1 97.62 30 VAL B N 1
ATOM 2778 C CA . VAL B 1 30 ? -6.887 -30.312 -20.984 1 97.62 30 VAL B CA 1
ATOM 2779 C C . VAL B 1 30 ? -7.723 -31.297 -20.156 1 97.62 30 VAL B C 1
ATOM 2781 O O . VAL B 1 30 ? -8.867 -31.594 -20.516 1 97.62 30 VAL B O 1
ATOM 2784 N N . VAL B 1 31 ? -7.148 -31.844 -19.109 1 96.12 31 VAL B N 1
ATOM 2785 C CA . VAL B 1 31 ? -7.816 -32.844 -18.281 1 96.12 31 VAL B CA 1
ATOM 2786 C C . VAL B 1 31 ? -7.816 -32.375 -16.828 1 96.12 31 VAL B C 1
ATOM 2788 O O . VAL B 1 31 ? -6.949 -31.609 -16.406 1 96.12 31 VAL B O 1
ATOM 2791 N N . THR B 1 32 ? -8.773 -32.719 -16.016 1 94.12 32 THR B N 1
ATOM 2792 C CA . THR B 1 32 ? -8.844 -32.469 -14.586 1 94.12 32 THR B CA 1
ATOM 2793 C C . THR B 1 32 ? -9.484 -33.625 -13.852 1 94.12 32 THR B C 1
ATOM 2795 O O . THR B 1 32 ? -10.039 -34.531 -14.477 1 94.12 32 THR B O 1
ATOM 2798 N N . ASN B 1 33 ? -9.133 -33.719 -12.539 1 88.12 33 ASN B N 1
ATOM 2799 C CA . ASN B 1 33 ? -9.797 -34.656 -11.656 1 88.12 33 ASN B CA 1
ATOM 2800 C C . ASN B 1 33 ? -10.852 -33.969 -10.789 1 88.12 33 ASN B C 1
ATOM 2802 O O . ASN B 1 33 ? -10.516 -33.125 -9.953 1 88.12 33 ASN B O 1
ATOM 2806 N N . ILE B 1 34 ? -12.062 -34.188 -10.984 1 71.12 34 ILE B N 1
ATOM 2807 C CA . ILE B 1 34 ? -13.086 -33.438 -10.25 1 71.12 34 ILE B CA 1
ATOM 2808 C C . ILE B 1 34 ? -13.648 -34.312 -9.133 1 71.12 34 ILE B C 1
ATOM 2810 O O . ILE B 1 34 ? -14.766 -34.094 -8.672 1 71.12 34 ILE B O 1
ATOM 2814 N N . GLU B 1 35 ? -12.82 -35.281 -8.805 1 69.94 35 GLU B N 1
ATOM 2815 C CA . GLU B 1 35 ? -13.312 -36.094 -7.691 1 69.94 35 GLU B CA 1
ATOM 2816 C C . GLU B 1 35 ? -13.5 -35.25 -6.434 1 69.94 35 GLU B C 1
ATOM 2818 O O . GLU B 1 35 ? -12.594 -34.531 -6.031 1 69.94 35 GLU B O 1
ATOM 2823 N N . GLY B 1 36 ? -14.602 -35.25 -5.848 1 64.62 36 GLY B N 1
ATOM 2824 C CA . GLY B 1 36 ? -14.891 -34.562 -4.598 1 64.62 36 GLY B CA 1
ATOM 2825 C C . GLY B 1 36 ? -15.148 -33.062 -4.777 1 64.62 36 GLY B C 1
ATOM 2826 O O . GLY B 1 36 ? -15.164 -32.312 -3.803 1 64.62 36 GLY B O 1
ATOM 2827 N N . ARG B 1 37 ? -15.352 -32.625 -6.059 1 70.81 37 ARG B N 1
ATOM 2828 C CA . ARG B 1 37 ? -15.586 -31.203 -6.262 1 70.81 37 ARG B CA 1
ATOM 2829 C C . ARG B 1 37 ? -17.078 -30.906 -6.375 1 70.81 37 ARG B C 1
ATOM 2831 O O . ARG B 1 37 ? -17.891 -31.828 -6.469 1 70.81 37 ARG B O 1
ATOM 2838 N N . SER B 1 38 ? -17.344 -29.625 -6.219 1 69.38 38 SER B N 1
ATOM 2839 C CA . SER B 1 38 ? -18.734 -29.172 -6.238 1 69.38 38 SER B CA 1
ATOM 2840 C C . SER B 1 38 ? -19.359 -29.359 -7.621 1 69.38 38 SER B C 1
ATOM 2842 O O . SER B 1 38 ? -18.641 -29.531 -8.609 1 69.38 38 SER B O 1
ATOM 2844 N N . GLN B 1 39 ? -20.734 -29.422 -7.648 1 74.5 39 GLN B N 1
ATOM 2845 C CA . GLN B 1 39 ? -21.469 -29.5 -8.898 1 74.5 39 GLN B CA 1
ATOM 2846 C C . GLN B 1 39 ? -21.172 -28.297 -9.805 1 74.5 39 GLN B C 1
ATOM 2848 O O . GLN B 1 39 ? -21.094 -28.453 -11.023 1 74.5 39 GLN B O 1
ATOM 2853 N N . ASP B 1 40 ? -20.906 -27.234 -9.195 1 70.5 40 ASP B N 1
ATOM 2854 C CA . ASP B 1 40 ? -20.562 -26.031 -9.961 1 70.5 40 ASP B CA 1
ATOM 2855 C C . ASP B 1 40 ? -19.266 -26.234 -10.742 1 70.5 40 ASP B C 1
ATOM 2857 O O . ASP B 1 40 ? -19.172 -25.844 -11.906 1 70.5 40 ASP B O 1
ATOM 2861 N N . THR B 1 41 ? -18.375 -26.891 -10.117 1 73.12 41 THR B N 1
ATOM 2862 C CA . THR B 1 41 ? -17.094 -27.156 -10.766 1 73.12 41 THR B CA 1
ATOM 2863 C C . THR B 1 41 ? -17.25 -28.141 -11.914 1 73.12 41 THR B C 1
ATOM 2865 O O . THR B 1 41 ? -16.656 -27.984 -12.977 1 73.12 41 THR B O 1
ATOM 2868 N N . HIS B 1 42 ? -18.156 -29.094 -11.688 1 76.38 42 HIS B N 1
ATOM 2869 C CA . HIS B 1 42 ? -18.453 -30.062 -12.734 1 76.38 42 HIS B CA 1
ATOM 2870 C C . HIS B 1 42 ? -19.047 -29.406 -13.961 1 76.38 42 HIS B C 1
ATOM 2872 O O . HIS B 1 42 ? -18.641 -29.688 -15.094 1 76.38 42 HIS B O 1
ATOM 2878 N N . ASP B 1 43 ? -19.938 -28.609 -13.68 1 76.38 43 ASP B N 1
ATOM 2879 C CA . ASP B 1 43 ? -20.656 -27.938 -14.766 1 76.38 43 ASP B CA 1
ATOM 2880 C C . ASP B 1 43 ? -19.719 -27.031 -15.555 1 76.38 43 ASP B C 1
ATOM 2882 O O . ASP B 1 43 ? -19.75 -27.016 -16.781 1 76.38 43 ASP B O 1
ATOM 2886 N N . ARG B 1 44 ? -18.812 -26.375 -14.883 1 75 44 ARG B N 1
ATOM 2887 C CA . ARG B 1 44 ? -17.859 -25.484 -15.523 1 75 44 ARG B CA 1
ATOM 2888 C C . ARG B 1 44 ? -16.891 -26.25 -16.406 1 75 44 ARG B C 1
ATOM 2890 O O . ARG B 1 44 ? -16.578 -25.797 -17.531 1 75 44 ARG B O 1
ATOM 2897 N N . ALA B 1 45 ? -16.5 -27.328 -15.891 1 79.88 45 ALA B N 1
ATOM 2898 C CA . ALA B 1 45 ? -15.539 -28.141 -16.625 1 79.88 45 ALA B CA 1
ATOM 2899 C C . ALA B 1 45 ? -16.156 -28.719 -17.891 1 79.88 45 ALA B C 1
ATOM 2901 O O . ALA B 1 45 ? -15.539 -28.688 -18.969 1 79.88 45 ALA B O 1
ATOM 2902 N N . GLN B 1 46 ? -17.359 -29.109 -17.75 1 78.31 46 GLN B N 1
ATOM 2903 C CA . GLN B 1 46 ? -18.031 -29.703 -18.891 1 78.31 46 GLN B CA 1
ATOM 2904 C C . GLN B 1 46 ? -18.312 -28.656 -19.969 1 78.31 46 GLN B C 1
ATOM 2906 O O . GLN B 1 46 ? -18.109 -28.906 -21.156 1 78.31 46 GLN B O 1
ATOM 2911 N N . LYS B 1 47 ? -18.672 -27.547 -19.531 1 80.06 47 LYS B N 1
ATOM 2912 C CA . LYS B 1 47 ? -19 -26.469 -20.469 1 80.06 47 LYS B CA 1
ATOM 2913 C C . LYS B 1 47 ? -17.75 -25.969 -21.188 1 80.06 47 LYS B C 1
ATOM 2915 O O . LYS B 1 47 ? -17.844 -25.484 -22.312 1 80.06 47 LYS B O 1
ATOM 2920 N N . SER B 1 48 ? -16.641 -26.188 -20.641 1 83.06 48 SER B N 1
ATOM 2921 C CA . SER B 1 48 ? -15.406 -25.625 -21.172 1 83.06 48 SER B CA 1
ATOM 2922 C C . SER B 1 48 ? -14.578 -26.688 -21.891 1 83.06 48 SER B C 1
ATOM 2924 O O . SER B 1 48 ? -13.406 -26.469 -22.203 1 83.06 48 SER B O 1
ATOM 2926 N N . LYS B 1 49 ? -15.117 -27.891 -22.109 1 88.38 49 LYS B N 1
ATOM 2927 C CA . LYS B 1 49 ? -14.477 -28.969 -22.844 1 88.38 49 LYS B CA 1
ATOM 2928 C C . LYS B 1 49 ? -13.242 -29.484 -22.125 1 88.38 49 LYS B C 1
ATOM 2930 O O . LYS B 1 49 ? -12.273 -29.906 -22.75 1 88.38 49 LYS B O 1
ATOM 2935 N N . ILE B 1 50 ? -13.227 -29.281 -20.828 1 92.62 50 ILE B N 1
ATOM 2936 C CA . ILE B 1 50 ? -12.203 -29.891 -19.984 1 92.62 50 ILE B CA 1
ATOM 2937 C C . ILE B 1 50 ? -12.57 -31.359 -19.719 1 92.62 50 ILE B C 1
ATOM 2939 O O . ILE B 1 50 ? -13.68 -31.656 -19.281 1 92.62 50 ILE B O 1
ATOM 2943 N N . GLU B 1 51 ? -11.711 -32.219 -20.109 1 92.94 51 GLU B N 1
ATOM 2944 C CA . GLU B 1 51 ? -12 -33.625 -19.938 1 92.94 51 GLU B CA 1
ATOM 2945 C C . GLU B 1 51 ? -11.852 -34.062 -18.484 1 92.94 51 GLU B C 1
ATOM 2947 O O . GLU B 1 51 ? -10.867 -33.719 -17.828 1 92.94 51 GLU B O 1
ATOM 2952 N N . LEU B 1 52 ? -12.836 -34.781 -18.031 1 90.94 52 LEU B N 1
ATOM 2953 C CA . LEU B 1 52 ? -12.844 -35.25 -16.656 1 90.94 52 LEU B CA 1
ATOM 2954 C C . LEU B 1 52 ? -12.281 -36.656 -16.562 1 90.94 52 LEU B C 1
ATOM 2956 O O . LEU B 1 52 ? -12.719 -37.562 -17.297 1 90.94 52 LEU B O 1
ATOM 2960 N N . LEU B 1 53 ? -11.281 -36.781 -15.781 1 91.38 53 LEU B N 1
ATOM 2961 C CA . LEU B 1 53 ? -10.719 -38.125 -15.516 1 91.38 53 LEU B CA 1
ATOM 2962 C C . LEU B 1 53 ? -11.086 -38.594 -14.117 1 91.38 53 LEU B C 1
ATOM 2964 O O . LEU B 1 53 ? -11.25 -37.781 -13.203 1 91.38 53 LEU B O 1
ATOM 2968 N N . PRO B 1 54 ? -11.188 -39.812 -13.852 1 87.44 54 PRO B N 1
ATOM 2969 C CA . PRO B 1 54 ? -11.805 -40.344 -12.633 1 87.44 54 PRO B CA 1
ATOM 2970 C C . PRO B 1 54 ? -10.844 -40.312 -11.445 1 87.44 54 PRO B C 1
ATOM 2972 O O . PRO B 1 54 ? -11.289 -40.281 -10.289 1 87.44 54 PRO B O 1
ATOM 2975 N N . THR B 1 55 ? -9.484 -40.469 -11.734 1 90.25 55 THR B N 1
ATOM 2976 C CA . THR B 1 55 ? -8.539 -40.594 -10.633 1 90.25 55 THR B CA 1
ATOM 2977 C C . THR B 1 55 ? -7.289 -39.75 -10.898 1 90.25 55 THR B C 1
ATOM 2979 O O . THR B 1 55 ? -7.027 -39.375 -12.039 1 90.25 55 THR B O 1
ATOM 2982 N N . ASP B 1 56 ? -6.527 -39.531 -9.836 1 93.75 56 ASP B N 1
ATOM 2983 C CA . ASP B 1 56 ? -5.238 -38.875 -9.969 1 93.75 56 ASP B CA 1
ATOM 2984 C C . ASP B 1 56 ? -4.273 -39.688 -10.812 1 93.75 56 ASP B C 1
ATOM 2986 O O . ASP B 1 56 ? -3.469 -39.156 -11.57 1 93.75 56 ASP B O 1
ATOM 2990 N N . THR B 1 57 ? -4.398 -41 -10.672 1 94.19 57 THR B N 1
ATOM 2991 C CA . THR B 1 57 ? -3.539 -41.906 -11.445 1 94.19 57 THR B CA 1
ATOM 2992 C C . THR B 1 57 ? -3.805 -41.75 -12.938 1 94.19 57 THR B C 1
ATOM 2994 O O . THR B 1 57 ? -2.867 -41.688 -13.734 1 94.19 57 THR B O 1
ATOM 2997 N N . SER B 1 58 ? -5.09 -41.719 -13.297 1 93.38 58 SER B N 1
ATOM 2998 C CA . SER B 1 58 ? -5.441 -41.5 -14.695 1 93.38 58 SER B CA 1
ATOM 2999 C C . SER B 1 58 ? -4.984 -40.125 -15.18 1 93.38 58 SER B C 1
ATOM 3001 O O . SER B 1 58 ? -4.535 -40 -16.312 1 93.38 58 SER B O 1
ATOM 3003 N N . LEU B 1 59 ? -5.055 -39.156 -14.305 1 95.31 59 LEU B N 1
ATOM 3004 C CA . LEU B 1 59 ? -4.648 -37.781 -14.641 1 95.31 59 LEU B CA 1
ATOM 3005 C C . LEU B 1 59 ? -3.146 -37.719 -14.914 1 95.31 59 LEU B C 1
ATOM 3007 O O . LEU B 1 59 ? -2.719 -37.188 -15.945 1 95.31 59 LEU B O 1
ATOM 3011 N N . VAL B 1 60 ? -2.359 -38.281 -14.039 1 96.31 60 VAL B N 1
ATOM 3012 C CA . VAL B 1 60 ? -0.905 -38.25 -14.133 1 96.31 60 VAL B CA 1
ATOM 3013 C C . VAL B 1 60 ? -0.435 -39.062 -15.32 1 96.31 60 VAL B C 1
ATOM 3015 O O . VAL B 1 60 ? 0.494 -38.688 -16.031 1 96.31 60 VAL B O 1
ATOM 3018 N N . SER B 1 61 ? -1.1 -40.219 -15.562 1 95.38 61 SER B N 1
ATOM 3019 C CA . SER B 1 61 ? -0.704 -41.125 -16.641 1 95.38 61 SER B CA 1
ATOM 3020 C C . SER B 1 61 ? -0.915 -40.469 -18.016 1 95.38 61 SER B C 1
ATOM 3022 O O . SER B 1 61 ? -0.146 -40.688 -18.938 1 95.38 61 SER B O 1
ATOM 3024 N N . GLN B 1 62 ? -1.889 -39.625 -18.094 1 94.88 62 GLN B N 1
ATOM 3025 C CA . GLN B 1 62 ? -2.268 -39.094 -19.391 1 94.88 62 GLN B CA 1
ATOM 3026 C C . GLN B 1 62 ? -1.668 -37.688 -19.609 1 94.88 62 GLN B C 1
ATOM 3028 O O . GLN B 1 62 ? -1.638 -37.188 -20.734 1 94.88 62 GLN B O 1
ATOM 3033 N N . SER B 1 63 ? -1.138 -37.062 -18.547 1 97.56 63 SER B N 1
ATOM 3034 C CA . SER B 1 63 ? -0.681 -35.688 -18.641 1 97.56 63 SER B CA 1
ATOM 3035 C C . SER B 1 63 ? 0.8 -35.625 -19 1 97.56 63 SER B C 1
ATOM 3037 O O . SER B 1 63 ? 1.606 -36.406 -18.484 1 97.56 63 SER B O 1
ATOM 3039 N N . ASP B 1 64 ? 1.119 -34.719 -19.875 1 98.06 64 ASP B N 1
ATOM 3040 C CA . ASP B 1 64 ? 2.508 -34.344 -20.109 1 98.06 64 ASP B CA 1
ATOM 3041 C C . ASP B 1 64 ? 2.951 -33.25 -19.141 1 98.06 64 ASP B C 1
ATOM 3043 O O . ASP B 1 64 ? 4.113 -33.219 -18.734 1 98.06 64 ASP B O 1
ATOM 3047 N N . TYR B 1 65 ? 2.072 -32.375 -18.844 1 98.5 65 TYR B N 1
ATOM 3048 C CA . TYR B 1 65 ? 2.254 -31.25 -17.922 1 98.5 65 TYR B CA 1
ATOM 3049 C C . TYR B 1 65 ? 1.134 -31.203 -16.891 1 98.5 65 TYR B C 1
ATOM 3051 O O . TYR B 1 65 ? -0.025 -31.484 -17.219 1 98.5 65 TYR B O 1
ATOM 3059 N N . ILE B 1 66 ? 1.448 -30.875 -15.711 1 98.19 66 ILE B N 1
ATOM 3060 C CA . ILE B 1 66 ? 0.463 -30.547 -14.688 1 98.19 66 ILE B CA 1
ATOM 3061 C C . ILE B 1 66 ? 0.676 -29.109 -14.211 1 98.19 66 ILE B C 1
ATOM 3063 O O . ILE B 1 66 ? 1.781 -28.734 -13.805 1 98.19 66 ILE B O 1
ATOM 3067 N N . LEU B 1 67 ? -0.33 -28.281 -14.352 1 98.31 67 LEU B N 1
ATOM 3068 C CA . LEU B 1 67 ? -0.308 -26.922 -13.828 1 98.31 67 LEU B CA 1
ATOM 3069 C C . LEU B 1 67 ? -0.985 -26.844 -12.469 1 98.31 67 LEU B C 1
ATOM 3071 O O . LEU B 1 67 ? -2.193 -27.078 -12.359 1 98.31 67 LEU B O 1
ATOM 3075 N N . SER B 1 68 ? -0.167 -26.656 -11.461 1 97.56 68 SER B N 1
ATOM 3076 C CA . SER B 1 68 ? -0.705 -26.438 -10.125 1 97.56 68 SER B CA 1
ATOM 3077 C C . SER B 1 68 ? -1.161 -25 -9.93 1 97.56 68 SER B C 1
ATOM 3079 O O . SER B 1 68 ? -0.335 -24.094 -9.789 1 97.56 68 SER B O 1
ATOM 3081 N N . ILE B 1 69 ? -2.412 -24.703 -9.977 1 95.56 69 ILE B N 1
ATOM 3082 C CA . ILE B 1 69 ? -3.062 -23.422 -9.75 1 95.56 69 ILE B CA 1
ATOM 3083 C C . ILE B 1 69 ? -4.098 -23.562 -8.633 1 95.56 69 ILE B C 1
ATOM 3085 O O . ILE B 1 69 ? -5.293 -23.688 -8.906 1 95.56 69 ILE B O 1
ATOM 3089 N N . VAL B 1 70 ? -3.646 -23.594 -7.406 1 93.06 70 VAL B N 1
ATOM 3090 C CA . VAL B 1 70 ? -4.488 -23.828 -6.238 1 93.06 70 VAL B CA 1
ATOM 3091 C C . VAL B 1 70 ? -4.188 -22.781 -5.172 1 93.06 70 VAL B C 1
ATOM 3093 O O . VAL B 1 70 ? -3.168 -22.078 -5.242 1 93.06 70 VAL B O 1
ATOM 3096 N N . PRO B 1 71 ? -5.094 -22.578 -4.242 1 91.31 71 PRO B N 1
ATOM 3097 C CA . PRO B 1 71 ? -4.742 -21.719 -3.109 1 91.31 71 PRO B CA 1
ATOM 3098 C C . PRO B 1 71 ? -3.467 -22.156 -2.402 1 91.31 71 PRO B C 1
ATOM 3100 O O . PRO B 1 71 ? -3.152 -23.359 -2.387 1 91.31 71 PRO B O 1
ATOM 3103 N N . PRO B 1 72 ? -2.756 -21.234 -1.818 1 94.75 72 PRO B N 1
ATOM 3104 C CA . PRO B 1 72 ? -1.456 -21.562 -1.228 1 94.75 72 PRO B CA 1
ATOM 3105 C C . PRO B 1 72 ? -1.522 -22.75 -0.264 1 94.75 72 PRO B C 1
ATOM 3107 O O . PRO B 1 72 ? -0.613 -23.578 -0.238 1 94.75 72 PRO B O 1
ATOM 3110 N N . ARG B 1 73 ? -2.602 -22.891 0.498 1 91.5 73 ARG B N 1
ATOM 3111 C CA . ARG B 1 73 ? -2.719 -23.938 1.505 1 91.5 73 ARG B CA 1
ATOM 3112 C C . ARG B 1 73 ? -2.73 -25.312 0.857 1 91.5 73 ARG B C 1
ATOM 3114 O O . ARG B 1 73 ? -2.4 -26.312 1.503 1 91.5 73 ARG B O 1
ATOM 3121 N N . ASP B 1 74 ? -3.021 -25.375 -0.382 1 93.75 74 ASP B N 1
ATOM 3122 C CA . ASP B 1 74 ? -3.195 -26.656 -1.065 1 93.75 74 ASP B CA 1
ATOM 3123 C C . ASP B 1 74 ? -1.976 -26.984 -1.92 1 93.75 74 ASP B C 1
ATOM 3125 O O . ASP B 1 74 ? -1.917 -28.047 -2.533 1 93.75 74 ASP B O 1
ATOM 3129 N N . ALA B 1 75 ? -0.926 -26.125 -1.947 1 96.5 75 ALA B N 1
ATOM 3130 C CA . ALA B 1 75 ? 0.21 -26.312 -2.846 1 96.5 75 ALA B CA 1
ATOM 3131 C C . ALA B 1 75 ? 0.971 -27.594 -2.514 1 96.5 75 ALA B C 1
ATOM 3133 O O . ALA B 1 75 ? 1.142 -28.469 -3.371 1 96.5 75 ALA B O 1
ATOM 3134 N N . LEU B 1 76 ? 1.38 -27.766 -1.246 1 97.44 76 LEU B N 1
ATOM 3135 C CA . LEU B 1 76 ? 2.162 -28.922 -0.853 1 97.44 76 LEU B CA 1
ATOM 3136 C C . LEU B 1 76 ? 1.299 -30.188 -0.842 1 97.44 76 LEU B C 1
ATOM 3138 O O . LEU B 1 76 ? 1.706 -31.234 -1.358 1 97.44 76 LEU B O 1
ATOM 3142 N N . PRO B 1 77 ? 0.068 -30.125 -0.336 1 96.56 77 PRO B N 1
ATOM 3143 C CA . PRO B 1 77 ? -0.806 -31.312 -0.396 1 96.56 77 PRO B CA 1
ATOM 3144 C C . PRO B 1 77 ? -1.04 -31.797 -1.824 1 96.56 77 PRO B C 1
ATOM 3146 O O . PRO B 1 77 ? -1.096 -33 -2.064 1 96.56 77 PRO B O 1
ATOM 3149 N N . LEU B 1 78 ? -1.191 -30.891 -2.764 1 95.88 78 LEU B N 1
ATOM 3150 C CA . LEU B 1 78 ? -1.395 -31.297 -4.152 1 95.88 78 LEU B CA 1
ATOM 3151 C C . LEU B 1 78 ? -0.157 -32 -4.703 1 95.88 78 LEU B C 1
ATOM 3153 O O . LEU B 1 78 ? -0.27 -33 -5.41 1 95.88 78 LEU B O 1
ATOM 3157 N N . ALA B 1 79 ? 1.024 -31.453 -4.402 1 98 79 ALA B N 1
ATOM 3158 C CA . ALA B 1 79 ? 2.264 -32.094 -4.84 1 98 79 ALA B CA 1
ATOM 3159 C C . ALA B 1 79 ? 2.365 -33.5 -4.301 1 98 79 ALA B C 1
ATOM 3161 O O . ALA B 1 79 ? 2.77 -34.438 -5.02 1 98 79 ALA B O 1
ATOM 3162 N N . ILE B 1 80 ? 1.979 -33.656 -3.064 1 97.88 80 ILE B N 1
ATOM 3163 C CA . ILE B 1 80 ? 2.006 -34.969 -2.43 1 97.88 80 ILE B CA 1
ATOM 3164 C C . ILE B 1 80 ? 1.039 -35.906 -3.146 1 97.88 80 ILE B C 1
ATOM 3166 O O . ILE B 1 80 ? 1.384 -37.062 -3.445 1 97.88 80 ILE B O 1
ATOM 3170 N N . ARG B 1 81 ? -0.102 -35.375 -3.453 1 95.88 81 ARG B N 1
ATOM 3171 C CA . ARG B 1 81 ? -1.122 -36.156 -4.16 1 95.88 81 ARG B CA 1
ATOM 3172 C C . ARG B 1 81 ? -0.618 -36.594 -5.527 1 95.88 81 ARG B C 1
ATOM 3174 O O . ARG B 1 81 ? -0.789 -37.75 -5.906 1 95.88 81 ARG B O 1
ATOM 3181 N N . ILE B 1 82 ? 0.003 -35.75 -6.238 1 96.75 82 ILE B N 1
ATOM 3182 C CA . ILE B 1 82 ? 0.459 -36 -7.598 1 96.75 82 ILE B CA 1
ATOM 3183 C C . ILE B 1 82 ? 1.625 -37 -7.57 1 96.75 82 ILE B C 1
ATOM 3185 O O . ILE B 1 82 ? 1.683 -37.938 -8.383 1 96.75 82 ILE B O 1
ATOM 3189 N N . THR B 1 83 ? 2.576 -36.812 -6.637 1 97.56 83 THR B N 1
ATOM 3190 C CA . THR B 1 83 ? 3.715 -37.719 -6.559 1 97.56 83 THR B CA 1
ATOM 3191 C C . THR B 1 83 ? 3.266 -39.125 -6.137 1 97.56 83 THR B C 1
ATOM 3193 O O . THR B 1 83 ? 3.795 -40.125 -6.629 1 97.56 83 THR B O 1
ATOM 3196 N N . THR B 1 84 ? 2.266 -39.156 -5.238 1 97.5 84 THR B N 1
ATOM 3197 C CA . THR B 1 84 ? 1.715 -40.438 -4.832 1 97.5 84 THR B CA 1
ATOM 3198 C C . THR B 1 84 ? 1.107 -41.188 -6.027 1 97.5 84 THR B C 1
ATOM 3200 O O . THR B 1 84 ? 1.378 -42.375 -6.238 1 97.5 84 THR B O 1
ATOM 3203 N N . ALA B 1 85 ? 0.339 -40.469 -6.797 1 96.69 85 ALA B N 1
ATOM 3204 C CA . ALA B 1 85 ? -0.279 -41.062 -7.988 1 96.69 85 ALA B CA 1
ATOM 3205 C C . ALA B 1 85 ? 0.779 -41.469 -9.008 1 96.69 85 ALA B C 1
ATOM 3207 O O . ALA B 1 85 ? 0.679 -42.531 -9.617 1 96.69 85 ALA B O 1
ATOM 3208 N N . PHE B 1 86 ? 1.758 -40.656 -9.195 1 97.25 86 PHE B N 1
ATOM 3209 C CA . PHE B 1 86 ? 2.828 -40.906 -10.156 1 97.25 86 PHE B CA 1
ATOM 3210 C C . PHE B 1 86 ? 3.576 -42.188 -9.805 1 97.25 86 PHE B C 1
ATOM 3212 O O . PHE B 1 86 ? 3.834 -43 -10.68 1 97.25 86 PHE B O 1
ATOM 3219 N N . ASN B 1 87 ? 3.846 -42.344 -8.562 1 96.19 87 ASN B N 1
ATOM 3220 C CA . ASN B 1 87 ? 4.629 -43.469 -8.094 1 96.19 87 ASN B CA 1
ATOM 3221 C C . ASN B 1 87 ? 3.814 -44.75 -8.125 1 96.19 87 ASN B C 1
ATOM 3223 O O . ASN B 1 87 ? 4.375 -45.844 -8.086 1 96.19 87 ASN B O 1
ATOM 3227 N N . SER B 1 88 ? 2.494 -44.625 -8.258 1 95.75 88 SER B N 1
ATOM 3228 C CA . SER B 1 88 ? 1.623 -45.781 -8.258 1 95.75 88 SER B CA 1
ATOM 3229 C C . SER B 1 88 ? 1.395 -46.312 -9.672 1 95.75 88 SER B C 1
ATOM 3231 O O . SER B 1 88 ? 0.817 -47.375 -9.859 1 95.75 88 SER B O 1
ATOM 3233 N N . LEU B 1 89 ? 1.883 -45.562 -10.617 1 94.81 89 LEU B N 1
ATOM 3234 C CA . LEU B 1 89 ? 1.664 -45.969 -12 1 94.81 89 LEU B CA 1
ATOM 3235 C C . L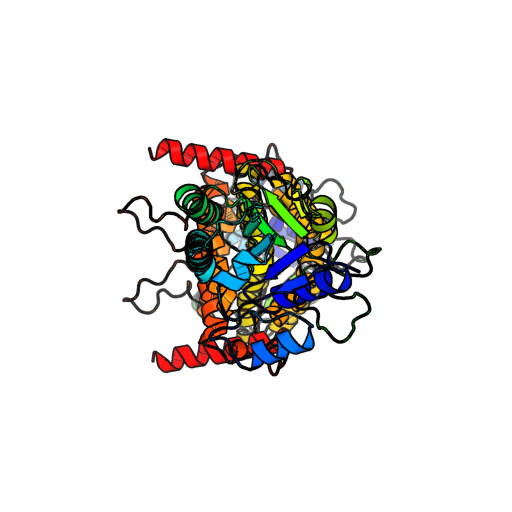EU B 1 89 ? 2.379 -47.281 -12.305 1 94.81 89 LEU B C 1
ATOM 3237 O O . LEU B 1 89 ? 3.525 -47.469 -11.906 1 94.81 89 LEU B O 1
ATOM 3241 N N . SER B 1 90 ? 1.665 -48.219 -13.023 1 91.56 90 SER B N 1
ATOM 3242 C CA . SER B 1 90 ? 2.213 -49.469 -13.516 1 91.56 90 SER B CA 1
ATOM 3243 C C . SER B 1 90 ? 1.726 -49.75 -14.93 1 91.56 90 SER B C 1
ATOM 3245 O O . SER B 1 90 ? 0.534 -50 -15.148 1 91.56 90 SER B O 1
ATOM 3247 N N . PRO B 1 91 ? 2.641 -49.719 -15.938 1 90.25 91 PRO B N 1
ATOM 3248 C CA . PRO B 1 91 ? 4.074 -49.406 -15.859 1 90.25 91 PRO B CA 1
ATOM 3249 C C . PRO B 1 91 ? 4.359 -47.938 -15.586 1 90.25 91 PRO B C 1
ATOM 3251 O O . PRO B 1 91 ? 3.461 -47.094 -15.688 1 90.25 91 PRO B O 1
ATOM 3254 N N . PRO B 1 92 ? 5.582 -47.656 -15.266 1 88.56 92 PRO B N 1
ATOM 3255 C CA . PRO B 1 92 ? 5.945 -46.25 -15.039 1 88.56 92 PRO B CA 1
ATOM 3256 C C . PRO B 1 92 ? 5.793 -45.406 -16.297 1 88.56 92 PRO B C 1
ATOM 3258 O O . PRO B 1 92 ? 5.836 -45.906 -17.406 1 88.56 92 PRO B O 1
ATOM 3261 N N . LYS B 1 93 ? 5.562 -44.219 -16.016 1 89.88 93 LYS B N 1
ATOM 3262 C CA . LYS B 1 93 ? 5.422 -43.281 -17.141 1 89.88 93 LYS B CA 1
ATOM 3263 C C . LYS B 1 93 ? 6.719 -43.156 -17.938 1 89.88 93 LYS B C 1
ATOM 3265 O O . LYS B 1 93 ? 7.801 -43.031 -17.359 1 89.88 93 LYS B O 1
ATOM 3270 N N . SER B 1 94 ? 6.57 -43.312 -19.156 1 82.38 94 SER B N 1
ATOM 3271 C CA . SER B 1 94 ? 7.727 -43.344 -20.047 1 82.38 94 SER B CA 1
ATOM 3272 C C . SER B 1 94 ? 8.297 -41.938 -20.234 1 82.38 94 SER B C 1
ATOM 3274 O O . SER B 1 94 ? 9.516 -41.75 -20.328 1 82.38 94 SER B O 1
ATOM 3276 N N . SER B 1 95 ? 7.465 -40.938 -20.422 1 81.94 95 SER B N 1
ATOM 3277 C CA . SER B 1 95 ? 7.895 -39.531 -20.625 1 81.94 95 SER B CA 1
ATOM 3278 C C . SER B 1 95 ? 7.879 -38.781 -19.312 1 81.94 95 SER B C 1
ATOM 3280 O O . SER B 1 95 ? 7.074 -39.062 -18.422 1 81.94 95 SER B O 1
ATOM 3282 N N . PRO B 1 96 ? 8.797 -37.844 -19.281 1 89.56 96 PRO B N 1
ATOM 3283 C CA . PRO B 1 96 ? 8.836 -37.031 -18.047 1 89.56 96 PRO B CA 1
ATOM 3284 C C . PRO B 1 96 ? 7.574 -36.219 -17.859 1 89.56 96 PRO B C 1
ATOM 3286 O O . PRO B 1 96 ? 7.02 -35.688 -18.828 1 89.56 96 PRO B O 1
ATOM 3289 N N . LEU B 1 97 ? 7.082 -36.219 -16.703 1 97.12 97 LEU B N 1
ATOM 3290 C CA . LEU B 1 97 ? 6 -35.344 -16.297 1 97.12 97 LEU B CA 1
ATOM 3291 C C . LEU B 1 97 ? 6.555 -34 -15.812 1 97.12 97 LEU B C 1
ATOM 3293 O O . LEU B 1 97 ? 7.461 -33.969 -14.977 1 97.12 97 LEU B O 1
ATOM 3297 N N . PHE B 1 98 ? 6.133 -32.938 -16.422 1 98.5 98 PHE B N 1
ATOM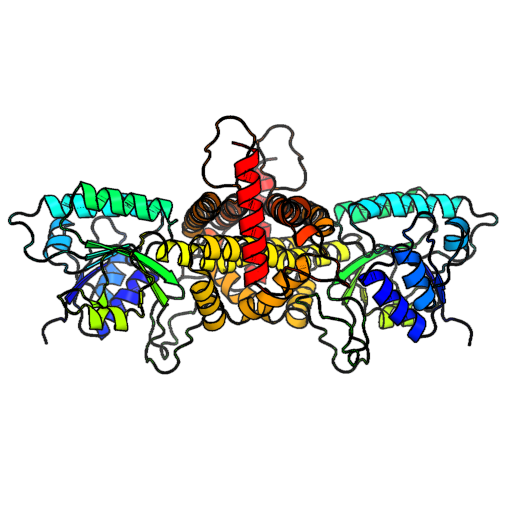 3298 C CA . PHE B 1 98 ? 6.492 -31.594 -15.945 1 98.5 98 PHE B CA 1
ATOM 3299 C C . PHE B 1 98 ? 5.438 -31.062 -14.984 1 98.5 98 PHE B C 1
ATOM 3301 O O . PHE B 1 98 ? 4.246 -31.062 -15.297 1 98.5 98 PHE B O 1
ATOM 3308 N N . TYR B 1 99 ? 5.875 -30.75 -13.82 1 98.62 99 TYR B N 1
ATOM 3309 C CA . TYR B 1 99 ? 5.012 -30.172 -12.797 1 98.62 99 TYR B CA 1
ATOM 3310 C C . TYR B 1 99 ? 5.301 -28.688 -12.617 1 98.62 99 TYR B C 1
ATOM 3312 O O . TYR B 1 99 ? 6.352 -28.312 -12.094 1 98.62 99 TYR B O 1
ATOM 3320 N N . LEU B 1 100 ? 4.41 -27.844 -13.078 1 98.81 100 LEU B N 1
ATOM 3321 C CA . LEU B 1 100 ? 4.547 -26.391 -12.93 1 98.81 100 LEU B CA 1
ATOM 3322 C C . LEU B 1 100 ? 3.787 -25.906 -11.703 1 98.81 100 LEU B C 1
ATOM 3324 O O . LEU B 1 100 ? 2.555 -25.922 -11.68 1 98.81 100 LEU B O 1
ATOM 3328 N N . ASP B 1 101 ? 4.523 -25.5 -10.695 1 98.69 101 ASP B N 1
ATOM 3329 C CA . ASP B 1 101 ? 3.912 -24.875 -9.523 1 98.69 101 ASP B CA 1
ATOM 3330 C C . ASP B 1 101 ? 3.66 -23.391 -9.758 1 98.69 101 ASP B C 1
ATOM 3332 O O . ASP B 1 101 ? 4.555 -22.562 -9.57 1 98.69 101 ASP B O 1
ATOM 3336 N N . LEU B 1 102 ? 2.434 -23.062 -10.109 1 98.5 102 LEU B N 1
ATOM 3337 C CA . LEU B 1 102 ? 2.096 -21.688 -10.469 1 98.5 102 LEU B CA 1
ATOM 3338 C C . LEU B 1 102 ? 1.279 -21.016 -9.367 1 98.5 102 LEU B C 1
ATOM 3340 O O . LEU B 1 102 ? 0.459 -20.141 -9.641 1 98.5 102 LEU B O 1
ATOM 3344 N N . ASN B 1 103 ? 1.453 -21.531 -8.117 1 97.44 103 ASN B N 1
ATOM 3345 C CA . ASN B 1 103 ? 0.701 -21.062 -6.957 1 97.44 103 ASN B CA 1
ATOM 3346 C C . ASN B 1 103 ? 1.299 -19.781 -6.383 1 97.44 103 ASN B C 1
ATOM 3348 O O . ASN B 1 103 ? 2.48 -19.5 -6.582 1 97.44 103 ASN B O 1
ATOM 3352 N N . ALA B 1 104 ? 0.451 -19.016 -5.723 1 97.56 104 ALA B N 1
ATOM 3353 C CA . ALA B 1 104 ? 0.9 -17.812 -5.02 1 97.56 104 ALA B CA 1
ATOM 3354 C C . ALA B 1 104 ? 1.558 -18.172 -3.689 1 97.56 104 ALA B C 1
ATOM 3356 O O . ALA B 1 104 ? 0.987 -17.922 -2.623 1 97.56 104 ALA B O 1
ATOM 3357 N N . ILE B 1 105 ? 2.764 -18.703 -3.709 1 98.25 105 ILE B N 1
ATOM 3358 C CA . ILE B 1 105 ? 3.469 -19.172 -2.518 1 98.25 105 ILE B CA 1
ATOM 3359 C C . ILE B 1 105 ? 4.84 -18.5 -2.439 1 98.25 105 ILE B C 1
ATOM 3361 O O . ILE B 1 105 ? 5.328 -17.953 -3.432 1 98.25 105 ILE B O 1
ATOM 3365 N N . ALA B 1 106 ? 5.461 -18.531 -1.257 1 98.5 106 ALA B N 1
ATOM 3366 C CA . ALA B 1 106 ? 6.789 -17.984 -1.022 1 98.5 106 ALA B CA 1
ATOM 3367 C C . ALA B 1 106 ? 7.871 -18.859 -1.645 1 98.5 106 ALA B C 1
ATOM 3369 O O . ALA B 1 106 ? 7.652 -20.047 -1.871 1 98.5 106 ALA B O 1
ATOM 3370 N N . PRO B 1 107 ? 9.039 -18.25 -1.902 1 98.5 107 PRO B N 1
ATOM 3371 C CA . PRO B 1 107 ? 10.172 -19.047 -2.389 1 98.5 107 PRO B CA 1
ATOM 3372 C C . PRO B 1 107 ? 10.477 -20.25 -1.487 1 98.5 107 PRO B C 1
ATOM 3374 O O . PRO B 1 107 ? 10.75 -21.344 -1.98 1 98.5 107 PRO B O 1
ATOM 3377 N N . ALA B 1 108 ? 10.422 -20.047 -0.184 1 97.62 108 ALA B N 1
ATOM 3378 C CA . ALA B 1 108 ? 10.695 -21.125 0.755 1 97.62 108 ALA B CA 1
ATOM 3379 C C . ALA B 1 108 ? 9.695 -22.266 0.574 1 97.62 108 ALA B C 1
ATOM 3381 O O . ALA B 1 108 ? 10.062 -23.438 0.633 1 97.62 108 ALA B O 1
ATOM 3382 N N . THR B 1 109 ? 8.453 -21.938 0.377 1 98.19 109 THR B N 1
ATOM 3383 C CA . THR B 1 109 ? 7.426 -22.938 0.143 1 98.19 109 THR B CA 1
ATOM 3384 C C . THR B 1 109 ? 7.652 -23.656 -1.189 1 98.19 109 THR B C 1
ATOM 3386 O O . THR B 1 109 ? 7.504 -24.875 -1.281 1 98.19 109 THR B O 1
ATOM 3389 N N . ALA B 1 110 ? 7.977 -22.891 -2.197 1 98.69 110 ALA B N 1
ATOM 3390 C CA . ALA B 1 110 ? 8.281 -23.484 -3.498 1 98.69 110 ALA B CA 1
ATOM 3391 C C . ALA B 1 110 ? 9.438 -24.484 -3.389 1 98.69 110 ALA B C 1
ATOM 3393 O O . ALA B 1 110 ? 9.391 -25.562 -3.992 1 98.69 110 ALA B O 1
ATOM 3394 N N . ARG B 1 111 ? 10.453 -24.125 -2.627 1 98.5 111 ARG B N 1
ATOM 3395 C CA . ARG B 1 111 ? 11.586 -25.016 -2.426 1 98.5 111 ARG B CA 1
ATOM 3396 C C . ARG B 1 111 ? 11.172 -26.266 -1.671 1 98.5 111 ARG B C 1
ATOM 3398 O O . ARG B 1 111 ? 11.688 -27.359 -1.936 1 98.5 111 ARG B O 1
ATOM 3405 N N . SER B 1 112 ? 10.234 -26.078 -0.771 1 98.25 112 SER B N 1
ATOM 3406 C CA . SER B 1 112 ? 9.711 -27.234 -0.048 1 98.25 112 SER B CA 1
ATOM 3407 C C . SER B 1 112 ? 8.969 -28.188 -0.982 1 98.25 112 SER B C 1
ATOM 3409 O O . SER B 1 112 ? 9.125 -29.406 -0.886 1 98.25 112 SER B O 1
ATOM 3411 N N . VAL B 1 113 ? 8.164 -27.672 -1.84 1 98.62 113 VAL B N 1
ATOM 3412 C CA . VAL B 1 113 ? 7.441 -28.484 -2.822 1 98.62 113 VAL B CA 1
ATOM 3413 C C . VAL B 1 113 ? 8.43 -29.172 -3.75 1 98.62 113 VAL B C 1
ATOM 3415 O O . VAL B 1 113 ? 8.312 -30.375 -4.008 1 98.62 113 VAL B O 1
ATOM 3418 N N . ALA B 1 114 ? 9.398 -28.438 -4.203 1 98.69 114 ALA B N 1
ATOM 3419 C CA . ALA B 1 114 ? 10.43 -28.984 -5.086 1 98.69 114 ALA B CA 1
ATOM 3420 C C . ALA B 1 114 ? 11.188 -30.125 -4.41 1 98.69 114 ALA B C 1
ATOM 3422 O O . ALA B 1 114 ? 11.461 -31.141 -5.039 1 98.69 114 ALA B O 1
ATOM 3423 N N . SER B 1 115 ? 11.562 -29.859 -3.17 1 98.38 115 SER B N 1
ATOM 3424 C CA . SER B 1 115 ? 12.297 -30.875 -2.408 1 98.38 115 SER B CA 1
ATOM 3425 C C . SER B 1 115 ? 11.484 -32.156 -2.258 1 98.38 115 SER B C 1
ATOM 3427 O O . SER B 1 115 ? 12.016 -33.25 -2.4 1 98.38 115 SER B O 1
ATOM 3429 N N . HIS B 1 116 ? 10.242 -32 -2.008 1 98.56 116 HIS B N 1
ATOM 3430 C CA . HIS B 1 116 ? 9.375 -33.156 -1.891 1 98.56 116 HIS B CA 1
ATOM 3431 C C . HIS B 1 116 ? 9.344 -33.969 -3.193 1 98.56 116 HIS B C 1
ATOM 3433 O O . HIS B 1 116 ? 9.5 -35.188 -3.184 1 98.56 116 HIS B O 1
ATOM 3439 N N . ILE B 1 117 ? 9.156 -33.312 -4.293 1 98.19 117 ILE B N 1
ATOM 3440 C CA . ILE B 1 117 ? 9.023 -33.969 -5.594 1 98.19 117 ILE B CA 1
ATOM 3441 C C . ILE B 1 117 ? 10.352 -34.625 -5.969 1 98.19 117 ILE B C 1
ATOM 3443 O O . ILE B 1 117 ? 10.375 -35.781 -6.383 1 98.19 117 ILE B O 1
ATOM 3447 N N . SER B 1 118 ? 11.461 -33.875 -5.762 1 96.81 118 SER B N 1
ATOM 3448 C CA . SER B 1 118 ? 12.773 -34.406 -6.137 1 96.81 118 SER B CA 1
ATOM 3449 C C . SER B 1 118 ? 13.125 -35.656 -5.32 1 96.81 118 SER B C 1
ATOM 3451 O O . SER B 1 118 ? 13.781 -36.562 -5.824 1 96.81 118 SER B O 1
ATOM 3453 N N . THR B 1 119 ? 12.68 -35.688 -4.07 1 97.44 119 THR B N 1
ATOM 3454 C CA . THR B 1 119 ? 13.008 -36.781 -3.172 1 97.44 119 THR B CA 1
ATOM 3455 C C . THR B 1 119 ? 12.117 -38 -3.445 1 97.44 119 THR B C 1
ATOM 3457 O O . THR B 1 119 ? 12.594 -39.125 -3.457 1 97.44 119 THR B O 1
ATOM 3460 N N . THR B 1 120 ? 10.875 -37.75 -3.762 1 96.94 120 THR B N 1
ATOM 3461 C CA . THR B 1 120 ? 9.914 -38.844 -3.824 1 96.94 120 THR B CA 1
ATOM 3462 C C . THR B 1 120 ? 9.734 -39.312 -5.262 1 96.94 120 THR B C 1
ATOM 3464 O O . THR B 1 120 ? 9.422 -40.5 -5.504 1 96.94 120 THR B O 1
ATOM 3467 N N . SER B 1 121 ? 9.836 -38.438 -6.195 1 95.94 121 SER B N 1
ATOM 3468 C CA . SER B 1 121 ? 9.617 -38.75 -7.609 1 95.94 121 SER B CA 1
ATOM 3469 C C . SER B 1 121 ? 10.594 -37.969 -8.492 1 95.94 121 SER B C 1
ATOM 3471 O O . SER B 1 121 ? 10.18 -37.125 -9.273 1 95.94 121 SER B O 1
ATOM 3473 N N . PRO B 1 122 ? 11.844 -38.344 -8.492 1 93.69 122 PRO B N 1
ATOM 3474 C CA . PRO B 1 122 ? 12.891 -37.594 -9.18 1 93.69 122 PRO B CA 1
ATOM 3475 C C . PRO B 1 122 ? 12.664 -37.5 -10.688 1 93.69 122 PRO B C 1
ATOM 3477 O O . PRO B 1 122 ? 13.25 -36.656 -11.359 1 93.69 122 PRO B O 1
ATOM 3480 N N . SER B 1 123 ? 11.828 -38.375 -11.219 1 94.75 123 SER B N 1
ATOM 3481 C CA . SER B 1 123 ? 11.562 -38.344 -12.656 1 94.75 123 SER B CA 1
ATOM 3482 C C . SER B 1 123 ? 10.625 -37.219 -13.039 1 94.75 123 SER B C 1
ATOM 3484 O O . SER B 1 123 ? 10.492 -36.875 -14.219 1 94.75 123 SER B O 1
ATOM 3486 N N . ILE B 1 124 ? 9.914 -36.656 -12.078 1 97.56 124 ILE B N 1
ATOM 3487 C CA . ILE B 1 124 ? 9.07 -35.5 -12.328 1 97.56 124 ILE B CA 1
ATOM 3488 C C . ILE B 1 124 ? 9.93 -34.219 -12.414 1 97.56 124 ILE B C 1
ATOM 3490 O O . ILE B 1 124 ? 10.781 -34 -11.547 1 97.56 124 ILE B O 1
ATOM 3494 N N . LYS B 1 125 ? 9.789 -33.5 -13.477 1 98.25 125 LYS B N 1
ATOM 3495 C CA . LYS B 1 125 ? 10.516 -32.25 -13.641 1 98.25 125 LYS B CA 1
ATOM 3496 C C . LYS B 1 125 ? 9.734 -31.078 -13.047 1 98.25 125 LYS B C 1
ATOM 3498 O O . LYS B 1 125 ? 8.688 -30.688 -13.57 1 98.25 125 LYS B O 1
ATOM 3503 N N . PHE B 1 126 ? 10.273 -30.5 -11.977 1 98.62 126 PHE B N 1
ATOM 3504 C CA . PHE B 1 126 ? 9.617 -29.422 -11.25 1 98.62 126 PHE B CA 1
ATOM 3505 C C . PHE B 1 126 ? 9.992 -28.078 -11.836 1 98.62 126 PHE B C 1
ATOM 3507 O O . PHE B 1 126 ? 11.164 -27.797 -12.094 1 98.62 126 PHE B O 1
ATOM 3514 N N . ILE B 1 127 ? 9.008 -27.219 -12.07 1 98.81 127 ILE B N 1
ATOM 3515 C CA . ILE B 1 127 ? 9.203 -25.844 -12.516 1 98.81 127 ILE B CA 1
ATOM 3516 C C . ILE B 1 127 ? 8.531 -24.891 -11.539 1 98.81 127 ILE B C 1
ATOM 3518 O O . ILE B 1 127 ? 7.324 -24.984 -11.289 1 98.81 127 ILE B O 1
ATOM 3522 N N . ASP B 1 128 ? 9.328 -24 -10.93 1 98.88 128 ASP B N 1
ATOM 3523 C CA . ASP B 1 128 ? 8.844 -22.922 -10.078 1 98.88 128 ASP B CA 1
ATOM 3524 C C . ASP B 1 128 ? 8.211 -21.812 -10.914 1 98.88 128 ASP B C 1
ATOM 3526 O O . ASP B 1 128 ? 8.789 -21.375 -11.914 1 98.88 128 ASP B O 1
ATOM 3530 N N . GLY B 1 129 ? 7.039 -21.359 -10.484 1 98.69 129 GLY B N 1
ATOM 3531 C CA . GLY B 1 129 ? 6.402 -20.297 -11.25 1 98.69 129 GLY B CA 1
ATOM 3532 C C . GLY B 1 129 ? 5.434 -19.469 -10.422 1 98.69 129 GLY B C 1
ATOM 3533 O O . GLY B 1 129 ? 5.332 -19.656 -9.203 1 98.69 129 GLY B O 1
ATOM 3534 N N . GLY B 1 130 ? 4.836 -18.516 -11.016 1 98.19 130 GLY B N 1
ATOM 3535 C CA . GLY B 1 130 ? 3.777 -17.641 -10.516 1 98.19 130 GLY B CA 1
ATOM 3536 C C . GLY B 1 130 ? 2.998 -16.953 -11.617 1 98.19 130 GLY B C 1
ATOM 3537 O O . GLY B 1 130 ? 3.51 -16.766 -12.727 1 98.19 130 GLY B O 1
ATOM 3538 N N . ILE B 1 131 ? 1.793 -16.672 -11.312 1 97.81 131 ILE B N 1
ATOM 3539 C CA . ILE B 1 131 ? 0.948 -16.016 -12.305 1 97.81 131 ILE B CA 1
ATOM 3540 C C . ILE B 1 131 ? 0.744 -14.555 -11.922 1 97.81 131 ILE B C 1
ATOM 3542 O O . ILE B 1 131 ? 0.27 -14.25 -10.82 1 97.81 131 ILE B O 1
ATOM 3546 N N . ILE B 1 132 ? 1.101 -13.641 -12.797 1 97.38 132 ILE B N 1
ATOM 3547 C CA . ILE B 1 132 ? 0.937 -12.203 -12.594 1 97.38 132 ILE B CA 1
ATOM 3548 C C . ILE B 1 132 ? -0.051 -11.648 -13.609 1 97.38 132 ILE B C 1
ATOM 3550 O O . ILE B 1 132 ? 0.206 -11.68 -14.82 1 97.38 132 ILE B O 1
ATOM 3554 N N . GLY B 1 133 ? -1.151 -11.117 -13.117 1 93.94 133 GLY B N 1
ATOM 3555 C CA . GLY B 1 133 ? -2.184 -10.594 -14 1 93.94 133 GLY B CA 1
ATOM 3556 C C . GLY B 1 133 ? -3.475 -11.391 -13.945 1 93.94 133 GLY B C 1
ATOM 3557 O O . GLY B 1 133 ? -3.6 -12.328 -13.148 1 93.94 133 GLY B O 1
ATOM 3558 N N . GLY B 1 134 ? -4.449 -11.078 -14.766 1 90.94 134 GLY B N 1
ATOM 3559 C CA . GLY B 1 134 ? -5.762 -11.703 -14.766 1 90.94 134 GLY B CA 1
ATOM 3560 C C . GLY B 1 134 ? -5.809 -12.992 -15.562 1 90.94 134 GLY B C 1
ATOM 3561 O O . GLY B 1 134 ? -4.898 -13.281 -16.344 1 90.94 134 GLY B O 1
ATOM 3562 N N . ALA B 1 135 ? -6.895 -13.719 -15.328 1 92.19 135 ALA B N 1
ATOM 3563 C CA . ALA B 1 135 ? -7.094 -14.961 -16.062 1 92.19 135 ALA B CA 1
ATOM 3564 C C . ALA B 1 135 ? -7.195 -14.703 -17.562 1 92.19 135 ALA B C 1
ATOM 3566 O O . ALA B 1 135 ? -7.762 -13.695 -17.984 1 92.19 135 ALA B O 1
ATOM 3567 N N . PRO B 1 136 ? -6.664 -15.633 -18.328 1 94.56 136 PRO B N 1
ATOM 3568 C CA . PRO B 1 136 ? -6.777 -15.492 -19.781 1 94.56 136 PRO B CA 1
ATOM 3569 C C . PRO B 1 136 ? -8.227 -15.359 -20.25 1 94.56 136 PRO B C 1
ATOM 3571 O O . PRO B 1 136 ? -9.109 -16.031 -19.734 1 94.56 136 PRO B O 1
ATOM 3574 N N . LYS B 1 137 ? -8.438 -14.461 -21.188 1 92.44 137 LYS B N 1
ATOM 3575 C CA . LYS B 1 137 ? -9.742 -14.273 -21.812 1 92.44 137 LYS B CA 1
ATOM 3576 C C . LYS B 1 137 ? -9.594 -13.664 -23.203 1 92.44 137 LYS B C 1
ATOM 3578 O O . LYS B 1 137 ? -8.617 -12.977 -23.484 1 92.44 137 LYS B O 1
ATOM 3583 N N . LEU B 1 138 ? -10.547 -13.977 -23.969 1 92.56 138 LEU B N 1
ATOM 3584 C CA . LEU B 1 138 ? -10.578 -13.32 -25.266 1 92.56 138 LEU B CA 1
ATOM 3585 C C . LEU B 1 138 ? -10.82 -11.82 -25.109 1 92.56 138 LEU B C 1
ATOM 3587 O O . LEU B 1 138 ? -11.703 -11.398 -24.359 1 92.56 138 LEU B O 1
ATOM 3591 N N . LYS B 1 139 ? -10.023 -11.008 -25.719 1 89.5 139 LYS B N 1
ATOM 3592 C CA . LYS B 1 139 ? -10.094 -9.562 -25.578 1 89.5 139 LYS B CA 1
ATOM 3593 C C . LYS B 1 139 ? -11.438 -9.023 -26.062 1 89.5 139 LYS B C 1
ATOM 3595 O O . LYS B 1 139 ? -11.938 -8.023 -25.547 1 89.5 139 LYS B O 1
ATOM 3600 N N . ASN B 1 140 ? -12.094 -9.617 -26.953 1 85.69 140 ASN B N 1
ATOM 3601 C CA . ASN B 1 140 ? -13.391 -9.164 -27.453 1 85.69 140 ASN B CA 1
ATOM 3602 C C . ASN B 1 140 ? -14.539 -9.742 -26.625 1 85.69 140 ASN B C 1
ATOM 3604 O O . ASN B 1 140 ? -15.703 -9.445 -26.891 1 85.69 140 ASN B O 1
ATOM 3608 N N . ASP B 1 141 ? -14.117 -10.508 -25.578 1 82.69 141 ASP B N 1
ATOM 3609 C CA . ASP B 1 141 ? -15.133 -11.039 -24.672 1 82.69 141 ASP B CA 1
ATOM 3610 C C . ASP B 1 141 ? -15.633 -9.953 -23.719 1 82.69 141 ASP B C 1
ATOM 3612 O O . ASP B 1 141 ? -14.891 -9.484 -22.859 1 82.69 141 ASP B O 1
ATOM 3616 N N . THR B 1 142 ? -16.797 -9.508 -23.844 1 75.56 142 THR B N 1
ATOM 3617 C CA . THR B 1 142 ? -17.375 -8.453 -23.016 1 75.56 142 THR B CA 1
ATOM 3618 C C . THR B 1 142 ? -18.172 -9.047 -21.859 1 75.56 142 THR B C 1
ATOM 3620 O O . THR B 1 142 ? -18.75 -8.312 -21.047 1 75.56 142 THR B O 1
ATOM 3623 N N . THR B 1 143 ? -18.219 -10.328 -21.797 1 70.81 143 THR B N 1
ATOM 3624 C CA . THR B 1 143 ? -19.062 -10.984 -20.812 1 70.81 143 THR B CA 1
ATOM 3625 C C . THR B 1 143 ? -18.281 -11.289 -19.531 1 70.81 143 THR B C 1
ATOM 3627 O O . THR B 1 143 ? -18.859 -11.445 -18.469 1 70.81 143 THR B O 1
ATOM 3630 N N . THR B 1 144 ? -17.031 -11.344 -19.688 1 69.69 144 THR B N 1
ATOM 3631 C CA . THR B 1 144 ? -16.203 -11.656 -18.531 1 69.69 144 THR B CA 1
ATOM 3632 C C . THR B 1 144 ? -15.68 -10.375 -17.875 1 69.69 144 THR B C 1
ATOM 3634 O O . THR B 1 144 ? -14.961 -9.602 -18.516 1 69.69 144 THR B O 1
ATOM 3637 N N . PRO B 1 145 ? -16.156 -10.156 -16.656 1 66.56 145 PRO B N 1
ATOM 3638 C CA . PRO B 1 145 ? -15.703 -8.93 -15.992 1 66.56 145 PRO B CA 1
ATOM 3639 C C . PRO B 1 145 ? -14.211 -8.953 -15.656 1 66.56 145 PRO B C 1
ATOM 3641 O O . PRO B 1 145 ? -13.648 -10.023 -15.398 1 66.56 145 PRO B O 1
ATOM 3644 N N . ASN B 1 146 ? -13.641 -7.711 -15.781 1 66.44 146 ASN B N 1
ATOM 3645 C CA . ASN B 1 146 ? -12.273 -7.559 -15.297 1 66.44 146 ASN B CA 1
ATOM 3646 C C . ASN B 1 146 ? -12.227 -7.516 -13.766 1 66.44 146 ASN B C 1
ATOM 3648 O O . ASN B 1 146 ? -12.898 -6.695 -13.148 1 66.44 146 ASN B O 1
ATOM 3652 N N . THR B 1 147 ? -11.492 -8.406 -13.219 1 68.44 147 THR B N 1
ATOM 3653 C CA . THR B 1 147 ? -11.523 -8.516 -11.766 1 68.44 147 THR B CA 1
ATOM 3654 C C . THR B 1 147 ? -10.156 -8.203 -11.164 1 68.44 147 THR B C 1
ATOM 3656 O O . THR B 1 147 ? -9.883 -8.555 -10.016 1 68.44 147 THR B O 1
ATOM 3659 N N . THR B 1 148 ? -9.25 -7.688 -11.992 1 76.06 148 THR B N 1
ATOM 3660 C CA . THR B 1 148 ? -7.91 -7.398 -11.484 1 76.06 148 THR B CA 1
ATOM 3661 C C . THR B 1 148 ? -7.492 -5.977 -11.844 1 76.06 148 THR B C 1
ATOM 3663 O O . THR B 1 148 ? -8.008 -5.395 -12.797 1 76.06 148 THR B O 1
ATOM 3666 N N . ALA B 1 149 ? -6.566 -5.469 -11.062 1 73.25 149 ALA B N 1
ATOM 3667 C CA . ALA B 1 149 ? -6.008 -4.141 -11.312 1 73.25 149 ALA B CA 1
ATOM 3668 C C . ALA B 1 149 ? -4.973 -4.184 -12.43 1 73.25 149 ALA B C 1
ATOM 3670 O O . ALA B 1 149 ? -4.641 -3.148 -13.016 1 73.25 149 ALA B O 1
ATOM 3671 N N . SER B 1 150 ? -4.586 -5.297 -12.812 1 85.25 150 SER B N 1
ATOM 3672 C CA . SER B 1 150 ? -3.551 -5.473 -13.82 1 85.25 150 SER B CA 1
ATOM 3673 C C . SER B 1 150 ? -4.129 -5.367 -15.227 1 85.25 150 SER B C 1
ATOM 3675 O O . SER B 1 150 ? -5.27 -5.77 -15.469 1 85.25 150 SER B O 1
ATOM 3677 N N . ILE B 1 151 ? -3.334 -4.797 -16.062 1 85.19 151 ILE B N 1
ATOM 3678 C CA . ILE B 1 151 ? -3.729 -4.707 -17.469 1 85.19 151 ILE B CA 1
ATOM 3679 C C . ILE B 1 151 ? -2.832 -5.605 -18.312 1 85.19 151 ILE B C 1
ATOM 3681 O O . ILE B 1 151 ? -1.73 -5.969 -17.891 1 85.19 151 ILE B O 1
ATOM 3685 N N . ASP B 1 152 ? -3.363 -6.008 -19.453 1 88.25 152 ASP B N 1
ATOM 3686 C CA . ASP B 1 152 ? -2.566 -6.723 -20.438 1 88.25 152 ASP B CA 1
ATOM 3687 C C . ASP B 1 152 ? -1.858 -5.75 -21.391 1 88.25 152 ASP B C 1
ATOM 3689 O O . ASP B 1 152 ? -2.508 -5.035 -22.156 1 88.25 152 ASP B O 1
ATOM 3693 N N . PRO B 1 153 ? -0.53 -5.812 -21.297 1 86.94 153 PRO B N 1
ATOM 3694 C CA . PRO B 1 153 ? 0.19 -4.848 -22.141 1 86.94 153 PRO B CA 1
ATOM 3695 C C . PRO B 1 153 ? 0.227 -5.25 -23.609 1 86.94 153 PRO B C 1
ATOM 3697 O O . PRO B 1 153 ? 0.581 -4.434 -24.469 1 86.94 153 PRO B O 1
ATOM 3700 N N . ASP B 1 154 ? -0.012 -6.52 -23.859 1 85.38 154 ASP B N 1
ATOM 3701 C CA . ASP B 1 154 ? 0.034 -7.02 -25.234 1 85.38 154 ASP B CA 1
ATOM 3702 C C . ASP B 1 154 ? -1.286 -6.762 -25.953 1 85.38 154 ASP B C 1
ATOM 3704 O O . ASP B 1 154 ? -2.236 -7.531 -25.812 1 85.38 154 ASP B O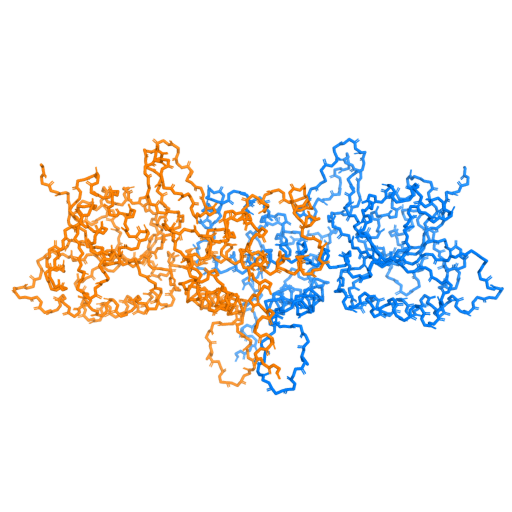 1
ATOM 3708 N N . LEU B 1 155 ? -1.232 -5.867 -26.844 1 82.56 155 LEU B N 1
ATOM 3709 C CA . LEU B 1 155 ? -2.465 -5.465 -27.516 1 82.56 155 LEU B CA 1
ATOM 3710 C C . LEU B 1 155 ? -2.668 -6.266 -28.797 1 82.56 155 LEU B C 1
ATOM 3712 O O . LEU B 1 155 ? -3.777 -6.309 -29.344 1 82.56 155 LEU B O 1
ATOM 3716 N N . GLU B 1 156 ? -1.667 -6.957 -29.203 1 87.94 156 GLU B N 1
ATOM 3717 C CA . GLU B 1 156 ? -1.729 -7.617 -30.5 1 87.94 156 GLU B CA 1
ATOM 3718 C C . GLU B 1 156 ? -2.316 -9.023 -30.375 1 87.94 156 GLU B C 1
ATOM 3720 O O . GLU B 1 156 ? -3.035 -9.477 -31.266 1 87.94 156 GLU B O 1
ATOM 3725 N N . HIS B 1 157 ? -2.059 -9.656 -29.297 1 91.56 157 HIS B N 1
ATOM 3726 C CA . HIS B 1 157 ? -2.564 -11.008 -29.109 1 91.56 157 HIS B CA 1
ATOM 3727 C C . HIS B 1 157 ? -4.078 -11.016 -28.922 1 91.56 157 HIS B C 1
ATOM 3729 O O . HIS B 1 157 ? -4.629 -10.133 -28.25 1 91.56 157 HIS B O 1
ATOM 3735 N N . ALA B 1 158 ? -4.758 -12 -29.453 1 93.75 158 ALA B N 1
ATOM 3736 C CA . ALA B 1 158 ? -6.219 -12.055 -29.422 1 93.75 158 ALA B CA 1
ATOM 3737 C C . ALA B 1 158 ? -6.715 -12.281 -27.984 1 93.75 158 ALA B C 1
ATOM 3739 O O . ALA B 1 158 ? -7.848 -11.93 -27.656 1 93.75 158 ALA B O 1
ATOM 3740 N N . TRP B 1 159 ? -5.824 -12.875 -27.203 1 95.44 159 TRP B N 1
ATOM 3741 C CA . TRP B 1 159 ? -6.168 -13.172 -25.828 1 95.44 159 TRP B CA 1
ATOM 3742 C C . TRP B 1 159 ? -5.449 -12.227 -24.875 1 95.44 159 TRP B C 1
ATOM 3744 O O . TRP B 1 159 ? -4.297 -11.844 -25.109 1 95.44 159 TRP B O 1
ATOM 3754 N N . SER B 1 160 ? -6.137 -11.711 -23.859 1 94.44 160 SER B N 1
ATOM 3755 C CA . SER B 1 160 ? -5.426 -11.195 -22.688 1 94.44 160 SER B CA 1
ATOM 3756 C C . SER B 1 160 ? -4.812 -12.328 -21.875 1 94.44 160 SER B C 1
ATOM 3758 O O . SER B 1 160 ? -5.496 -13.289 -21.516 1 94.44 160 SER B O 1
ATOM 3760 N N . ARG B 1 161 ? -3.555 -12.258 -21.703 1 95.88 161 ARG B N 1
ATOM 3761 C CA . ARG B 1 161 ? -2.838 -13.312 -21 1 95.88 161 ARG B CA 1
ATOM 3762 C C . ARG B 1 161 ? -2.021 -12.75 -19.844 1 95.88 161 ARG B C 1
ATOM 3764 O O . ARG B 1 161 ? -1.455 -11.656 -19.953 1 95.88 161 ARG B O 1
ATOM 3771 N N . PRO B 1 162 ? -1.96 -13.445 -18.719 1 96.81 162 PRO B N 1
ATOM 3772 C CA . PRO B 1 162 ? -1.043 -13.039 -17.641 1 96.81 162 PRO B CA 1
ATOM 3773 C C . PRO B 1 162 ? 0.422 -13.281 -18 1 96.81 162 PRO B C 1
ATOM 3775 O O . PRO B 1 162 ? 0.718 -13.883 -19.047 1 96.81 162 PRO B O 1
ATOM 3778 N N . SER B 1 163 ? 1.304 -12.68 -17.219 1 97.56 163 SER B N 1
ATOM 3779 C CA . SER B 1 163 ? 2.721 -13.031 -17.219 1 97.56 163 SER B CA 1
ATOM 3780 C C . SER B 1 163 ? 3.006 -14.188 -16.266 1 97.56 163 SER B C 1
ATOM 3782 O O . SER B 1 163 ? 2.531 -14.188 -15.125 1 97.56 163 SER B O 1
ATOM 3784 N N . ILE B 1 164 ? 3.746 -15.141 -16.766 1 98.62 164 ILE B N 1
ATOM 3785 C CA . ILE B 1 164 ? 4.066 -16.297 -15.938 1 98.62 164 ILE B CA 1
ATOM 3786 C C . ILE B 1 164 ? 5.582 -16.453 -15.836 1 98.62 164 ILE B C 1
ATOM 3788 O O . ILE B 1 164 ? 6.184 -17.203 -16.609 1 98.62 164 ILE B O 1
ATOM 3792 N N . PRO B 1 165 ? 6.18 -15.789 -14.883 1 98.88 165 PRO B N 1
ATOM 3793 C CA . PRO B 1 165 ? 7.59 -16.094 -14.625 1 98.88 165 PRO B CA 1
ATOM 3794 C C . PRO B 1 165 ? 7.801 -17.547 -14.164 1 98.88 165 PRO B C 1
ATOM 3796 O O . PRO B 1 165 ? 6.988 -18.078 -13.414 1 98.88 165 PRO B O 1
ATOM 3799 N N . ILE B 1 166 ? 8.875 -18.156 -14.664 1 98.88 166 ILE B N 1
ATOM 3800 C CA . ILE B 1 166 ? 9.234 -19.516 -14.25 1 98.88 166 ILE B CA 1
ATOM 3801 C C . ILE B 1 166 ? 10.727 -19.578 -13.938 1 98.88 166 ILE B C 1
ATOM 3803 O O . ILE B 1 166 ? 11.508 -18.75 -14.43 1 98.88 166 ILE B O 1
ATOM 3807 N N . SER B 1 167 ? 11.109 -20.438 -13.086 1 98.88 167 SER B N 1
ATOM 3808 C CA . SER B 1 167 ? 12.5 -20.625 -12.711 1 98.88 167 SER B CA 1
ATOM 3809 C C . SER B 1 167 ? 12.766 -22.078 -12.289 1 98.88 167 SER B C 1
ATOM 3811 O O . SER B 1 167 ? 11.828 -22.875 -12.164 1 98.88 167 SER B O 1
ATOM 3813 N N . GLY B 1 168 ? 13.992 -22.438 -12.102 1 98.56 168 GLY B N 1
ATOM 3814 C CA . GLY B 1 168 ? 14.43 -23.781 -11.789 1 98.56 168 GLY B CA 1
ATOM 3815 C C . GLY B 1 168 ? 15.273 -24.406 -12.883 1 98.56 168 GLY B C 1
ATOM 3816 O O . GLY B 1 168 ? 15.453 -23.828 -13.945 1 98.56 168 GLY B O 1
ATOM 3817 N N . PRO B 1 169 ? 15.75 -25.562 -12.625 1 98 169 PRO B N 1
ATOM 3818 C CA . PRO B 1 169 ? 16.719 -26.172 -13.539 1 98 169 PRO B CA 1
ATOM 3819 C C . PRO B 1 169 ? 16.078 -26.609 -14.859 1 98 169 PRO B C 1
ATOM 3821 O O . PRO B 1 169 ? 16.797 -26.844 -15.844 1 98 169 PRO B O 1
ATOM 3824 N N . HIS B 1 170 ? 14.805 -26.703 -14.984 1 97.62 170 HIS B N 1
ATOM 3825 C CA . HIS B 1 170 ? 14.125 -27.156 -16.188 1 97.62 170 HIS B CA 1
ATOM 3826 C C . HIS B 1 170 ? 13.391 -26 -16.875 1 97.62 170 HIS B C 1
ATOM 3828 O O . HIS B 1 170 ? 12.438 -25.453 -16.312 1 97.62 170 HIS B O 1
ATOM 3834 N N . GLU B 1 171 ? 13.758 -25.703 -18.047 1 97.75 171 GLU B N 1
ATOM 3835 C CA . GLU B 1 171 ? 13.109 -24.672 -18.844 1 97.75 171 GLU B CA 1
ATOM 3836 C C . GLU B 1 171 ? 11.922 -25.234 -19.609 1 97.75 171 GLU B C 1
ATOM 3838 O O . GLU B 1 171 ? 12.07 -26.219 -20.359 1 97.75 171 GLU B O 1
ATOM 3843 N N . LEU B 1 172 ? 10.812 -24.609 -19.5 1 98.62 172 LEU B N 1
ATOM 3844 C CA . LEU B 1 172 ? 9.609 -25.109 -20.141 1 98.62 172 LEU B CA 1
ATOM 3845 C C . LEU B 1 172 ? 9.773 -25.156 -21.656 1 98.62 172 LEU B C 1
ATOM 3847 O O . LEU B 1 172 ? 9.32 -26.109 -22.297 1 98.62 172 LEU B O 1
ATOM 3851 N N . SER B 1 173 ? 10.453 -24.172 -22.234 1 98.44 173 SER B N 1
ATOM 3852 C CA . SER B 1 173 ? 10.602 -24.078 -23.688 1 98.44 173 SER B CA 1
ATOM 3853 C C . SER B 1 173 ? 11.43 -25.234 -24.234 1 98.44 173 SER B C 1
ATOM 3855 O O . SER B 1 173 ? 11.391 -25.5 -25.438 1 98.44 173 SER B O 1
ATOM 3857 N N . LYS B 1 174 ? 12.133 -25.922 -23.391 1 97.75 174 LYS B N 1
ATOM 3858 C CA . LYS B 1 174 ? 12.992 -27.031 -23.812 1 97.75 174 LYS B CA 1
ATOM 3859 C C . LYS B 1 174 ? 12.336 -28.375 -23.547 1 97.75 174 LYS B C 1
ATOM 3861 O O . LYS B 1 174 ? 12.922 -29.422 -23.828 1 97.75 174 LYS B O 1
ATOM 3866 N N . ALA B 1 175 ? 11.141 -28.375 -22.953 1 97.56 175 ALA B N 1
ATOM 3867 C CA . ALA B 1 175 ? 10.422 -29.625 -22.75 1 97.56 175 ALA B CA 1
ATOM 3868 C C . ALA B 1 175 ? 10.125 -30.328 -24.078 1 97.56 175 ALA B C 1
ATOM 3870 O O . ALA B 1 175 ? 9.812 -29.656 -25.062 1 97.56 175 ALA B O 1
ATOM 3871 N N . PRO B 1 176 ? 10.148 -31.609 -24.125 1 96.12 176 PRO B N 1
ATOM 3872 C CA . PRO B 1 176 ? 10.117 -32.344 -25.391 1 96.12 176 PRO B CA 1
ATOM 3873 C C . PRO B 1 176 ? 8.742 -32.312 -26.062 1 96.12 176 PRO B C 1
ATOM 3875 O O . PRO B 1 176 ? 8.656 -32.344 -27.297 1 96.12 176 PRO B O 1
ATOM 3878 N N . ILE B 1 177 ? 7.73 -32.219 -25.266 1 97.06 177 ILE B N 1
ATOM 3879 C CA . ILE B 1 177 ? 6.391 -32.312 -25.844 1 97.06 177 ILE B CA 1
ATOM 3880 C C . ILE B 1 177 ? 5.789 -30.906 -25.938 1 97.06 177 ILE B C 1
ATOM 3882 O O . ILE B 1 177 ? 5.121 -30.438 -25.016 1 97.06 177 ILE B O 1
ATOM 3886 N N . SER B 1 178 ? 5.965 -30.266 -27.078 1 97.81 178 SER B N 1
ATOM 3887 C CA . SER B 1 178 ? 5.398 -28.953 -27.422 1 97.81 178 SER B CA 1
ATOM 3888 C C . SER B 1 178 ? 5.828 -27.891 -26.422 1 97.81 178 SER B C 1
ATOM 3890 O O . SER B 1 178 ? 5.113 -26.906 -26.203 1 97.81 178 SER B O 1
ATOM 3892 N N . GLY B 1 179 ? 6.992 -28.016 -25.812 1 98.19 179 GLY B N 1
ATOM 3893 C CA . GLY B 1 179 ? 7.453 -27.141 -24.75 1 98.19 179 GLY B CA 1
ATOM 3894 C C . GLY B 1 179 ? 7.586 -25.688 -25.188 1 98.19 179 GLY B C 1
ATOM 3895 O O . GLY B 1 179 ? 7.156 -24.781 -24.469 1 98.19 179 GLY B O 1
ATOM 3896 N N . ALA B 1 180 ? 8.148 -25.453 -26.328 1 98.44 180 ALA B N 1
ATOM 3897 C CA . ALA B 1 180 ? 8.375 -24.109 -26.828 1 98.44 180 ALA B CA 1
ATOM 3898 C C . ALA B 1 180 ? 7.047 -23.406 -27.109 1 98.44 180 ALA B C 1
ATOM 3900 O O . ALA B 1 180 ? 6.883 -22.234 -26.766 1 98.44 180 ALA B O 1
ATOM 3901 N N . HIS B 1 181 ? 6.164 -24.125 -27.719 1 98.56 181 HIS B N 1
ATOM 3902 C CA . HIS B 1 181 ? 4.859 -23.547 -28.031 1 98.56 181 HIS B CA 1
ATOM 3903 C C . HIS B 1 181 ? 4.078 -23.25 -26.75 1 98.56 181 HIS B C 1
ATOM 3905 O O . HIS B 1 181 ? 3.43 -22.203 -26.656 1 98.56 181 HIS B O 1
ATOM 3911 N N . LEU B 1 182 ? 4.129 -24.172 -25.797 1 98.75 182 LEU B N 1
ATOM 3912 C CA . LEU B 1 182 ? 3.422 -24 -24.531 1 98.75 182 LEU B CA 1
ATOM 3913 C C . LEU B 1 182 ? 3.961 -22.781 -23.781 1 98.75 182 LEU B C 1
ATOM 3915 O O . LEU B 1 182 ? 3.189 -21.984 -23.234 1 98.75 182 LEU B O 1
ATOM 3919 N N . ALA B 1 183 ? 5.273 -22.656 -23.75 1 98.81 183 ALA B N 1
ATOM 3920 C CA . ALA B 1 183 ? 5.914 -21.547 -23.062 1 98.81 183 ALA B CA 1
ATOM 3921 C C . ALA B 1 183 ? 5.48 -20.219 -23.672 1 98.81 183 ALA B C 1
ATOM 3923 O O . ALA B 1 183 ? 5.219 -19.25 -22.953 1 98.81 183 ALA B O 1
ATOM 3924 N N . ASP B 1 184 ? 5.43 -20.203 -24.922 1 98 184 ASP B N 1
ATOM 3925 C CA . ASP B 1 184 ? 5.02 -18.984 -25.625 1 98 184 ASP B CA 1
ATOM 3926 C C . ASP B 1 184 ? 3.545 -18.688 -25.375 1 98 184 ASP B C 1
ATOM 3928 O O . ASP B 1 184 ? 3.184 -17.547 -25.062 1 98 184 ASP B O 1
ATOM 3932 N N . LEU B 1 185 ? 2.705 -19.703 -25.5 1 98.12 185 LEU B N 1
ATOM 3933 C CA . LEU B 1 185 ? 1.264 -19.531 -25.359 1 98.12 185 LEU B CA 1
ATOM 3934 C C . LEU B 1 185 ? 0.909 -19.047 -23.953 1 98.12 185 LEU B C 1
ATOM 3936 O O . LEU B 1 185 ? 0.046 -18.172 -23.797 1 98.12 185 LEU B O 1
ATOM 3940 N N . LEU B 1 186 ? 1.617 -19.578 -22.969 1 98.19 186 LEU B N 1
ATOM 3941 C CA . LEU B 1 186 ? 1.351 -19.219 -21.578 1 98.19 186 LEU B CA 1
ATOM 3942 C C . LEU B 1 186 ? 2.023 -17.891 -21.219 1 98.19 186 LEU B C 1
ATOM 3944 O O . LEU B 1 186 ? 1.858 -17.391 -20.094 1 98.19 186 LEU B O 1
ATOM 3948 N N . ASN B 1 187 ? 2.77 -17.328 -22.141 1 97.81 187 ASN B N 1
ATOM 3949 C CA . ASN B 1 187 ? 3.447 -16.062 -21.922 1 97.81 187 ASN B CA 1
ATOM 3950 C C . ASN B 1 187 ? 4.441 -16.141 -20.766 1 97.81 187 ASN B C 1
ATOM 3952 O O . ASN B 1 187 ? 4.438 -15.297 -19.875 1 97.81 187 ASN B O 1
ATOM 3956 N N . THR B 1 188 ? 5.285 -17.234 -20.781 1 98.44 188 THR B N 1
ATOM 3957 C CA . THR B 1 188 ? 6.227 -17.469 -19.688 1 98.44 188 THR B CA 1
ATOM 3958 C C . THR B 1 188 ? 7.492 -16.641 -19.875 1 98.44 188 THR B C 1
ATOM 3960 O O . THR B 1 188 ? 7.824 -16.25 -21 1 98.44 188 THR B O 1
ATOM 3963 N N . ASN B 1 189 ? 8.148 -16.234 -18.828 1 98.06 189 ASN B N 1
ATOM 3964 C CA . ASN B 1 189 ? 9.469 -15.617 -18.766 1 98.06 189 ASN B CA 1
ATOM 3965 C C . ASN B 1 189 ? 10.406 -16.391 -17.859 1 98.06 189 ASN B C 1
ATOM 3967 O O . ASN B 1 189 ? 10.188 -16.453 -16.641 1 98.06 189 ASN B O 1
ATOM 3971 N N . TYR B 1 190 ? 11.438 -17.047 -18.422 1 98.75 190 TYR B N 1
ATOM 3972 C CA . TYR B 1 190 ? 12.367 -17.891 -17.656 1 98.75 190 TYR B CA 1
ATOM 3973 C C . TYR B 1 190 ? 13.383 -17.031 -16.922 1 98.75 190 TYR B C 1
ATOM 3975 O O . TYR B 1 190 ? 14.109 -16.25 -17.531 1 98.75 190 TYR B O 1
ATOM 3983 N N . LEU B 1 191 ? 13.516 -17.188 -15.586 1 98.75 191 LEU B N 1
ATOM 3984 C CA . LEU B 1 191 ? 14.289 -16.266 -14.758 1 98.75 191 LEU B CA 1
ATOM 3985 C C . LEU B 1 191 ? 15.602 -16.906 -14.32 1 98.75 191 LEU B C 1
ATOM 3987 O O . LEU B 1 191 ? 16.375 -16.297 -13.578 1 98.75 191 LEU B O 1
ATOM 3991 N N . GLY B 1 192 ? 15.828 -18.109 -14.672 1 98.25 192 GLY B N 1
ATOM 3992 C CA . GLY B 1 192 ? 17.078 -18.75 -14.32 1 98.25 192 GLY B CA 1
ATOM 3993 C C . GLY B 1 192 ? 16.906 -20.078 -13.625 1 98.25 192 GLY B C 1
ATOM 3994 O O . GLY B 1 192 ? 15.773 -20.531 -13.422 1 98.25 192 GLY B O 1
ATOM 3995 N N . GLU B 1 193 ? 17.953 -20.688 -13.172 1 98.31 193 GLU B N 1
ATOM 3996 C CA . GLU B 1 193 ? 17.984 -22.094 -12.742 1 98.31 193 GLU B CA 1
ATOM 3997 C C . GLU B 1 193 ? 17.625 -22.219 -11.266 1 98.31 193 GLU B C 1
ATOM 3999 O O . GLU B 1 193 ? 17.391 -23.328 -10.773 1 98.31 193 GLU B O 1
ATOM 4004 N N . GLU B 1 194 ? 17.516 -21.141 -10.617 1 98.12 194 GLU B N 1
ATOM 4005 C CA . GLU B 1 194 ? 17.312 -21.188 -9.172 1 98.12 194 GLU B CA 1
ATOM 4006 C C . GLU B 1 194 ? 15.828 -21.234 -8.82 1 98.12 194 GLU B C 1
ATOM 4008 O O . GLU B 1 194 ? 15.055 -20.375 -9.258 1 98.12 194 GLU B O 1
ATOM 4013 N N . ILE B 1 195 ? 15.438 -22.281 -8.07 1 98.5 195 ILE B N 1
ATOM 4014 C CA . ILE B 1 195 ? 14.07 -22.359 -7.562 1 98.5 195 ILE B CA 1
ATOM 4015 C C . ILE B 1 195 ? 13.836 -21.234 -6.551 1 98.5 195 ILE B C 1
ATOM 4017 O O . ILE B 1 195 ? 14.664 -21.016 -5.664 1 98.5 195 ILE B O 1
ATOM 4021 N N . GLY B 1 196 ? 12.766 -20.531 -6.738 1 98.56 196 GLY B N 1
ATOM 4022 C CA . GLY B 1 196 ? 12.461 -19.453 -5.805 1 98.56 196 GLY B CA 1
ATOM 4023 C C . GLY B 1 196 ? 12.414 -18.094 -6.461 1 98.56 196 GLY B C 1
ATOM 4024 O O . GLY B 1 196 ? 11.742 -17.188 -5.969 1 98.56 196 GLY B O 1
ATOM 4025 N N . LYS B 1 197 ? 13.039 -17.906 -7.613 1 98.75 197 LYS B N 1
ATOM 4026 C CA . LYS B 1 197 ? 13.062 -16.609 -8.289 1 98.75 197 LYS B CA 1
ATOM 4027 C C . LYS B 1 197 ? 11.68 -16.25 -8.812 1 98.75 197 LYS B C 1
ATOM 4029 O O . LYS B 1 197 ? 11.219 -15.117 -8.625 1 98.75 197 LYS B O 1
ATOM 4034 N N . ALA B 1 198 ? 11.039 -17.172 -9.43 1 98.88 198 ALA B N 1
ATOM 4035 C CA . ALA B 1 198 ? 9.734 -16.906 -10.023 1 98.88 198 ALA B CA 1
ATOM 4036 C C . ALA B 1 198 ? 8.68 -16.688 -8.938 1 98.88 198 ALA B C 1
ATOM 4038 O O . ALA B 1 198 ? 7.91 -15.719 -9.008 1 98.88 198 ALA B O 1
ATOM 4039 N N . SER B 1 199 ? 8.625 -17.625 -7.98 1 98.81 199 SER B N 1
ATOM 4040 C CA . SER B 1 199 ? 7.699 -17.453 -6.871 1 98.81 199 SER B CA 1
ATOM 4041 C C . SER B 1 199 ? 8 -16.172 -6.098 1 98.81 199 SER B C 1
ATOM 4043 O O . SER B 1 199 ? 7.086 -15.484 -5.637 1 98.81 199 SER B O 1
ATOM 4045 N N . GLY B 1 200 ? 9.281 -15.844 -5.977 1 98.81 200 GLY B N 1
ATOM 4046 C CA . GLY B 1 200 ? 9.68 -14.609 -5.328 1 98.81 200 GLY B CA 1
ATOM 4047 C C . GLY B 1 200 ? 9.203 -13.367 -6.066 1 98.81 200 GLY B C 1
ATOM 4048 O O . GLY B 1 200 ? 8.719 -12.422 -5.445 1 98.81 200 GLY B O 1
ATOM 4049 N N . LEU B 1 201 ? 9.359 -13.352 -7.395 1 98.88 201 LEU B N 1
ATOM 4050 C CA . LEU B 1 201 ? 8.883 -12.242 -8.211 1 98.88 201 LEU B CA 1
ATOM 4051 C C . LEU B 1 201 ? 7.375 -12.055 -8.047 1 98.88 201 LEU B C 1
ATOM 4053 O O . LEU B 1 201 ? 6.895 -10.93 -7.902 1 98.88 201 LEU B O 1
ATOM 4057 N N . LYS B 1 202 ? 6.648 -13.156 -8.062 1 98.69 202 LYS B N 1
ATOM 4058 C CA . LYS B 1 202 ? 5.203 -13.117 -7.875 1 98.69 202 LYS B CA 1
ATOM 4059 C C . LYS B 1 202 ? 4.84 -12.523 -6.52 1 98.69 202 LYS B C 1
ATOM 4061 O O . LYS B 1 202 ? 3.934 -11.695 -6.422 1 98.69 202 LYS B O 1
ATOM 4066 N N . CYS B 1 203 ? 5.57 -12.961 -5.492 1 98.5 203 CYS B N 1
ATOM 4067 C CA . CYS B 1 203 ? 5.32 -12.445 -4.148 1 98.5 203 CYS B CA 1
ATOM 4068 C C . CYS B 1 203 ? 5.555 -10.945 -4.086 1 98.5 203 CYS B C 1
ATOM 4070 O O . CYS B 1 203 ? 4.738 -10.211 -3.525 1 98.5 203 CYS B O 1
ATOM 4072 N N . CYS B 1 204 ? 6.652 -10.508 -4.633 1 98.69 204 CYS B N 1
ATOM 4073 C CA . CYS B 1 204 ? 7 -9.094 -4.594 1 98.69 204 CYS B CA 1
ATOM 4074 C C . CYS B 1 204 ? 5.973 -8.258 -5.348 1 98.69 204 CYS B C 1
ATOM 4076 O O . CYS B 1 204 ? 5.547 -7.203 -4.867 1 98.69 204 CYS B O 1
ATOM 4078 N N . PHE B 1 205 ? 5.582 -8.742 -6.512 1 98.62 205 PHE B N 1
ATOM 4079 C CA . PHE B 1 205 ? 4.574 -8.031 -7.297 1 98.62 205 PHE B CA 1
ATOM 4080 C C . PHE B 1 205 ? 3.252 -7.969 -6.543 1 98.62 205 PHE B C 1
ATOM 4082 O O . PHE B 1 205 ? 2.658 -6.895 -6.414 1 98.62 205 PHE B O 1
ATOM 4089 N N . ALA B 1 206 ? 2.814 -9.109 -6.047 1 97.75 206 ALA B N 1
ATOM 4090 C CA . ALA B 1 206 ? 1.524 -9.203 -5.363 1 97.75 206 ALA B CA 1
ATOM 4091 C C . ALA B 1 206 ? 1.514 -8.359 -4.094 1 97.75 206 ALA B C 1
ATOM 4093 O O . ALA B 1 206 ? 0.473 -7.82 -3.709 1 97.75 206 ALA B O 1
ATOM 4094 N N . SER B 1 207 ? 2.664 -8.258 -3.441 1 97.75 207 SER B N 1
ATOM 4095 C CA . SER B 1 207 ? 2.74 -7.445 -2.234 1 97.75 207 SER B CA 1
ATOM 4096 C C . SER B 1 207 ? 2.348 -6 -2.52 1 97.75 207 SER B C 1
ATOM 4098 O O . SER B 1 207 ? 1.697 -5.352 -1.694 1 97.75 207 SER B O 1
ATOM 4100 N N . THR B 1 208 ? 2.697 -5.457 -3.697 1 97.75 208 THR B N 1
ATOM 4101 C CA . THR B 1 208 ? 2.398 -4.07 -4.027 1 97.75 208 THR B CA 1
ATOM 4102 C C . THR B 1 208 ? 0.932 -3.908 -4.414 1 97.75 208 THR B C 1
ATOM 4104 O O . THR B 1 208 ? 0.282 -2.938 -4.023 1 97.75 208 THR B O 1
ATOM 4107 N N . THR B 1 209 ? 0.356 -4.859 -5.141 1 96.81 209 THR B N 1
ATOM 4108 C CA . THR B 1 209 ? -1.004 -4.711 -5.648 1 96.81 209 THR B CA 1
ATOM 4109 C C . THR B 1 209 ? -2.023 -5.074 -4.57 1 96.81 209 THR B C 1
ATOM 4111 O O . THR B 1 209 ? -2.871 -4.254 -4.211 1 96.81 209 THR B O 1
ATOM 4114 N N . LYS B 1 210 ? -1.886 -6.281 -4.008 1 96.94 210 LYS B N 1
ATOM 4115 C CA . LYS B 1 210 ? -2.838 -6.727 -2.996 1 96.94 210 LYS B CA 1
ATOM 4116 C C . LYS B 1 210 ? -2.623 -5.992 -1.675 1 96.94 210 LYS B C 1
ATOM 4118 O O . LYS B 1 210 ? -3.574 -5.75 -0.93 1 96.94 210 LYS B O 1
ATOM 4123 N N . GLY B 1 211 ? -1.299 -5.703 -1.382 1 98.06 211 GLY B N 1
ATOM 4124 C CA . GLY B 1 211 ? -1.029 -4.875 -0.218 1 98.06 211 GLY B CA 1
ATOM 4125 C C . GLY B 1 211 ? -1.678 -3.506 -0.297 1 98.06 211 GLY B C 1
ATOM 4126 O O . GLY B 1 211 ? -2.262 -3.033 0.68 1 98.06 211 GLY B O 1
ATOM 4127 N N . PHE B 1 212 ? -1.573 -2.914 -1.486 1 98.12 212 PHE B N 1
ATOM 4128 C CA . PHE B 1 212 ? -2.18 -1.603 -1.678 1 98.12 212 PHE B CA 1
ATOM 4129 C C . PHE B 1 212 ? -3.693 -1.677 -1.524 1 98.12 212 PHE B C 1
ATOM 4131 O O . PHE B 1 212 ? -4.309 -0.775 -0.953 1 98.12 212 PHE B O 1
ATOM 4138 N N . THR B 1 213 ? -4.336 -2.68 -2.043 1 97.38 213 THR B N 1
ATOM 4139 C CA . THR B 1 213 ? -5.777 -2.865 -1.898 1 97.38 213 THR B CA 1
ATOM 4140 C C . THR B 1 213 ? -6.172 -2.885 -0.425 1 97.38 213 THR B C 1
ATOM 4142 O O . THR B 1 213 ? -7.164 -2.268 -0.035 1 97.38 213 THR B O 1
ATOM 4145 N N . ALA B 1 214 ? -5.391 -3.574 0.379 1 97.62 214 ALA B N 1
ATOM 4146 C CA . ALA B 1 214 ? -5.684 -3.656 1.808 1 97.62 214 ALA B CA 1
ATOM 4147 C C . ALA B 1 214 ? -5.574 -2.285 2.469 1 97.62 214 ALA B C 1
ATOM 4149 O O . ALA B 1 214 ? -6.375 -1.945 3.344 1 97.62 214 ALA B O 1
ATOM 4150 N N . LEU B 1 215 ? -4.539 -1.519 2.107 1 98.19 215 LEU B N 1
ATOM 4151 C CA . LEU B 1 215 ? -4.406 -0.156 2.611 1 98.19 215 LEU B CA 1
ATOM 4152 C C . LEU B 1 215 ? -5.645 0.669 2.277 1 98.19 215 LEU B C 1
ATOM 4154 O O . LEU B 1 215 ? -6.137 1.426 3.117 1 98.19 215 LEU B O 1
ATOM 4158 N N . CYS B 1 216 ? -6.133 0.509 1.074 1 98.06 216 CYS B N 1
ATOM 4159 C CA . CYS B 1 216 ? -7.293 1.269 0.623 1 98.06 216 CYS B CA 1
ATOM 4160 C C . CYS B 1 216 ? -8.547 0.853 1.385 1 98.06 216 CYS B C 1
ATOM 4162 O O . CYS B 1 216 ? -9.383 1.693 1.714 1 98.06 216 CYS B O 1
ATOM 4164 N N . ILE B 1 217 ? -8.688 -0.45 1.63 1 97.06 217 ILE B N 1
ATOM 4165 C CA . ILE B 1 217 ? -9.828 -0.917 2.402 1 97.06 217 ILE B CA 1
ATOM 4166 C C . ILE B 1 217 ? -9.875 -0.192 3.746 1 97.06 217 ILE B C 1
ATOM 4168 O O . ILE B 1 217 ? -10.922 0.315 4.148 1 97.06 217 ILE B O 1
ATOM 4172 N N . GLN B 1 218 ? -8.742 -0.093 4.395 1 96.56 218 GLN B N 1
ATOM 4173 C CA . GLN B 1 218 ? -8.68 0.59 5.684 1 96.56 218 GLN B CA 1
ATOM 4174 C C . GLN B 1 218 ? -8.969 2.08 5.531 1 96.56 218 GLN B C 1
ATOM 4176 O O . GLN B 1 218 ? -9.766 2.646 6.281 1 96.56 218 GLN B O 1
ATOM 4181 N N . ALA B 1 219 ? -8.297 2.699 4.57 1 98.44 219 ALA B N 1
ATOM 4182 C CA . ALA B 1 219 ? -8.406 4.145 4.379 1 98.44 219 ALA B CA 1
ATOM 4183 C C . ALA B 1 219 ? -9.836 4.547 4.051 1 98.44 219 ALA B C 1
ATOM 4185 O O . ALA B 1 219 ? -10.375 5.484 4.641 1 98.44 219 ALA B O 1
ATOM 4186 N N . PHE B 1 220 ? -10.477 3.807 3.145 1 98.31 220 PHE B N 1
ATOM 4187 C CA . PHE B 1 220 ? -11.797 4.184 2.67 1 98.31 220 PHE B CA 1
ATOM 4188 C C . PHE B 1 220 ? -12.859 3.855 3.715 1 98.31 220 PHE B C 1
ATOM 4190 O O . PHE B 1 220 ? -13.852 4.574 3.846 1 98.31 220 PHE B O 1
ATOM 4197 N N . THR B 1 221 ? -12.672 2.746 4.434 1 97.44 221 THR B N 1
ATOM 4198 C CA . THR B 1 221 ? -13.586 2.426 5.527 1 97.44 221 THR B CA 1
ATOM 4199 C C . THR B 1 221 ? -13.508 3.486 6.625 1 97.44 221 THR B C 1
ATOM 4201 O O . THR B 1 221 ? -14.539 3.963 7.105 1 97.44 221 THR B O 1
ATOM 4204 N N . SER B 1 222 ? -12.273 3.865 7.035 1 97.75 222 SER B N 1
ATOM 4205 C CA . SER B 1 222 ? -12.086 4.91 8.039 1 97.75 222 SER B CA 1
ATOM 4206 C C . SER B 1 222 ? -12.672 6.238 7.566 1 97.75 222 SER B C 1
ATOM 4208 O O . SER B 1 222 ? -13.32 6.949 8.336 1 97.75 222 SER B O 1
ATOM 4210 N N . ALA B 1 223 ? -12.422 6.594 6.289 1 98.56 223 ALA B N 1
ATOM 4211 C CA . ALA B 1 223 ? -12.945 7.836 5.734 1 98.56 223 ALA B CA 1
ATOM 4212 C C . ALA B 1 223 ? -14.477 7.852 5.777 1 98.56 223 ALA B C 1
ATOM 4214 O O . ALA B 1 223 ? -15.086 8.883 6.074 1 98.56 223 ALA B O 1
ATOM 4215 N N . GLN B 1 224 ? -15.078 6.699 5.461 1 97.5 224 GLN B N 1
ATOM 4216 C CA . GLN B 1 224 ? -16.531 6.586 5.531 1 97.5 224 GLN B CA 1
ATOM 4217 C C . GLN B 1 224 ? -17.031 6.828 6.949 1 97.5 224 GLN B C 1
ATOM 4219 O O . GLN B 1 224 ? -18 7.57 7.156 1 97.5 224 GLN B O 1
ATOM 4224 N N . ARG B 1 225 ? -16.422 6.273 7.887 1 95.88 225 ARG B N 1
ATOM 4225 C CA . ARG B 1 225 ? -16.844 6.367 9.273 1 95.88 225 ARG B CA 1
ATOM 4226 C C . ARG B 1 225 ? -16.609 7.77 9.828 1 95.88 225 ARG B C 1
ATOM 4228 O O . ARG B 1 225 ? -17.312 8.195 10.758 1 95.88 225 ARG B O 1
ATOM 4235 N N . LEU B 1 226 ? -15.648 8.461 9.242 1 97.25 226 LEU B N 1
ATOM 4236 C CA . LEU B 1 226 ? -15.352 9.836 9.648 1 97.25 226 LEU B CA 1
ATOM 4237 C C . LEU B 1 226 ? -16.188 10.828 8.859 1 97.25 226 LEU B C 1
ATOM 4239 O O . LEU B 1 226 ? -16.141 12.031 9.125 1 97.25 226 LEU B O 1
ATOM 4243 N N . GLY B 1 227 ? -16.953 10.336 7.863 1 96.88 227 GLY B N 1
ATOM 4244 C CA . GLY B 1 227 ? -17.812 11.188 7.062 1 96.88 227 GLY B CA 1
ATOM 4245 C C . GLY B 1 227 ? -17.062 11.992 6.02 1 96.88 227 GLY B C 1
ATOM 4246 O O . GLY B 1 227 ? -17.484 13.086 5.645 1 96.88 227 GLY B O 1
ATOM 4247 N N . VAL B 1 228 ? -15.883 11.469 5.57 1 98.31 228 VAL B N 1
ATOM 4248 C CA . VAL B 1 228 ? -15.086 12.258 4.633 1 98.31 228 VAL B CA 1
ATOM 4249 C C . VAL B 1 228 ? -14.711 11.398 3.426 1 98.31 228 VAL B C 1
ATOM 4251 O O . VAL B 1 228 ? -13.648 11.594 2.822 1 98.31 228 VAL B O 1
ATOM 4254 N N . LEU B 1 229 ? -15.484 10.32 3.08 1 98.19 229 LEU B N 1
ATOM 4255 C CA . LEU B 1 229 ? -15.18 9.406 1.985 1 98.19 229 LEU B CA 1
ATOM 4256 C C . LEU B 1 229 ? -15.117 10.156 0.657 1 98.19 229 LEU B C 1
ATOM 4258 O O . LEU B 1 229 ? -14.18 9.961 -0.122 1 98.19 229 LEU B O 1
ATOM 4262 N N . GLY B 1 230 ? -16.141 10.977 0.386 1 98.12 230 GLY B N 1
ATOM 4263 C CA . GLY B 1 230 ? -16.156 11.75 -0.85 1 98.12 230 GLY B CA 1
ATOM 4264 C C . GLY B 1 230 ? -14.93 12.625 -1.016 1 98.12 230 GLY B C 1
ATOM 4265 O O . GLY B 1 230 ? -14.383 12.734 -2.113 1 98.12 230 GLY B O 1
ATOM 4266 N N . GLU B 1 231 ? -14.492 13.289 0.078 1 98.56 231 GLU B N 1
ATOM 4267 C CA . GLU B 1 231 ? -13.312 14.148 0.054 1 98.56 231 GLU B CA 1
ATOM 4268 C C . GLU B 1 231 ? -12.047 13.352 -0.215 1 98.56 231 GLU B C 1
ATOM 4270 O O . GLU B 1 231 ? -11.148 13.82 -0.913 1 98.56 231 GLU B O 1
ATOM 4275 N N . LEU B 1 232 ? -11.953 12.141 0.375 1 98.56 232 LEU B N 1
ATOM 4276 C CA . LEU B 1 232 ? -10.797 11.281 0.117 1 98.56 232 LEU B CA 1
ATOM 4277 C C . LEU B 1 232 ? -10.719 10.914 -1.359 1 98.56 232 LEU B C 1
ATOM 4279 O O . LEU B 1 232 ? -9.641 10.961 -1.957 1 98.56 232 LEU B O 1
ATOM 4283 N N . GLU B 1 233 ? -11.867 10.508 -1.948 1 98.06 233 GLU B N 1
ATOM 4284 C CA . GLU B 1 233 ? -11.906 10.156 -3.365 1 98.06 233 GLU B CA 1
ATOM 4285 C C . GLU B 1 233 ? -11.438 11.32 -4.234 1 98.06 233 GLU B C 1
ATOM 4287 O O . GLU B 1 233 ? -10.672 11.125 -5.18 1 98.06 233 GLU B O 1
ATOM 4292 N N . LYS B 1 234 ? -11.891 12.492 -3.859 1 97.94 234 LYS B N 1
ATOM 4293 C CA . LYS B 1 234 ? -11.516 13.68 -4.613 1 97.94 234 LYS B CA 1
ATOM 4294 C C . LYS B 1 234 ? -10.016 13.953 -4.508 1 97.94 234 LYS B C 1
ATOM 4296 O O . LYS B 1 234 ? -9.352 14.203 -5.516 1 97.94 234 LYS B O 1
ATOM 4301 N N . GLU B 1 235 ? -9.477 13.945 -3.299 1 97.88 235 GLU B N 1
ATOM 4302 C CA . GLU B 1 235 ? -8.047 14.195 -3.1 1 97.88 235 GLU B CA 1
ATOM 4303 C C . GLU B 1 235 ? -7.199 13.195 -3.877 1 97.88 235 GLU B C 1
ATOM 4305 O O . GLU B 1 235 ? -6.227 13.578 -4.527 1 97.88 235 GLU B O 1
ATOM 4310 N N . MET B 1 236 ? -7.574 11.898 -3.807 1 97.38 236 MET B N 1
ATOM 4311 C CA . MET B 1 236 ? -6.777 10.875 -4.477 1 97.38 236 MET B CA 1
ATOM 4312 C C . MET B 1 236 ? -6.871 11.023 -5.992 1 97.38 236 MET B C 1
ATOM 4314 O O . MET B 1 236 ? -5.863 10.906 -6.695 1 97.38 236 MET B O 1
ATOM 4318 N N . SER B 1 237 ? -8.078 11.266 -6.562 1 96.94 237 SER B N 1
ATOM 4319 C CA . SER B 1 237 ? -8.258 11.398 -8 1 96.94 237 SER B CA 1
ATOM 4320 C C . SER B 1 237 ? -7.457 12.578 -8.547 1 96.94 237 SER B C 1
ATOM 4322 O O . SER B 1 237 ? -6.938 12.516 -9.664 1 96.94 237 SER B O 1
ATOM 4324 N N . GLU B 1 238 ? -7.285 13.594 -7.719 1 95.94 238 GLU B N 1
ATOM 4325 C CA . GLU B 1 238 ? -6.652 14.82 -8.195 1 95.94 238 GLU B CA 1
ATOM 4326 C C . GLU B 1 238 ? -5.148 14.805 -7.949 1 95.94 238 GLU B C 1
ATOM 4328 O O . GLU B 1 238 ? -4.367 15.266 -8.781 1 95.94 238 GLU B O 1
ATOM 4333 N N . ARG B 1 239 ? -4.773 14.289 -6.863 1 95.25 239 ARG B N 1
ATOM 4334 C CA . ARG B 1 239 ? -3.4 14.523 -6.426 1 95.25 239 ARG B CA 1
ATOM 4335 C C . ARG B 1 239 ? -2.531 13.289 -6.664 1 95.25 239 ARG B C 1
ATOM 4337 O O . ARG B 1 239 ? -1.31 13.398 -6.781 1 95.25 239 ARG B O 1
ATOM 4344 N N . VAL B 1 240 ? -3.137 12.117 -6.668 1 95.56 240 VAL B N 1
ATOM 4345 C CA . VAL B 1 240 ? -2.406 10.891 -6.961 1 95.56 240 VAL B CA 1
ATOM 4346 C C . VAL B 1 240 ? -3.207 10.031 -7.941 1 95.56 240 VAL B C 1
ATOM 4348 O O . VAL B 1 240 ? -3.494 8.867 -7.668 1 95.56 240 VAL B O 1
ATOM 4351 N N . PRO B 1 241 ? -3.438 10.57 -9.141 1 93.88 241 PRO B N 1
ATOM 4352 C CA . PRO B 1 241 ? -4.289 9.867 -10.109 1 93.88 241 PRO B CA 1
ATOM 4353 C C . PRO B 1 241 ? -3.752 8.484 -10.477 1 93.88 241 PRO B C 1
ATOM 4355 O O . PRO B 1 241 ? -4.527 7.582 -10.797 1 93.88 241 PRO B O 1
ATOM 4358 N N . GLY B 1 242 ? -2.459 8.289 -10.477 1 92.31 242 GLY B N 1
ATOM 4359 C CA . GLY B 1 242 ? -1.889 6.973 -10.719 1 92.31 242 GLY B CA 1
ATOM 4360 C C . GLY B 1 242 ? -2.365 5.922 -9.734 1 92.31 242 GLY B C 1
ATOM 4361 O O . GLY B 1 242 ? -2.818 4.848 -10.133 1 92.31 242 GLY B O 1
ATOM 4362 N N . LEU B 1 243 ? -2.271 6.219 -8.406 1 94.75 243 LEU B N 1
ATOM 4363 C CA . LEU B 1 243 ? -2.771 5.312 -7.375 1 94.75 243 LEU B CA 1
ATOM 4364 C C . LEU B 1 243 ? -4.281 5.137 -7.488 1 94.75 243 LEU B C 1
ATOM 4366 O O . LEU B 1 243 ? -4.793 4.023 -7.359 1 94.75 243 LEU B O 1
ATOM 4370 N N . TRP B 1 244 ? -4.957 6.281 -7.766 1 94.75 244 TRP B N 1
ATOM 4371 C CA . TRP B 1 244 ? -6.418 6.305 -7.82 1 94.75 244 TRP B CA 1
ATOM 4372 C C . TRP B 1 244 ? -6.938 5.32 -8.867 1 94.75 244 TRP B C 1
ATOM 4374 O O . TRP B 1 244 ? -7.969 4.676 -8.656 1 94.75 244 TRP B O 1
ATOM 4384 N N . LYS B 1 245 ? -6.207 5.152 -9.945 1 90.69 245 LYS B N 1
ATOM 4385 C CA . LYS B 1 245 ? -6.609 4.281 -11.047 1 90.69 245 LYS B CA 1
ATOM 4386 C C . LYS B 1 245 ? -6.652 2.82 -10.602 1 90.69 245 LYS B C 1
ATOM 4388 O O . LYS B 1 245 ? -7.379 2.01 -11.188 1 90.69 245 LYS B O 1
ATOM 4393 N N . SER B 1 246 ? -5.934 2.514 -9.609 1 91.56 246 SER B N 1
ATOM 4394 C CA . SER B 1 246 ? -5.844 1.126 -9.172 1 91.56 246 SER B CA 1
ATOM 4395 C C . SER B 1 246 ? -6.828 0.841 -8.039 1 91.56 246 SER B C 1
ATOM 4397 O O . SER B 1 246 ? -7.043 -0.317 -7.672 1 91.56 246 SER B O 1
ATOM 4399 N N . VAL B 1 247 ? -7.445 1.892 -7.48 1 93.25 247 VAL B N 1
ATOM 4400 C CA . VAL B 1 247 ? -8.266 1.759 -6.281 1 93.25 247 VAL B CA 1
ATOM 4401 C C . VAL B 1 247 ? -9.539 0.984 -6.609 1 93.25 247 VAL B C 1
ATOM 4403 O O . VAL B 1 247 ? -9.852 -0.02 -5.965 1 93.25 247 VAL B O 1
ATOM 4406 N N . ASN B 1 248 ? -10.266 1.438 -7.641 1 89.56 248 ASN B N 1
ATOM 4407 C CA . ASN B 1 248 ? -11.578 0.882 -7.926 1 89.56 248 ASN B CA 1
ATOM 4408 C C . ASN B 1 248 ? -11.5 -0.602 -8.273 1 89.56 248 ASN B C 1
ATOM 4410 O O . ASN B 1 248 ? -12.188 -1.423 -7.664 1 89.56 248 ASN B O 1
ATOM 4414 N N . GLY B 1 249 ? -10.617 -0.989 -9.227 1 86.62 249 GLY B N 1
ATOM 4415 C CA . GLY B 1 249 ? -10.484 -2.379 -9.633 1 86.62 249 GLY B CA 1
ATOM 4416 C C . GLY B 1 249 ? -10.031 -3.287 -8.508 1 86.62 249 GLY B C 1
ATOM 4417 O O . GLY B 1 249 ? -10.547 -4.395 -8.352 1 86.62 249 GLY B O 1
ATOM 4418 N N . GLY B 1 250 ? -9.109 -2.775 -7.707 1 91.38 250 GLY B N 1
ATOM 4419 C CA . GLY B 1 250 ? -8.594 -3.562 -6.598 1 91.38 250 GLY B CA 1
ATOM 4420 C C . GLY B 1 250 ? -9.625 -3.818 -5.52 1 91.38 250 GLY B C 1
ATOM 4421 O O . GLY B 1 250 ? -9.805 -4.957 -5.082 1 91.38 250 GLY B O 1
ATOM 4422 N N . ILE B 1 251 ? -10.328 -2.781 -5.141 1 93.94 251 ILE B N 1
ATOM 4423 C CA . ILE B 1 251 ? -11.266 -2.863 -4.031 1 93.94 251 ILE B CA 1
ATOM 4424 C C . ILE B 1 251 ? -12.492 -3.678 -4.445 1 93.94 251 ILE B C 1
ATOM 4426 O O . ILE B 1 251 ? -12.93 -4.566 -3.713 1 93.94 251 ILE B O 1
ATOM 4430 N N . THR B 1 252 ? -13.023 -3.439 -5.621 1 92.44 252 THR B N 1
ATOM 4431 C CA . THR B 1 252 ? -14.281 -4.066 -6.008 1 92.44 252 THR B CA 1
ATOM 4432 C C . THR B 1 252 ? -14.047 -5.492 -6.492 1 92.44 252 THR B C 1
ATOM 4434 O O . THR B 1 252 ? -14.977 -6.309 -6.508 1 92.44 252 THR B O 1
ATOM 4437 N N . GLY B 1 253 ? -12.828 -5.832 -6.93 1 90.06 253 GLY B N 1
ATOM 4438 C CA . GLY B 1 253 ? -12.523 -7.172 -7.398 1 90.06 253 GLY B CA 1
ATOM 4439 C C . GLY B 1 253 ? -12.133 -8.117 -6.281 1 90.06 253 GLY B C 1
ATOM 4440 O O . GLY B 1 253 ? -12.102 -9.336 -6.473 1 90.06 253 GLY B O 1
ATOM 4441 N N . MET B 1 254 ? -11.992 -7.59 -5.125 1 92.56 254 MET B N 1
ATOM 4442 C CA . MET B 1 254 ? -11.367 -8.312 -4.023 1 92.56 254 MET B CA 1
ATOM 4443 C C . MET B 1 254 ? -12.383 -9.18 -3.289 1 92.56 254 MET B C 1
ATOM 4445 O O . MET B 1 254 ? -12.039 -10.227 -2.738 1 92.56 254 MET B O 1
ATOM 4449 N N . PRO B 1 255 ? -13.672 -8.805 -3.17 1 93.31 255 PRO B N 1
ATOM 4450 C CA . PRO B 1 255 ? -14.57 -9.477 -2.229 1 93.31 255 PRO B CA 1
ATOM 4451 C C . PRO B 1 255 ? -14.695 -10.977 -2.496 1 93.31 255 PRO B C 1
ATOM 4453 O O . PRO B 1 255 ? -14.508 -11.789 -1.588 1 93.31 255 PRO B O 1
ATOM 4456 N N . PRO B 1 256 ? -14.883 -11.414 -3.762 1 89.81 256 PRO B N 1
ATOM 4457 C CA . PRO B 1 256 ? -15.031 -12.852 -3.986 1 89.81 256 PRO B CA 1
ATOM 4458 C C . PRO B 1 256 ? -13.734 -13.617 -3.73 1 89.81 256 PRO B C 1
ATOM 4460 O O . PRO B 1 256 ? -13.75 -14.852 -3.66 1 89.81 256 PRO B O 1
ATOM 4463 N N . LYS B 1 257 ? -12.656 -12.922 -3.568 1 90.38 257 LYS B N 1
ATOM 4464 C CA . LYS B 1 257 ? -11.344 -13.57 -3.502 1 90.38 257 LYS B CA 1
ATOM 4465 C C . LYS B 1 257 ? -10.719 -13.406 -2.117 1 90.38 257 LYS B C 1
ATOM 4467 O O . LYS B 1 257 ? -9.688 -14.008 -1.823 1 90.38 257 LYS B O 1
ATOM 4472 N N . ALA B 1 258 ? -11.336 -12.648 -1.251 1 93.75 258 ALA B N 1
ATOM 4473 C CA . ALA B 1 258 ? -10.75 -12.266 0.029 1 93.75 258 ALA B CA 1
ATOM 4474 C C . ALA B 1 258 ? -10.32 -13.5 0.828 1 93.75 258 ALA B C 1
ATOM 4476 O O . ALA B 1 258 ? -9.258 -13.508 1.443 1 93.75 258 ALA B O 1
ATOM 4477 N N . TYR B 1 259 ? -11.078 -14.578 0.839 1 90.56 259 TYR B N 1
ATOM 4478 C CA . TYR B 1 259 ? -10.797 -15.766 1.635 1 90.56 259 TYR B CA 1
ATOM 4479 C C . TYR B 1 259 ? -9.477 -16.406 1.205 1 90.56 259 TYR B C 1
ATOM 4481 O O . TYR B 1 259 ? -8.711 -16.875 2.045 1 90.56 259 TYR B O 1
ATOM 4489 N N . ARG B 1 260 ? -9.211 -16.453 -0.055 1 90.19 260 ARG B N 1
ATOM 4490 C CA . ARG B 1 260 ? -7.992 -17.094 -0.537 1 90.19 260 ARG B CA 1
ATOM 4491 C C . ARG B 1 260 ? -6.793 -16.172 -0.393 1 90.19 260 ARG B C 1
ATOM 4493 O O . ARG B 1 260 ? -5.648 -16.625 -0.318 1 90.19 260 ARG B O 1
ATOM 4500 N N . TRP B 1 261 ? -7.055 -14.781 -0.318 1 94.62 261 TRP B N 1
ATOM 4501 C CA . TRP B 1 261 ? -5.961 -13.82 -0.202 1 94.62 261 TRP B CA 1
ATOM 4502 C C . TRP B 1 261 ? -5.332 -13.875 1.188 1 94.62 261 TRP B C 1
ATOM 4504 O O . TRP B 1 261 ? -4.184 -13.469 1.372 1 94.62 261 TRP B O 1
ATOM 4514 N N . VAL B 1 262 ? -6.082 -14.422 2.172 1 95.44 262 VAL B N 1
ATOM 4515 C CA . VAL B 1 262 ? -5.551 -14.508 3.527 1 95.44 262 VAL B CA 1
ATOM 4516 C C . VAL B 1 262 ? -4.246 -15.297 3.523 1 95.44 262 VAL B C 1
ATOM 4518 O O . VAL B 1 262 ? -3.201 -14.789 3.928 1 95.44 262 VAL B O 1
ATOM 4521 N N . ARG B 1 263 ? -4.246 -16.469 2.996 1 95.88 263 ARG B N 1
ATOM 4522 C CA . ARG B 1 263 ? -3.057 -17.312 2.998 1 95.88 263 ARG B CA 1
ATOM 4523 C C . ARG B 1 263 ? -2.012 -16.781 2.02 1 95.88 263 ARG B C 1
ATOM 4525 O O . ARG B 1 263 ? -0.809 -16.922 2.256 1 95.88 263 ARG B O 1
ATOM 4532 N N . GLU B 1 264 ? -2.461 -16.172 0.914 1 96.81 264 GLU B N 1
ATOM 4533 C CA . GLU B 1 264 ? -1.511 -15.562 -0.008 1 96.81 264 GLU B CA 1
ATOM 4534 C C . GLU B 1 264 ? -0.697 -14.469 0.684 1 96.81 264 GLU B C 1
ATOM 4536 O O . GLU B 1 264 ? 0.507 -14.344 0.448 1 96.81 264 GLU B O 1
ATOM 4541 N N . MET B 1 265 ? -1.387 -13.695 1.602 1 97.62 265 MET B N 1
ATOM 4542 C CA . MET B 1 265 ? -0.669 -12.656 2.338 1 97.62 265 MET B CA 1
ATOM 4543 C C . MET B 1 265 ? 0.344 -13.273 3.297 1 97.62 265 MET B C 1
ATOM 4545 O O . MET B 1 265 ? 1.44 -12.742 3.475 1 97.62 265 MET B O 1
ATOM 4549 N N . GLU B 1 266 ? -0.017 -14.375 3.887 1 96.38 266 GLU B N 1
ATOM 4550 C CA . GLU B 1 266 ? 0.905 -15.062 4.785 1 96.38 266 GLU B CA 1
ATOM 4551 C C . GLU B 1 266 ? 2.148 -15.539 4.039 1 96.38 266 GLU B C 1
ATOM 4553 O O . GLU B 1 266 ? 3.266 -15.422 4.547 1 96.38 266 GLU B O 1
ATOM 4558 N N . GLU B 1 267 ? 1.936 -16.062 2.842 1 97.62 267 GLU B N 1
ATOM 4559 C CA . GLU B 1 267 ? 3.057 -16.484 2.006 1 97.62 267 GLU B CA 1
ATOM 4560 C C . GLU B 1 267 ? 3.936 -15.289 1.626 1 97.62 267 GLU B C 1
ATOM 4562 O O . GLU B 1 267 ? 5.16 -15.414 1.577 1 97.62 267 GLU B O 1
ATOM 4567 N N . ILE B 1 268 ? 3.318 -14.172 1.33 1 98 268 ILE B N 1
ATOM 4568 C CA . ILE B 1 268 ? 4.074 -12.953 1.039 1 98 268 ILE B CA 1
ATOM 4569 C C . ILE B 1 268 ? 4.898 -12.555 2.26 1 98 268 ILE B C 1
ATOM 4571 O O . ILE B 1 268 ? 6.059 -12.148 2.129 1 98 268 ILE B O 1
ATOM 4575 N N . GLY B 1 269 ? 4.277 -12.672 3.48 1 96.88 269 GLY B N 1
ATOM 4576 C CA . GLY B 1 269 ? 5.023 -12.438 4.703 1 96.88 269 GLY B CA 1
ATOM 4577 C C . GLY B 1 269 ? 6.242 -13.328 4.844 1 96.88 269 GLY B C 1
ATOM 4578 O O . GLY B 1 269 ? 7.316 -12.867 5.238 1 96.88 269 GLY B O 1
ATOM 4579 N N . ILE B 1 270 ? 6.109 -14.594 4.535 1 96.31 270 ILE B N 1
ATOM 4580 C CA . ILE B 1 270 ? 7.211 -15.555 4.574 1 96.31 270 ILE B CA 1
ATOM 4581 C C . ILE B 1 270 ? 8.297 -15.125 3.592 1 96.31 270 ILE B C 1
ATOM 4583 O O . ILE B 1 270 ? 9.484 -15.164 3.92 1 96.31 270 ILE B O 1
ATOM 4587 N N . CYS B 1 271 ? 7.91 -14.719 2.41 1 97.44 271 CYS B N 1
ATOM 4588 C CA . CYS B 1 271 ? 8.852 -14.266 1.39 1 97.44 271 CYS B CA 1
ATOM 4589 C C . CYS B 1 271 ? 9.664 -13.078 1.886 1 97.44 271 CYS B C 1
ATOM 4591 O O . CYS B 1 271 ? 10.898 -13.078 1.79 1 97.44 271 CYS B O 1
ATOM 4593 N N . HIS B 1 272 ? 9 -12.055 2.426 1 96.38 272 HIS B N 1
ATOM 4594 C CA . HIS B 1 272 ? 9.695 -10.891 2.947 1 96.38 272 HIS B CA 1
ATOM 4595 C C . HIS B 1 272 ? 10.57 -11.266 4.141 1 96.38 272 HIS B C 1
ATOM 4597 O O . HIS B 1 272 ? 11.656 -10.703 4.324 1 96.38 272 HIS B O 1
ATOM 4603 N N . GLY B 1 273 ? 10.094 -12.195 4.941 1 93.12 273 GLY B N 1
ATOM 4604 C CA . GLY B 1 273 ? 10.883 -12.68 6.062 1 93.12 273 GLY B CA 1
ATOM 4605 C C . GLY B 1 273 ? 12.195 -13.312 5.645 1 93.12 273 GLY B C 1
ATOM 4606 O O . GLY B 1 273 ? 13.234 -13.07 6.258 1 93.12 273 GLY B O 1
ATOM 4607 N N . GLU B 1 274 ? 12.148 -14.086 4.621 1 92.25 274 GLU B N 1
ATOM 4608 C CA . GLU B 1 274 ? 13.344 -14.781 4.156 1 92.25 274 GLU B CA 1
ATOM 4609 C C . GLU B 1 274 ? 14.359 -13.805 3.559 1 92.25 274 GLU B C 1
ATOM 4611 O O . GLU B 1 274 ? 15.547 -14.109 3.484 1 92.25 274 GLU B O 1
ATOM 4616 N N . THR B 1 275 ? 13.859 -12.695 3.166 1 92.31 275 THR B N 1
ATOM 4617 C CA . THR B 1 275 ? 14.75 -11.719 2.551 1 92.31 275 THR B CA 1
ATOM 4618 C C . THR B 1 275 ? 15.148 -10.641 3.555 1 92.31 275 THR B C 1
ATOM 4620 O O . THR B 1 275 ? 15.75 -9.633 3.184 1 92.31 275 THR B O 1
ATOM 4623 N N . GLY B 1 276 ? 14.773 -10.719 4.828 1 87.31 276 GLY B N 1
ATOM 4624 C CA . GLY B 1 276 ? 15.383 -9.906 5.859 1 87.31 276 GLY B CA 1
ATOM 4625 C C . GLY B 1 276 ? 14.391 -9.039 6.609 1 87.31 276 GLY B C 1
ATOM 4626 O O . GLY B 1 276 ? 14.758 -8.352 7.566 1 87.31 276 GLY B O 1
ATOM 4627 N N . PHE B 1 277 ? 13.156 -8.969 6.184 1 86.31 277 PHE B N 1
ATOM 4628 C CA . PHE B 1 277 ? 12.164 -8.172 6.891 1 86.31 277 PHE B CA 1
ATOM 4629 C C . PHE B 1 277 ? 11.492 -8.984 7.984 1 86.31 277 PHE B C 1
ATOM 4631 O O . PHE B 1 277 ? 11.602 -10.211 8.008 1 86.31 277 PHE B O 1
ATOM 4638 N N . SER B 1 278 ? 10.93 -8.133 9.078 1 64.31 278 SER B N 1
ATOM 4639 C CA . SER B 1 278 ? 10.234 -8.797 10.18 1 64.31 278 SER B CA 1
ATOM 4640 C C . SER B 1 278 ? 8.969 -9.492 9.688 1 64.31 278 SER B C 1
ATOM 4642 O O . SER B 1 278 ? 8.422 -9.133 8.641 1 64.31 278 SER B O 1
ATOM 4644 N N . GLY B 1 279 ? 8.375 -10.695 10.312 1 55.84 279 GLY B N 1
ATOM 4645 C CA . GLY B 1 279 ? 7.133 -11.406 10.07 1 55.84 279 GLY B CA 1
ATOM 4646 C C . GLY B 1 279 ? 7.34 -12.805 9.523 1 55.84 279 GLY B C 1
ATOM 4647 O O . GLY B 1 279 ? 6.402 -13.602 9.477 1 55.84 279 GLY B O 1
ATOM 4648 N N . GLY B 1 280 ? 8.5 -13.148 8.797 1 41.22 280 GLY B N 1
ATOM 4649 C CA . GLY B 1 280 ? 8.656 -14.523 8.344 1 41.22 280 GLY B CA 1
ATOM 4650 C C . GLY B 1 280 ? 8.977 -15.484 9.469 1 41.22 280 GLY B C 1
ATOM 4651 O O . GLY B 1 280 ? 8.266 -15.539 10.477 1 41.22 280 GLY B O 1
ATOM 4652 N N . GLU B 1 281 ? 10.242 -16.109 9.461 1 39.66 281 GLU B N 1
ATOM 4653 C CA . GLU B 1 281 ? 10.617 -17.203 10.344 1 39.66 281 GLU B CA 1
ATOM 4654 C C . GLU B 1 281 ? 10.547 -16.797 11.805 1 39.66 281 GLU B C 1
ATOM 4656 O O . GLU B 1 281 ? 11.023 -15.711 12.172 1 39.66 281 GLU B O 1
ATOM 4661 N N . SER B 1 282 ? 9.43 -17.188 12.5 1 35.69 282 SER B N 1
ATOM 4662 C CA . SER B 1 282 ? 9.547 -17.391 13.938 1 35.69 282 SER B CA 1
ATOM 4663 C C . SER B 1 282 ? 10.953 -17.844 14.32 1 35.69 282 SER B C 1
ATOM 4665 O O . SER B 1 282 ? 11.164 -19.016 14.625 1 35.69 282 SER B O 1
ATOM 4667 N N . THR B 1 283 ? 11.859 -17.625 13.633 1 32.22 283 THR B N 1
ATOM 4668 C CA . THR B 1 283 ? 13.023 -18.391 14.07 1 32.22 283 THR B CA 1
ATOM 4669 C C . THR B 1 283 ? 13.273 -18.203 15.562 1 32.22 283 THR B C 1
ATOM 4671 O O . THR B 1 283 ? 13.805 -19.094 16.234 1 32.22 283 THR B O 1
ATOM 4674 N N . ASP B 1 284 ? 13.961 -17.031 16.031 1 33.47 284 ASP B N 1
ATOM 4675 C CA . ASP B 1 284 ? 14.617 -17.156 17.328 1 33.47 284 ASP B CA 1
ATOM 4676 C C . ASP B 1 284 ? 13.594 -17.109 18.469 1 33.47 284 ASP B C 1
ATOM 4678 O O . ASP B 1 284 ? 12.617 -16.359 18.391 1 33.47 284 ASP B O 1
ATOM 4682 N N . GLY B 1 285 ? 13.031 -18.188 19.094 1 32.12 285 GLY B N 1
ATOM 4683 C CA . GLY B 1 285 ? 12.359 -18.453 20.359 1 32.12 285 GLY B CA 1
ATOM 4684 C C . GLY B 1 285 ? 11.977 -17.188 21.094 1 32.12 285 GLY B C 1
ATOM 4685 O O . GLY B 1 285 ? 11.234 -17.234 22.078 1 32.12 285 GLY B O 1
ATOM 4686 N N . LYS B 1 286 ? 12.922 -16.391 21.531 1 35.97 286 LYS B N 1
ATOM 4687 C CA . LYS B 1 286 ? 12.594 -15.469 22.609 1 35.97 286 LYS B CA 1
ATOM 4688 C C . LYS B 1 286 ? 11.664 -14.359 22.141 1 35.97 286 LYS B C 1
ATOM 4690 O O . LYS B 1 286 ? 11.047 -13.664 22.953 1 35.97 286 LYS B O 1
ATOM 4695 N N . GLY B 1 287 ? 12.102 -13.266 21.281 1 37.56 287 GLY B N 1
ATOM 4696 C CA . GLY B 1 287 ? 11.57 -11.922 21.375 1 37.56 287 GLY B CA 1
ATOM 4697 C C . GLY B 1 287 ? 10.234 -11.758 20.672 1 37.56 287 GLY B C 1
ATOM 4698 O O . GLY B 1 287 ? 9.844 -12.602 19.859 1 37.56 287 GLY B O 1
ATOM 4699 N N . GLU B 1 288 ? 9.188 -10.961 21.078 1 44.34 288 GLU B N 1
ATOM 4700 C CA . GLU B 1 288 ? 7.855 -10.422 20.828 1 44.34 288 GLU B CA 1
ATOM 4701 C C . GLU B 1 288 ? 7.668 -10.062 19.359 1 44.34 288 GLU B C 1
ATOM 4703 O O . GLU B 1 288 ? 7.742 -8.891 18.984 1 44.34 288 GLU B O 1
ATOM 4708 N N . GLU B 1 289 ? 8.258 -10.797 18.359 1 53.75 289 GLU B N 1
ATOM 4709 C CA . GLU B 1 289 ? 8.344 -10.289 16.984 1 53.75 289 GLU B CA 1
ATOM 4710 C C . GLU B 1 289 ? 6.965 -10.195 16.344 1 53.75 289 GLU B C 1
ATOM 4712 O O . GLU B 1 289 ? 6.137 -11.094 16.516 1 53.75 289 GLU B O 1
ATOM 4717 N N . GLY B 1 290 ? 6.371 -9.125 16.031 1 65.81 290 GLY B N 1
ATOM 4718 C CA . GLY B 1 290 ? 5.102 -8.734 15.445 1 65.81 290 GLY B CA 1
ATOM 4719 C C . GLY B 1 290 ? 4.766 -9.516 14.188 1 65.81 290 GLY B C 1
ATOM 4720 O O . GLY B 1 290 ? 5.578 -10.297 13.703 1 65.81 290 GLY B O 1
ATOM 4721 N N . LYS B 1 291 ? 3.537 -9.727 13.75 1 82.69 291 LYS B N 1
ATOM 4722 C CA . LYS B 1 291 ? 2.992 -10.461 12.609 1 82.69 291 LYS B CA 1
ATOM 4723 C C . LYS B 1 291 ? 3.514 -9.898 11.289 1 82.69 291 LYS B C 1
ATOM 4725 O O . LYS B 1 291 ? 3.396 -10.539 10.242 1 82.69 291 LYS B O 1
ATOM 4730 N N . GLY B 1 292 ? 4.305 -8.82 11.289 1 90.69 292 GLY B N 1
ATOM 4731 C CA . GLY B 1 292 ? 4.746 -8.148 10.078 1 90.69 292 GLY B CA 1
ATOM 4732 C C . GLY B 1 292 ? 3.619 -7.465 9.328 1 90.69 292 GLY B C 1
ATOM 4733 O O . GLY B 1 292 ? 2.447 -7.648 9.664 1 90.69 292 GLY B O 1
ATOM 4734 N N . ILE B 1 293 ? 3.957 -6.715 8.328 1 95.31 293 ILE B N 1
ATOM 4735 C CA . ILE B 1 293 ? 2.973 -5.953 7.559 1 95.31 293 ILE B CA 1
ATOM 4736 C C . ILE B 1 293 ? 1.946 -6.906 6.953 1 95.31 293 ILE B C 1
ATOM 4738 O O . ILE B 1 293 ? 0.739 -6.684 7.066 1 95.31 293 ILE B O 1
ATOM 4742 N N . PHE B 1 294 ? 2.395 -7.988 6.383 1 97 294 PHE B N 1
ATOM 4743 C CA . PHE B 1 294 ? 1.502 -8.82 5.586 1 97 294 PHE B CA 1
ATOM 4744 C C . PHE B 1 294 ? 0.754 -9.812 6.469 1 97 294 PHE B C 1
ATOM 4746 O O . PHE B 1 294 ? -0.261 -10.375 6.059 1 97 294 PHE B O 1
ATOM 4753 N N . GLY B 1 295 ? 1.288 -10.109 7.695 1 94.12 295 GLY B N 1
ATOM 4754 C CA . GLY B 1 295 ? 0.42 -10.75 8.672 1 94.12 295 GLY B CA 1
ATOM 4755 C C . GLY B 1 295 ? -0.788 -9.906 9.039 1 94.12 295 GLY B C 1
ATOM 4756 O O . GLY B 1 295 ? -1.898 -10.43 9.164 1 94.12 295 GLY B O 1
ATOM 4757 N N . GLU B 1 296 ? -0.552 -8.586 9.227 1 94.56 296 GLU B N 1
ATOM 4758 C CA . GLU B 1 296 ? -1.64 -7.664 9.531 1 94.56 296 GLU B CA 1
ATOM 4759 C C . GLU B 1 296 ? -2.58 -7.516 8.336 1 94.56 296 GLU B C 1
ATOM 4761 O O . GLU B 1 296 ? -3.795 -7.398 8.508 1 94.56 296 GLU B O 1
ATOM 4766 N N . ILE B 1 297 ? -2.041 -7.473 7.125 1 96.56 297 ILE B N 1
ATOM 4767 C CA . ILE B 1 297 ? -2.848 -7.355 5.914 1 96.56 297 ILE B CA 1
ATOM 4768 C C . ILE B 1 297 ? -3.705 -8.609 5.746 1 96.56 297 ILE B C 1
ATOM 4770 O O . ILE B 1 297 ? -4.859 -8.523 5.32 1 96.56 297 ILE B O 1
ATOM 4774 N N . ALA B 1 298 ? -3.125 -9.812 6.074 1 95.94 298 ALA B N 1
ATOM 4775 C CA . ALA B 1 298 ? -3.922 -11.039 6.074 1 95.94 298 ALA B CA 1
ATOM 4776 C C . ALA B 1 298 ? -5.152 -10.891 6.961 1 95.94 298 ALA B C 1
ATOM 4778 O O . ALA B 1 298 ? -6.238 -11.359 6.609 1 95.94 298 ALA B O 1
ATOM 4779 N N . ASP B 1 299 ? -4.992 -10.227 8.062 1 93.5 299 ASP B N 1
ATOM 4780 C CA . ASP B 1 299 ? -6.102 -10.031 8.992 1 93.5 299 ASP B CA 1
ATOM 4781 C C . ASP B 1 299 ? -7.184 -9.148 8.375 1 93.5 299 ASP B C 1
ATOM 4783 O O . ASP B 1 299 ? -8.375 -9.328 8.648 1 93.5 299 ASP B O 1
ATOM 4787 N N . VAL B 1 300 ? -6.797 -8.141 7.629 1 94.31 300 VAL B N 1
ATOM 4788 C CA . VAL B 1 300 ? -7.77 -7.305 6.93 1 94.31 300 VAL B CA 1
ATOM 4789 C C . VAL B 1 300 ? -8.609 -8.164 5.988 1 94.31 300 VAL B C 1
ATOM 4791 O O . VAL B 1 300 ? -9.836 -8.062 5.98 1 94.31 300 VAL B O 1
ATOM 4794 N N . TYR B 1 301 ? -7.961 -9.023 5.176 1 96.44 301 TYR B N 1
ATOM 4795 C CA . TYR B 1 301 ? -8.695 -9.875 4.242 1 96.44 301 TYR B CA 1
ATOM 4796 C C . TYR B 1 301 ? -9.539 -10.898 4.988 1 96.44 301 TYR B C 1
ATOM 4798 O O . TYR B 1 301 ? -10.625 -11.266 4.531 1 96.44 301 TYR B O 1
ATOM 4806 N N . ARG B 1 302 ? -9.008 -11.398 6.133 1 94.94 302 ARG B N 1
ATOM 4807 C CA . ARG B 1 302 ? -9.805 -12.297 6.961 1 94.94 302 ARG B CA 1
ATOM 4808 C C . ARG B 1 302 ? -11.086 -11.617 7.441 1 94.94 302 ARG B C 1
ATOM 4810 O O . ARG B 1 302 ? -12.148 -12.234 7.457 1 94.94 302 ARG B O 1
ATOM 4817 N N . SER B 1 303 ? -10.969 -10.352 7.852 1 93.19 303 SER B N 1
ATOM 4818 C CA . SER B 1 303 ? -12.141 -9.586 8.266 1 93.19 303 SER B CA 1
ATOM 4819 C C . SER B 1 303 ? -13.141 -9.445 7.129 1 93.19 303 SER B C 1
ATOM 4821 O O . SER B 1 303 ? -14.352 -9.547 7.34 1 93.19 303 SER B O 1
ATOM 4823 N N . VAL B 1 304 ? -12.68 -9.148 5.934 1 95.56 304 VAL B N 1
ATOM 4824 C CA . VAL B 1 304 ? -13.547 -9.031 4.77 1 95.56 304 VAL B CA 1
ATOM 4825 C C . VAL B 1 304 ? -14.273 -10.352 4.539 1 95.56 304 VAL B C 1
ATOM 4827 O O . VAL B 1 304 ? -15.5 -10.375 4.375 1 95.56 304 VAL B O 1
ATOM 4830 N N . ALA B 1 305 ? -13.516 -11.477 4.586 1 95.06 305 ALA B N 1
ATOM 4831 C CA . ALA B 1 305 ? -14.016 -12.797 4.215 1 95.06 305 ALA B CA 1
ATOM 4832 C C . ALA B 1 305 ? -14.984 -13.328 5.266 1 95.06 305 ALA B C 1
ATOM 4834 O O . ALA B 1 305 ? -15.992 -13.961 4.93 1 95.06 305 ALA B O 1
ATOM 4835 N N . ASP B 1 306 ? -14.711 -13.008 6.555 1 93.94 306 ASP B N 1
ATOM 4836 C CA . ASP B 1 306 ? -15.398 -13.758 7.605 1 93.94 306 ASP B CA 1
ATOM 4837 C C . ASP B 1 306 ? -16.328 -12.852 8.398 1 93.94 306 ASP B C 1
ATOM 4839 O O . ASP B 1 306 ? -17.219 -13.328 9.117 1 93.94 306 ASP B O 1
ATOM 4843 N N . GLU B 1 307 ? -16.094 -11.562 8.281 1 91.94 307 GLU B N 1
ATOM 4844 C CA . GLU B 1 307 ? -16.812 -10.688 9.203 1 91.94 307 GLU B CA 1
ATOM 4845 C C . GLU B 1 307 ? -17.719 -9.719 8.461 1 91.94 307 GLU B C 1
ATOM 4847 O O . GLU B 1 307 ? -18.297 -8.812 9.062 1 91.94 307 GLU B O 1
ATOM 4852 N N . THR B 1 308 ? -17.812 -9.797 7.176 1 94.94 308 THR B N 1
ATOM 4853 C CA . THR B 1 308 ? -18.672 -8.914 6.391 1 94.94 308 THR B CA 1
ATOM 4854 C C . THR B 1 308 ? -19.469 -9.711 5.355 1 94.94 308 THR B C 1
ATOM 4856 O O . THR B 1 308 ? -19.125 -10.859 5.059 1 94.94 308 THR B O 1
ATOM 4859 N N . VAL B 1 309 ? -20.516 -9.133 4.793 1 95.94 309 VAL B N 1
ATOM 4860 C CA . VAL B 1 309 ? -21.328 -9.727 3.744 1 95.94 309 VAL B CA 1
ATOM 4861 C C . VAL B 1 309 ? -20.5 -9.906 2.475 1 95.94 309 VAL B C 1
ATOM 4863 O O . VAL B 1 309 ? -20.859 -10.695 1.597 1 95.94 309 VAL B O 1
ATOM 4866 N N . LEU B 1 310 ? -19.391 -9.172 2.395 1 95.94 310 LEU B N 1
ATOM 4867 C CA . LEU B 1 310 ? -18.516 -9.25 1.225 1 95.94 310 LEU B CA 1
ATOM 4868 C C . LEU B 1 310 ? -17.938 -10.648 1.062 1 95.94 310 LEU B C 1
ATOM 4870 O O . LEU B 1 310 ? -17.609 -11.07 -0.052 1 95.94 310 LEU B O 1
ATOM 4874 N N . GLY B 1 311 ? -17.797 -11.375 2.133 1 94.44 311 GLY B N 1
ATOM 4875 C CA . GLY B 1 311 ? -17.266 -12.727 2.102 1 94.44 311 GLY B CA 1
ATOM 4876 C C . GLY B 1 311 ? -18.172 -13.703 1.376 1 94.44 311 GLY B C 1
ATOM 4877 O O . GLY B 1 311 ? -17.734 -14.789 0.979 1 94.44 311 GLY B O 1
ATOM 4878 N N . GLU B 1 312 ? -19.391 -13.328 1.151 1 93.44 312 GLU B N 1
ATOM 4879 C CA . GLU B 1 312 ? -20.375 -14.195 0.503 1 93.44 312 GLU B CA 1
ATOM 4880 C C . GLU B 1 312 ? -20.391 -13.984 -1.008 1 93.44 312 GLU B C 1
ATOM 4882 O O . GLU B 1 312 ? -21.016 -14.75 -1.743 1 93.44 312 GLU B O 1
ATOM 4887 N N . GLU B 1 313 ? -19.672 -12.992 -1.428 1 91.94 313 GLU B N 1
ATOM 4888 C CA . GLU B 1 313 ? -19.703 -12.641 -2.846 1 91.94 313 GLU B CA 1
ATOM 4889 C C . GLU B 1 313 ? -18.969 -13.688 -3.684 1 91.94 313 GLU B C 1
ATOM 4891 O O . GLU B 1 313 ? -17.953 -14.242 -3.252 1 91.94 313 GLU B O 1
ATOM 4896 N N . LYS B 1 314 ? -19.5 -13.992 -4.848 1 84.25 314 LYS B N 1
ATOM 4897 C CA . LYS B 1 314 ? -18.906 -14.844 -5.871 1 84.25 314 LYS B CA 1
ATOM 4898 C C . LYS B 1 314 ? -18.688 -14.078 -7.172 1 84.25 314 LYS B C 1
ATOM 4900 O O . LYS B 1 314 ? -19.469 -13.195 -7.52 1 84.25 314 LYS B O 1
ATOM 4905 N N . THR B 1 315 ? -17.625 -14.414 -7.879 1 80 315 THR B N 1
ATOM 4906 C CA . THR B 1 315 ? -17.234 -13.68 -9.078 1 80 315 THR B CA 1
ATOM 4907 C C . THR B 1 315 ? -18.391 -13.633 -10.078 1 80 315 THR B C 1
ATOM 4909 O O . THR B 1 315 ? -18.641 -12.602 -10.703 1 80 315 THR B O 1
ATOM 4912 N N . GLU B 1 316 ? -19.125 -14.711 -10.188 1 77.19 316 GLU B N 1
ATOM 4913 C CA . GLU B 1 316 ? -20.172 -14.828 -11.195 1 77.19 316 GLU B CA 1
ATOM 4914 C C . GLU B 1 316 ? -21.516 -14.336 -10.656 1 77.19 316 GLU B C 1
ATOM 4916 O O . GLU B 1 316 ? -22.469 -14.164 -11.422 1 77.19 316 GLU B O 1
ATOM 4921 N N . LYS B 1 317 ? -21.609 -14.094 -9.414 1 82.12 317 LYS B N 1
ATOM 4922 C CA . LYS B 1 317 ? -22.859 -13.672 -8.766 1 82.12 317 LYS B CA 1
ATOM 4923 C C . LYS B 1 317 ? -22.594 -12.586 -7.734 1 82.12 317 LYS B C 1
ATOM 4925 O O . LYS B 1 317 ? -22.656 -12.836 -6.527 1 82.12 317 LYS B O 1
ATOM 4930 N N . ARG B 1 318 ? -22.453 -11.383 -8.203 1 89.38 318 ARG B N 1
ATOM 4931 C CA . ARG B 1 318 ? -22.125 -10.273 -7.316 1 89.38 318 ARG B CA 1
ATOM 4932 C C . ARG B 1 318 ? -23.391 -9.539 -6.867 1 89.38 318 ARG B C 1
ATOM 4934 O O . ARG B 1 318 ? -24.266 -9.25 -7.68 1 89.38 318 ARG B O 1
ATOM 4941 N N . LYS B 1 319 ? -23.5 -9.258 -5.605 1 94.25 319 LYS B N 1
ATOM 4942 C CA . LYS B 1 319 ? -24.625 -8.508 -5.051 1 94.25 319 LYS B CA 1
ATOM 4943 C C . LYS B 1 319 ? -24.156 -7.211 -4.398 1 94.25 319 LYS B C 1
ATOM 4945 O O . LYS B 1 319 ? -24.703 -6.141 -4.652 1 94.25 319 LYS B O 1
ATOM 4950 N N . ARG B 1 320 ? -23.141 -7.297 -3.6 1 95.5 320 ARG B N 1
ATOM 4951 C CA . ARG B 1 320 ? -22.578 -6.168 -2.861 1 95.5 320 ARG B CA 1
ATOM 4952 C C . ARG B 1 320 ? -21.109 -5.957 -3.213 1 95.5 320 ARG B C 1
ATOM 4954 O O . ARG B 1 320 ? -20.5 -6.809 -3.852 1 95.5 320 ARG B O 1
ATOM 4961 N N . GLY B 1 321 ? -20.594 -4.758 -2.844 1 94.69 321 GLY B N 1
ATOM 4962 C CA . GLY B 1 321 ? -19.172 -4.48 -3.043 1 94.69 321 GLY B CA 1
ATOM 4963 C C . GLY B 1 321 ? -18.812 -4.203 -4.488 1 94.69 321 GLY B C 1
ATOM 4964 O O . GLY B 1 321 ? -17.688 -4.461 -4.918 1 94.69 321 GLY B O 1
ATOM 4965 N N . LYS B 1 322 ? -19.766 -3.729 -5.238 1 93.19 322 LYS B N 1
ATOM 4966 C CA . LYS B 1 322 ? -19.547 -3.455 -6.656 1 93.19 322 LYS B CA 1
ATOM 4967 C C . LYS B 1 322 ? -18.984 -2.049 -6.863 1 93.19 322 LYS B C 1
ATOM 4969 O O . LYS B 1 322 ? -18.547 -1.706 -7.961 1 93.19 322 LYS B O 1
ATOM 4974 N N . THR B 1 323 ? -19.016 -1.195 -5.828 1 94.19 323 THR B N 1
ATOM 4975 C CA . THR B 1 323 ? -18.406 0.129 -5.805 1 94.19 323 THR B CA 1
ATOM 4976 C C . THR B 1 323 ? -17.531 0.299 -4.562 1 94.19 323 THR B C 1
ATOM 4978 O O . THR B 1 323 ? -17.672 -0.448 -3.592 1 94.19 323 THR B O 1
ATOM 4981 N N . VAL B 1 324 ? -16.672 1.238 -4.652 1 94.69 324 VAL B N 1
ATOM 4982 C CA . VAL B 1 324 ? -15.781 1.529 -3.525 1 94.69 324 VAL B CA 1
ATOM 4983 C C . VAL B 1 324 ? -16.609 1.927 -2.309 1 94.69 324 VAL B C 1
ATOM 4985 O O . VAL B 1 324 ? -16.344 1.483 -1.19 1 94.69 324 VAL B O 1
ATOM 4988 N N . GLU B 1 325 ? -17.656 2.725 -2.525 1 96.62 325 GLU B N 1
ATOM 4989 C CA . GLU B 1 325 ? -18.547 3.193 -1.462 1 96.62 325 GLU B CA 1
ATOM 4990 C C . G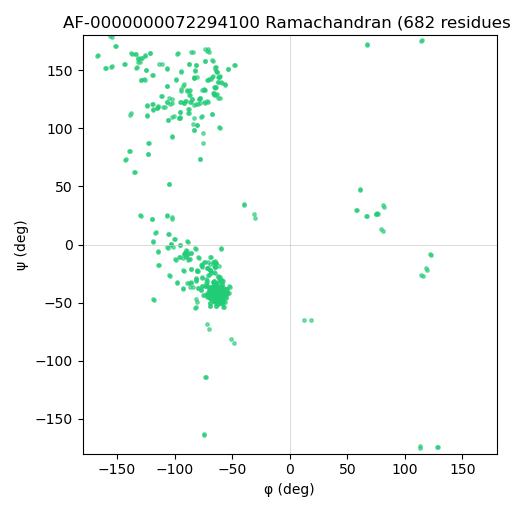LU B 1 325 ? -19.266 2.027 -0.795 1 96.62 325 GLU B C 1
ATOM 4992 O O . GLU B 1 325 ? -19.391 1.983 0.43 1 96.62 325 GLU B O 1
ATOM 4997 N N . ASP B 1 326 ? -19.703 1.107 -1.625 1 97.12 326 ASP B N 1
ATOM 4998 C CA . ASP B 1 326 ? -20.438 -0.03 -1.081 1 97.12 326 ASP B CA 1
ATOM 4999 C C . ASP B 1 326 ? -19.516 -0.951 -0.285 1 97.12 326 ASP B C 1
ATOM 5001 O O . ASP B 1 326 ? -19.938 -1.537 0.718 1 97.12 326 ASP B O 1
ATOM 5005 N N . VAL B 1 327 ? -18.312 -1.15 -0.755 1 96.81 327 VAL B N 1
ATOM 5006 C CA . VAL B 1 327 ? -17.344 -1.947 0.002 1 96.81 327 VAL B CA 1
ATOM 5007 C C . VAL B 1 327 ? -17.094 -1.296 1.359 1 96.81 327 VAL B C 1
ATOM 5009 O O . VAL B 1 327 ? -17.094 -1.973 2.391 1 96.81 327 VAL B O 1
ATOM 5012 N N . ALA B 1 328 ? -16.875 0.047 1.369 1 97 328 ALA B N 1
ATOM 5013 C CA . ALA B 1 328 ? -16.641 0.77 2.617 1 97 328 ALA B CA 1
ATOM 5014 C C . ALA B 1 328 ? -17.844 0.631 3.562 1 97 328 ALA B C 1
ATOM 5016 O O . ALA B 1 328 ? -17.656 0.485 4.773 1 97 328 ALA B O 1
ATOM 5017 N N . GLN B 1 329 ? -19.016 0.68 3.023 1 96.69 329 GLN B N 1
ATOM 5018 C CA . GLN B 1 329 ? -20.234 0.525 3.82 1 96.69 329 GLN B CA 1
ATOM 5019 C C . GLN B 1 329 ? -20.328 -0.878 4.414 1 96.69 329 GLN B C 1
ATOM 5021 O O . GLN B 1 329 ? -20.672 -1.04 5.586 1 96.69 329 GLN B O 1
ATOM 5026 N N . CYS B 1 330 ? -20.047 -1.892 3.586 1 97 330 CYS B N 1
ATOM 5027 C CA . CYS B 1 330 ? -20.078 -3.273 4.051 1 97 330 CYS B CA 1
ATOM 5028 C C . CYS B 1 330 ? -19.062 -3.504 5.152 1 97 330 CYS B C 1
ATOM 5030 O O . CYS B 1 330 ? -19.344 -4.199 6.133 1 97 330 CYS B O 1
ATOM 5032 N N . MET B 1 331 ? -17.891 -2.941 4.957 1 96.19 331 MET B N 1
ATOM 5033 C CA . MET B 1 331 ? -16.859 -3.057 5.98 1 96.19 331 MET B CA 1
ATOM 5034 C C . MET B 1 331 ? -17.297 -2.396 7.281 1 96.19 331 MET B C 1
ATOM 5036 O O . MET B 1 331 ? -17.109 -2.955 8.359 1 96.19 331 MET B O 1
ATOM 5040 N N . THR B 1 332 ? -17.844 -1.152 7.195 1 94.62 332 THR B N 1
ATOM 5041 C CA . THR B 1 332 ? -18.344 -0.419 8.359 1 94.62 332 THR B CA 1
ATOM 5042 C C . THR B 1 332 ? -19.375 -1.24 9.117 1 94.62 332 THR B C 1
ATOM 5044 O O . THR B 1 332 ? -19.328 -1.325 10.344 1 94.62 332 THR B O 1
ATOM 5047 N N . GLU B 1 333 ? -20.281 -1.883 8.383 1 94.31 333 GLU B N 1
ATOM 5048 C CA . GLU B 1 333 ? -21.328 -2.711 8.977 1 94.31 333 GLU B CA 1
ATOM 5049 C C . GLU B 1 333 ? -20.734 -3.938 9.664 1 94.31 333 GLU B C 1
ATOM 5051 O O . GLU B 1 333 ? -21.156 -4.312 10.758 1 94.31 333 GLU B O 1
ATOM 5056 N N . GLY B 1 334 ? -19.781 -4.539 9.031 1 91.44 334 GLY B N 1
ATOM 5057 C CA . GLY B 1 334 ? -19.125 -5.699 9.617 1 91.44 334 GLY B CA 1
ATOM 5058 C C . GLY B 1 334 ? -18.375 -5.379 10.883 1 91.44 334 GLY B C 1
ATOM 5059 O O . GLY B 1 334 ? -18.453 -6.117 11.867 1 91.44 334 GLY B O 1
ATOM 5060 N N . LEU B 1 335 ? -17.641 -4.309 10.891 1 86.5 335 LEU B N 1
ATOM 5061 C CA . LEU B 1 335 ? -16.859 -3.898 12.047 1 86.5 335 LEU B CA 1
ATOM 5062 C C . LEU B 1 335 ? -17.75 -3.521 13.219 1 86.5 335 LEU B C 1
ATOM 5064 O O . LEU B 1 335 ? -17.422 -3.793 14.375 1 86.5 335 LEU B O 1
ATOM 5068 N N . THR B 1 336 ? -18.828 -2.885 12.945 1 86.75 336 THR B N 1
ATOM 5069 C CA . THR B 1 336 ? -19.781 -2.5 13.977 1 86.75 336 THR B CA 1
ATOM 5070 C C . THR B 1 336 ? -20.406 -3.734 14.617 1 86.75 336 THR B C 1
ATOM 5072 O O . THR B 1 336 ? -20.594 -3.783 15.836 1 86.75 336 THR B O 1
ATOM 5075 N N . SER B 1 337 ? -20.75 -4.684 13.773 1 84.94 337 SER B N 1
ATOM 5076 C CA . SER B 1 337 ? -21.344 -5.922 14.266 1 84.94 337 SER B CA 1
ATOM 5077 C C . SER B 1 337 ? -20.375 -6.695 15.148 1 84.94 337 SER B C 1
ATOM 5079 O O . SER B 1 337 ? -20.781 -7.297 16.141 1 84.94 337 SER B O 1
ATOM 5081 N N . LYS B 1 338 ? -19.156 -6.691 14.812 1 79.06 338 LYS B N 1
ATOM 5082 C CA . LYS B 1 338 ? -18.125 -7.371 15.594 1 79.06 338 LYS B CA 1
ATOM 5083 C C . LYS B 1 338 ? -17.969 -6.727 16.969 1 79.06 338 LYS B C 1
ATOM 5085 O O . LYS B 1 338 ? -17.797 -7.43 17.969 1 79.06 338 LYS B O 1
ATOM 5090 N N . ARG B 1 339 ? -17.984 -5.488 17.016 1 69.88 339 ARG B N 1
ATOM 5091 C CA . ARG B 1 339 ? -17.859 -4.766 18.266 1 69.88 339 ARG B CA 1
ATOM 5092 C C . ARG B 1 339 ? -19.047 -5.016 19.172 1 69.88 339 ARG B C 1
ATOM 5094 O O . ARG B 1 339 ? -18.906 -5.164 20.391 1 69.88 339 ARG B O 1
ATOM 5101 N N . ALA B 1 340 ? -20.188 -5.09 18.578 1 71 340 ALA B N 1
ATOM 5102 C CA . ALA B 1 340 ? -21.406 -5.332 19.344 1 71 340 ALA B CA 1
ATOM 5103 C C . ALA B 1 340 ? -21.406 -6.734 19.953 1 71 340 ALA B C 1
ATOM 5105 O O . ALA B 1 340 ? -21.875 -6.93 21.078 1 71 340 ALA B O 1
ATOM 5106 N N . LYS B 1 341 ? -20.781 -7.727 19.266 1 66.31 341 LYS B N 1
ATOM 5107 C CA . LYS B 1 341 ? -20.734 -9.109 19.734 1 66.31 341 LYS B CA 1
ATOM 5108 C C . LYS B 1 341 ? -19.719 -9.258 20.875 1 66.31 341 LYS B C 1
ATOM 5110 O O . LYS B 1 341 ? -19.859 -10.156 21.703 1 66.31 341 LYS B O 1
ATOM 5115 N N . LYS B 1 342 ? -18.734 -8.477 20.938 1 65.81 342 LYS B N 1
ATOM 5116 C CA . LYS B 1 342 ? -17.719 -8.516 21.984 1 65.81 342 LYS B CA 1
ATOM 5117 C C . LYS B 1 342 ? -18.188 -7.801 23.234 1 65.81 342 LYS B C 1
ATOM 5119 O O . LYS B 1 342 ? -17.734 -8.102 24.344 1 65.81 342 LYS B O 1
ATOM 5124 N N . GLU B 1 343 ? -19.047 -6.773 23.156 1 54.28 343 GLU B N 1
ATOM 5125 C CA . GLU B 1 343 ? -19.609 -6.066 24.312 1 54.28 343 GLU B CA 1
ATOM 5126 C C . GLU B 1 343 ? -20.781 -6.832 24.906 1 54.28 343 GLU B C 1
ATOM 5128 O O . GLU B 1 343 ? -20.969 -6.848 26.125 1 54.28 343 GLU B O 1
#

Radius of gyration: 28.19 Å; Cα contacts (8 Å, |Δi|>4): 1415; chains: 2; bounding box: 50×98×65 Å

InterPro domains:
  IPR006115 6-phosphogluconate dehydrogenase, NADP-binding [PF03446] (6-142)
  IPR008927 6-phosphogluconate dehydrogenase-like, C-terminal domain superfamily [SSF48179] (196-316)
  IPR013328 6-phosphogluconate dehydrogenase, domain 2 [G3DSA:1.10.1040.10] (203-278)
  IPR015814 Phosphogluconate dehydrogenase, NAD-binding, putative, C-terminal [PF09130] (223-304)
  IPR036291 NAD(P)-binding domain superfamily [SSF51735] (6-141)